Protein AF-A0ABD5SY67-F1 (afdb_monomer)

InterPro domains:
  IPR006311 Twin-arginine translocation pathway, signal sequence [PS51318] (1-49)

Solvent-accessible surface area (backbone atoms only — not comparable to full-atom values): 28316 Å² total; per-residue (Å²): 135,84,84,80,83,77,83,90,78,75,88,73,81,74,77,79,71,70,75,71,68,71,77,70,81,76,88,77,89,82,82,89,78,79,88,79,86,81,82,82,80,90,69,101,62,85,86,70,83,58,67,61,40,76,42,70,45,55,88,68,48,54,69,67,55,52,46,54,62,72,70,49,64,94,53,58,73,83,77,41,58,64,43,77,47,80,82,26,50,75,48,61,41,59,44,37,64,56,36,29,55,24,3,63,70,58,15,29,23,30,48,58,64,61,30,36,32,27,33,42,47,42,44,75,62,68,25,45,28,31,35,42,36,30,46,64,95,36,39,22,38,38,36,37,62,47,82,24,75,78,37,23,41,34,55,39,44,32,100,60,29,32,35,43,38,40,30,7,34,32,41,32,35,77,67,38,66,53,67,16,51,32,35,43,86,27,34,24,48,43,38,35,42,36,32,45,34,37,44,42,47,46,31,46,35,78,41,99,66,67,73,59,39,25,28,34,29,48,28,26,24,74,84,8,40,36,41,38,29,45,32,38,34,68,58,20,34,45,90,59,89,62,97,75,85,74,81,84,40,38,31,27,51,42,32,37,40,59,80,15,36,20,41,40,32,38,31,52,25,40,33,24,39,18,70,17,31,24,34,40,39,34,60,26,103,72,27,35,32,38,35,37,32,43,30,36,21,33,47,12,12,63,16,12,39,27,34,6,26,51,19,34,37,33,37,33,37,22,37,31,52,56,84,64,80,80,68,100,46,43,14,10,32,34,27,38,56,39,27,35,28,50,38,37,33,38,35,38,38,38,37,38,19,76,45,26,50,86,10,42,34,30,45,40,34,66,15,49,33,33,37,40,28,53,26,38,39,38,30,61,35,26,65,44,38,43,32,31,41,38,17,74,24,65,24,41,35,40,35,28,42,31,43,35,40,55,57,28,82,41,68,35,50,36,38,23,4,72,85,39,89,27,39,12,38,39,38,37,41,59,72,42,37,33,29,48,89,48,64,38,27,37,40,37,16,97,38,12,38,38,30,29,62,86,69,50,78,41,63,50,68,45,42,37,67,82,55,70,27,50,32,92,68,55,82,76,47,49,59,45,72,47,64,66,82,80,87,69,84,82,71,73,74,76,78,84,79,82,88,80,82,85,77,82,82,79,82,83,80,79,82,78,83,78,80,82,80,81,82,80,85,82,82,87,77,69,70,64,66,62,57,61,64,61,59,70,73,76,74,74,84,130

Mean predicted aligned error: 12.4 Å

Radius of gyration: 27.83 Å; Cα contacts (8 Å, |Δi|>4): 1429; chains: 1; bounding box: 79×98×73 Å

Organism: NCBI:txid1930624

Foldseek 3Di:
DDDDDDDDDDPDPPDPDPPVVLVPPPPDDDDDDDDDDDDDDDDPDDDDFFFQAADAQQVVDPPVLVVVVVSDDPFVVVVFPEDEPVCFFPQNDACLVVQLVQQVVRHEYEYEFLTEGEHAEANDRGAQETEYEYDLVRAYEYEYAYDYPLQERYAAADDGHAEYEYYRYEYEDQNDQAHAHHFYPHAREAEYEAESYEYHDAHADFDPDDRRLENHEHAHDAAHEYEHEHYEYAHEYDDDDDPPPPDGSWREYAEYDLNHQHEEEYAHYEFEHYQEEHYCYDAHPRHHEYEDHQYEFEFHFAEPHEDYAQYEYGAHEFEWAAVNPPDDTAAQSYEHPAEEYEEYARYEQYYHHQAHHQENHDYEENYQEYEYENYEQHAQEHAHAHEEFAYPEEHEYEYYQYHAHHNYLYQENADFNAPYPAEYEYEYAYNAAHEPPSQYKHAAHQRYWYQARVRDIDRGIDTCVRSPRYDNDDPSSRHHYDHDDPPDPPPPPPPDDDDDDDDDDDDDDDDDDDDDDDDDDDDDDDPPVVVVVVVVVPPDDD

Structure (mmCIF, N/CA/C/O backbone):
data_AF-A0ABD5SY67-F1
#
_entry.id   AF-A0ABD5SY67-F1
#
loop_
_atom_site.group_PDB
_atom_site.id
_atom_site.type_symbol
_atom_site.label_atom_id
_atom_site.label_alt_id
_atom_site.label_comp_id
_atom_site.label_asym_id
_atom_site.label_entity_id
_atom_site.label_seq_id
_atom_site.pdbx_PDB_ins_code
_atom_site.Cartn_x
_atom_site.Cartn_y
_atom_site.Cartn_z
_atom_site.occupancy
_atom_site.B_iso_or_equiv
_atom_site.auth_seq_id
_atom_site.auth_comp_id
_atom_site.auth_asym_id
_atom_site.auth_atom_id
_atom_site.pdbx_PDB_model_num
ATOM 1 N N . MET A 1 1 ? 10.294 52.843 38.198 1.00 43.19 1 MET A N 1
ATOM 2 C CA . MET A 1 1 ? 9.352 51.753 38.526 1.00 43.19 1 MET A CA 1
ATOM 3 C C . MET A 1 1 ? 10.154 50.462 38.496 1.00 43.19 1 MET A C 1
ATOM 5 O O . MET A 1 1 ? 10.801 50.238 37.480 1.00 43.19 1 MET A O 1
ATOM 9 N N . PRO A 1 2 ? 10.252 49.709 39.601 1.00 37.69 2 PRO A N 1
ATOM 10 C CA . PRO A 1 2 ? 11.132 48.549 39.665 1.00 37.69 2 PRO A CA 1
ATOM 11 C C . PRO A 1 2 ? 10.481 47.329 39.000 1.00 37.69 2 PRO A C 1
ATOM 13 O O . PRO A 1 2 ? 9.283 47.094 39.155 1.00 37.69 2 PRO A O 1
ATOM 16 N N . GLN A 1 3 ? 11.292 46.587 38.244 1.00 35.69 3 GLN A N 1
ATOM 17 C CA . GLN A 1 3 ? 10.942 45.323 37.602 1.00 35.69 3 GLN A CA 1
ATOM 18 C C . GLN A 1 3 ? 10.597 44.270 38.659 1.00 35.69 3 GLN A C 1
ATOM 20 O O . GLN A 1 3 ? 11.353 44.044 39.604 1.00 35.69 3 GLN A O 1
ATOM 25 N N . LYS A 1 4 ? 9.439 43.636 38.485 1.00 39.28 4 LYS A N 1
ATOM 26 C CA . LYS A 1 4 ? 8.961 42.529 39.309 1.00 39.28 4 LYS A CA 1
ATOM 27 C C . LYS A 1 4 ? 9.529 41.236 38.712 1.00 39.28 4 LYS A C 1
ATOM 29 O O . LYS A 1 4 ? 9.117 40.840 37.628 1.00 39.28 4 LYS A O 1
ATOM 34 N N . GLN A 1 5 ? 10.507 40.635 39.388 1.00 33.34 5 GLN A N 1
ATOM 35 C CA . GLN A 1 5 ? 10.962 39.271 39.106 1.00 33.34 5 GLN A CA 1
ATOM 36 C C . GLN A 1 5 ? 9.829 38.295 39.443 1.00 33.34 5 GLN A C 1
ATOM 38 O O . GLN A 1 5 ? 9.277 38.345 40.544 1.00 33.34 5 GLN A O 1
ATOM 43 N N . ILE A 1 6 ? 9.473 37.447 38.481 1.00 39.88 6 ILE A N 1
ATOM 44 C CA . ILE A 1 6 ? 8.598 36.288 38.675 1.00 39.88 6 ILE A CA 1
ATOM 45 C C . ILE A 1 6 ? 9.517 35.115 39.063 1.00 39.88 6 ILE A C 1
ATOM 47 O O . ILE A 1 6 ? 10.535 34.939 38.389 1.00 39.88 6 ILE A O 1
ATOM 51 N N . PRO A 1 7 ? 9.236 34.362 40.142 1.00 33.16 7 PRO A N 1
ATOM 52 C CA . PRO A 1 7 ? 10.024 33.192 40.496 1.00 33.16 7 PRO A CA 1
ATOM 53 C C . PRO A 1 7 ? 9.706 32.017 39.565 1.00 33.16 7 PRO A C 1
ATOM 55 O O . PRO A 1 7 ? 8.549 31.754 39.250 1.00 33.16 7 PRO A O 1
ATOM 58 N N . ASP A 1 8 ? 10.774 31.342 39.153 1.00 37.78 8 ASP A N 1
ATOM 59 C CA . ASP A 1 8 ? 10.805 30.083 38.414 1.00 37.78 8 ASP A CA 1
ATOM 60 C C . ASP A 1 8 ? 10.406 28.946 39.371 1.00 37.78 8 ASP A C 1
ATOM 62 O O . ASP A 1 8 ? 11.182 28.548 40.246 1.00 37.78 8 ASP A O 1
ATOM 66 N N . GLU A 1 9 ? 9.151 28.500 39.279 1.00 34.44 9 GLU A N 1
ATOM 67 C CA . GLU A 1 9 ? 8.623 27.370 40.041 1.00 34.44 9 GLU A CA 1
ATOM 68 C C . GLU A 1 9 ? 8.688 26.082 39.207 1.00 34.44 9 GLU A C 1
ATOM 70 O O . GLU A 1 9 ? 7.975 25.890 38.226 1.00 34.44 9 GLU A O 1
ATOM 75 N N . SER A 1 10 ? 9.534 25.172 39.696 1.00 32.62 10 SER A N 1
ATOM 76 C CA . SER A 1 10 ? 9.389 23.714 39.647 1.00 32.62 10 SER A CA 1
ATOM 77 C C . SER A 1 10 ? 9.245 23.056 38.270 1.00 32.62 10 SER A C 1
ATOM 79 O O . SER A 1 10 ? 8.150 22.742 37.806 1.00 32.62 10 SER A O 1
ATOM 81 N N . ARG A 1 11 ? 10.393 22.651 37.710 1.00 34.94 11 ARG A N 1
ATOM 82 C CA . ARG A 1 11 ? 10.477 21.433 36.894 1.00 34.94 11 ARG A CA 1
ATOM 83 C C . ARG A 1 11 ? 10.076 20.245 37.767 1.00 34.94 11 ARG A C 1
ATOM 85 O O . ARG A 1 11 ? 10.885 19.745 38.544 1.00 34.94 11 ARG A O 1
ATOM 92 N N . GLY A 1 12 ? 8.823 19.826 37.644 1.00 32.69 12 GLY A N 1
ATOM 93 C CA . GLY A 1 12 ? 8.400 18.501 38.069 1.00 32.69 12 GLY A CA 1
ATOM 94 C C . GLY A 1 12 ? 9.126 17.465 37.217 1.00 32.69 12 GLY A C 1
ATOM 95 O O . GLY A 1 12 ? 9.056 17.505 35.988 1.00 32.69 12 GLY A O 1
ATOM 96 N N . GLU A 1 13 ? 9.861 16.570 37.870 1.00 34.28 13 GLU A N 1
ATOM 97 C CA . GLU A 1 13 ? 10.357 15.341 37.262 1.00 34.28 13 GLU A CA 1
ATOM 98 C C . GLU A 1 13 ? 9.151 14.560 36.731 1.00 34.28 13 GLU A C 1
ATOM 100 O O . GLU A 1 13 ? 8.407 13.946 37.495 1.00 34.28 13 GLU A O 1
ATOM 105 N N . LYS A 1 14 ? 8.934 14.591 35.411 1.00 35.88 14 LYS A N 1
ATOM 106 C CA . LYS A 1 14 ? 8.129 13.563 34.755 1.00 35.88 14 LYS A CA 1
ATOM 107 C C . LYS A 1 14 ? 8.858 12.245 34.996 1.00 35.88 14 LYS A C 1
ATOM 109 O O . LYS A 1 14 ? 9.954 12.040 34.470 1.00 35.88 14 LYS A O 1
ATOM 114 N N . GLN A 1 15 ? 8.268 11.384 35.824 1.00 32.91 15 GLN A N 1
ATOM 115 C CA . GLN A 1 15 ? 8.606 9.968 35.846 1.00 32.91 15 GLN A CA 1
ATOM 116 C C . GLN A 1 15 ? 8.561 9.486 34.398 1.00 32.91 15 GLN A C 1
ATOM 118 O O . GLN A 1 15 ? 7.509 9.513 33.764 1.00 32.91 15 GLN A O 1
ATOM 123 N N . LYS A 1 16 ? 9.727 9.114 33.864 1.00 34.06 16 LYS A N 1
ATOM 124 C CA . LYS A 1 16 ? 9.820 8.346 32.629 1.00 34.06 16 LYS A CA 1
ATOM 125 C C . LYS A 1 16 ? 9.081 7.038 32.889 1.00 34.06 16 LYS A C 1
ATOM 127 O O . LYS A 1 16 ? 9.607 6.165 33.578 1.00 34.06 16 LYS A O 1
ATOM 132 N N . SER A 1 17 ? 7.838 6.987 32.422 1.00 36.50 17 SER A N 1
ATOM 133 C CA . SER A 1 17 ? 7.067 5.760 32.301 1.00 36.50 17 SER A CA 1
ATOM 134 C C . SER A 1 17 ? 7.863 4.767 31.451 1.00 36.50 17 SER A C 1
ATOM 136 O O . SER A 1 17 ? 8.704 5.132 30.629 1.00 36.50 17 SER A O 1
ATOM 138 N N . THR A 1 18 ? 7.676 3.501 31.751 1.00 39.00 18 THR A N 1
ATOM 139 C CA . THR A 1 18 ? 8.533 2.363 31.441 1.00 39.00 18 THR A CA 1
ATOM 140 C C . THR A 1 18 ? 8.415 1.879 29.989 1.00 39.00 18 THR A C 1
ATOM 142 O O . THR A 1 18 ? 8.066 0.724 29.777 1.00 39.00 18 THR A O 1
ATOM 145 N N . SER A 1 19 ? 8.797 2.676 28.984 1.00 41.19 19 SER A N 1
ATOM 146 C CA . SER A 1 19 ? 8.964 2.139 27.610 1.00 41.19 19 SER A CA 1
ATOM 147 C C . SER A 1 19 ? 10.161 1.174 27.494 1.00 41.19 19 SER A C 1
ATOM 149 O O . SER A 1 19 ? 10.267 0.361 26.581 1.00 41.19 19 SER A O 1
ATOM 151 N N . LEU A 1 20 ? 11.048 1.174 28.498 1.00 36.69 20 LEU A N 1
ATOM 152 C CA . LEU A 1 20 ? 12.152 0.218 28.631 1.00 36.69 20 LEU A CA 1
ATOM 153 C C . LEU A 1 20 ? 11.722 -1.192 29.077 1.00 36.69 20 LEU A C 1
ATOM 155 O O . LEU A 1 20 ? 12.529 -2.108 28.951 1.00 36.69 20 LEU A O 1
ATOM 159 N N . ALA A 1 21 ? 10.495 -1.395 29.574 1.00 39.62 21 ALA A N 1
ATOM 160 C CA . ALA A 1 21 ? 10.067 -2.706 30.076 1.00 39.62 21 ALA A CA 1
ATOM 161 C C . ALA A 1 21 ? 9.642 -3.692 28.966 1.00 39.62 21 ALA A C 1
ATOM 163 O O . ALA A 1 21 ? 9.656 -4.897 29.203 1.00 39.62 21 ALA A O 1
ATOM 164 N N . ARG A 1 22 ? 9.335 -3.217 27.748 1.00 45.31 22 ARG A N 1
ATOM 165 C CA . ARG A 1 22 ? 9.016 -4.085 26.595 1.00 45.31 22 ARG A CA 1
ATOM 166 C C . ARG A 1 22 ? 10.252 -4.626 25.860 1.00 45.31 22 ARG A C 1
ATOM 168 O O . ARG A 1 22 ? 10.186 -5.693 25.269 1.00 45.31 22 ARG A O 1
ATOM 175 N N . ARG A 1 23 ? 11.421 -3.978 25.976 1.00 44.06 23 ARG A N 1
ATOM 176 C CA . ARG A 1 23 ? 12.665 -4.393 25.283 1.00 44.06 23 ARG A CA 1
ATOM 177 C C . ARG A 1 23 ? 13.459 -5.530 25.952 1.00 44.06 23 ARG A C 1
ATOM 179 O O . ARG A 1 23 ? 14.532 -5.879 25.459 1.00 44.06 23 ARG A O 1
ATOM 186 N N . GLU A 1 24 ? 12.986 -6.111 27.058 1.00 40.09 24 GLU A N 1
ATOM 187 C CA . GLU A 1 24 ? 13.684 -7.222 27.739 1.00 40.09 24 GLU A CA 1
ATOM 188 C C . GLU A 1 24 ? 13.160 -8.630 27.399 1.00 40.09 24 GLU A C 1
ATOM 190 O O . GLU A 1 24 ? 13.759 -9.606 27.849 1.00 40.09 24 GLU A O 1
ATOM 195 N N . TRP A 1 25 ? 12.129 -8.777 26.559 1.00 39.56 25 TRP A N 1
ATOM 196 C CA . TRP A 1 25 ? 11.503 -10.089 26.327 1.00 39.56 25 TRP A CA 1
ATOM 197 C C . TRP A 1 25 ? 12.156 -10.997 25.264 1.00 39.56 25 TRP A C 1
ATOM 199 O O . TRP A 1 25 ? 11.875 -12.189 25.275 1.00 39.56 25 TRP A O 1
ATOM 209 N N . LEU A 1 26 ? 13.101 -10.532 24.429 1.00 39.28 26 LEU A N 1
ATOM 210 C CA . LEU A 1 26 ? 13.651 -11.353 23.322 1.00 39.28 26 LEU A CA 1
ATOM 211 C C . LEU A 1 26 ? 15.183 -11.308 23.141 1.00 39.28 26 LEU A C 1
ATOM 213 O O . LEU A 1 26 ? 15.712 -11.386 22.038 1.00 39.28 26 LEU A O 1
ATOM 217 N N . LYS A 1 27 ? 15.958 -11.256 24.234 1.00 33.12 27 LYS A N 1
ATOM 218 C CA . LYS A 1 27 ? 17.433 -11.411 24.164 1.00 33.12 27 LYS A CA 1
ATOM 219 C C . LYS A 1 27 ? 17.954 -12.853 24.220 1.00 33.12 27 LYS A C 1
ATOM 221 O O . LYS A 1 27 ? 19.128 -13.054 24.534 1.00 33.12 27 LYS A O 1
ATOM 226 N N . MET A 1 28 ? 17.151 -13.863 23.895 1.00 34.00 28 MET A N 1
ATOM 227 C CA . MET A 1 28 ? 17.651 -15.241 23.826 1.00 34.00 28 MET A CA 1
ATOM 228 C C . MET A 1 28 ? 17.347 -15.903 22.482 1.00 34.00 28 MET A C 1
ATOM 230 O O . MET A 1 28 ? 16.276 -16.453 22.293 1.00 34.00 28 MET A O 1
ATOM 234 N N . GLY A 1 29 ? 18.367 -15.927 21.615 1.00 38.41 29 GLY A N 1
ATOM 235 C CA . GLY A 1 29 ? 18.554 -16.998 20.632 1.00 38.41 29 GLY A CA 1
ATOM 236 C C . GLY A 1 29 ? 18.272 -16.649 19.171 1.00 38.41 29 GLY A C 1
ATOM 237 O O . GLY A 1 29 ? 17.312 -17.145 18.611 1.00 38.41 29 GLY A O 1
ATOM 238 N N . GLY A 1 30 ? 19.171 -15.903 18.524 1.00 28.38 30 GLY A N 1
ATOM 239 C CA . GLY A 1 30 ? 19.237 -15.812 17.062 1.00 28.38 30 GLY A CA 1
ATOM 240 C C . GLY A 1 30 ? 20.692 -15.892 16.613 1.00 28.38 30 GLY A C 1
ATOM 241 O O . GLY A 1 30 ? 21.471 -14.969 16.846 1.00 28.38 30 GLY A O 1
ATOM 242 N N . THR A 1 31 ? 21.091 -17.034 16.058 1.00 30.12 31 THR A N 1
ATOM 243 C CA . THR A 1 31 ? 22.444 -17.258 15.533 1.00 30.12 31 THR A CA 1
ATOM 244 C C . THR A 1 31 ? 22.488 -16.691 14.120 1.00 30.12 31 THR A C 1
ATOM 246 O O . THR A 1 31 ? 21.712 -17.126 13.282 1.00 30.12 31 THR A O 1
ATOM 249 N N . ALA A 1 32 ? 23.380 -15.734 13.855 1.00 30.50 32 ALA A N 1
ATOM 250 C CA . ALA A 1 32 ? 23.616 -15.217 12.511 1.00 30.50 32 ALA A CA 1
ATOM 251 C C . ALA A 1 32 ? 24.041 -16.360 11.570 1.00 30.50 32 ALA A C 1
ATOM 253 O O . ALA A 1 32 ? 25.083 -16.986 11.795 1.00 30.50 32 ALA A O 1
ATOM 254 N N . ILE A 1 33 ? 23.244 -16.634 10.536 1.00 31.59 33 ILE A N 1
ATOM 255 C CA . ILE A 1 33 ? 23.612 -17.527 9.435 1.00 31.59 33 ILE A CA 1
ATOM 256 C C . ILE A 1 33 ? 24.178 -16.656 8.313 1.00 31.59 33 ILE A C 1
ATOM 258 O O . ILE A 1 33 ? 23.639 -15.609 7.976 1.00 31.59 33 ILE A O 1
ATOM 262 N N . GLY A 1 34 ? 25.361 -17.042 7.837 1.00 26.97 34 GLY A N 1
ATOM 263 C CA . GLY A 1 34 ? 26.190 -16.243 6.947 1.00 26.97 34 GLY A CA 1
ATOM 264 C C . GLY A 1 34 ? 25.692 -16.198 5.506 1.00 26.97 34 GLY A C 1
ATOM 265 O O . GLY A 1 34 ? 25.275 -17.208 4.943 1.00 26.97 34 GLY A O 1
ATOM 266 N N . ALA A 1 35 ? 25.858 -15.020 4.906 1.00 27.39 35 ALA A N 1
ATOM 267 C CA . ALA A 1 35 ? 25.688 -14.757 3.487 1.00 27.39 35 ALA A CA 1
ATOM 268 C C . ALA A 1 35 ? 26.505 -15.730 2.619 1.00 27.39 35 ALA A C 1
ATOM 270 O O . ALA A 1 35 ? 27.731 -15.830 2.748 1.00 27.39 35 ALA A O 1
ATOM 271 N N . SER A 1 36 ? 25.822 -16.412 1.700 1.00 26.98 36 SER A N 1
ATOM 272 C CA . SER A 1 36 ? 26.431 -17.213 0.637 1.00 26.98 36 SER A CA 1
ATOM 273 C C . SER A 1 36 ? 26.190 -16.516 -0.697 1.00 26.98 36 SER A C 1
ATOM 275 O O . SER A 1 36 ? 25.195 -16.752 -1.367 1.00 26.98 36 SER A O 1
ATOM 277 N N . MET A 1 37 ? 27.112 -15.635 -1.076 1.00 28.36 37 MET A N 1
ATOM 278 C CA . MET A 1 37 ? 27.105 -14.948 -2.367 1.00 28.36 37 MET A CA 1
ATOM 279 C C . MET A 1 37 ? 27.521 -15.950 -3.462 1.00 28.36 37 MET A C 1
ATOM 281 O O . MET A 1 37 ? 28.700 -16.301 -3.571 1.00 28.36 37 MET A O 1
ATOM 285 N N . PHE A 1 38 ? 26.573 -16.451 -4.256 1.00 32.81 38 PHE A N 1
ATOM 286 C CA . PHE A 1 38 ? 26.885 -17.201 -5.475 1.00 32.81 38 PHE A CA 1
ATOM 287 C C . PHE A 1 38 ? 27.099 -16.219 -6.628 1.00 32.81 38 PHE A C 1
ATOM 289 O O . PHE A 1 38 ? 26.157 -15.697 -7.207 1.00 32.81 38 PHE A O 1
ATOM 296 N N . GLY A 1 39 ? 28.366 -15.975 -6.968 1.00 30.89 39 GLY A N 1
ATOM 297 C CA . GLY A 1 39 ? 28.727 -15.281 -8.200 1.00 30.89 39 GLY A CA 1
ATOM 298 C C . GLY A 1 39 ? 28.525 -16.195 -9.408 1.00 30.89 39 GLY A C 1
ATOM 299 O O . GLY A 1 39 ? 29.248 -17.186 -9.557 1.00 30.89 39 GLY A O 1
ATOM 300 N N . LEU A 1 40 ? 27.578 -15.853 -10.284 1.00 33.91 40 LEU A N 1
ATOM 301 C CA . LEU A 1 40 ? 27.479 -16.441 -11.617 1.00 33.91 40 LEU A CA 1
ATOM 302 C C . LEU A 1 40 ? 28.471 -15.742 -12.558 1.00 33.91 40 LEU A C 1
ATOM 304 O O . LEU A 1 40 ? 28.415 -14.540 -12.799 1.00 33.91 40 LEU A O 1
ATOM 308 N N . LEU A 1 41 ? 29.422 -16.518 -13.076 1.00 35.53 41 LEU A N 1
ATOM 309 C CA . LEU A 1 41 ? 30.382 -16.087 -14.087 1.00 35.53 41 LEU A CA 1
ATOM 310 C C . LEU A 1 41 ? 29.702 -16.006 -15.458 1.00 35.53 41 LEU A C 1
ATOM 312 O O . LEU A 1 41 ? 29.199 -17.009 -15.964 1.00 35.53 41 LEU A O 1
ATOM 316 N N . GLY A 1 42 ? 29.769 -14.820 -16.065 1.00 35.78 42 GLY A N 1
ATOM 317 C CA . GLY A 1 42 ? 29.268 -14.530 -17.402 1.00 35.78 42 GLY A CA 1
ATOM 318 C C . GLY A 1 42 ? 29.871 -15.423 -18.488 1.00 35.78 42 GLY A C 1
ATOM 319 O O . GLY A 1 42 ? 31.085 -15.464 -18.709 1.00 35.78 42 GLY A O 1
ATOM 320 N N . GLY A 1 43 ? 28.985 -16.102 -19.205 1.00 32.22 43 GLY A N 1
ATOM 321 C CA . GLY A 1 43 ? 29.236 -16.679 -20.513 1.00 32.22 43 GLY A CA 1
ATOM 322 C C . GLY A 1 43 ? 28.057 -16.329 -21.407 1.00 32.22 43 GLY A C 1
ATOM 323 O O . GLY A 1 43 ? 26.921 -16.610 -21.046 1.00 32.22 43 GLY A O 1
ATOM 324 N N . VAL A 1 44 ? 28.334 -15.717 -22.561 1.00 44.09 44 VAL A N 1
ATOM 325 C CA . VAL A 1 44 ? 27.356 -15.478 -23.632 1.00 44.09 44 VAL A CA 1
ATOM 326 C C . VAL A 1 44 ? 26.892 -16.843 -24.147 1.00 44.09 44 VAL A C 1
ATOM 328 O O . VAL A 1 44 ? 27.519 -17.448 -25.019 1.00 44.09 44 VAL A O 1
ATOM 331 N N . GLY A 1 45 ? 25.856 -17.380 -23.510 1.00 37.41 45 GLY A N 1
ATOM 332 C CA . GLY A 1 45 ? 25.177 -18.613 -23.867 1.00 37.41 45 GLY A CA 1
ATOM 333 C C . GLY A 1 45 ? 23.852 -18.271 -24.524 1.00 37.41 45 GLY A C 1
ATOM 334 O O . GLY A 1 45 ? 23.096 -17.453 -24.019 1.00 37.41 45 GLY A O 1
ATOM 335 N N . THR A 1 46 ? 23.583 -18.893 -25.666 1.00 40.44 46 THR A N 1
ATOM 336 C CA . THR A 1 46 ? 22.263 -18.918 -26.304 1.00 40.44 46 THR A CA 1
ATOM 337 C C . THR A 1 46 ? 21.187 -19.248 -25.266 1.00 40.44 46 THR A C 1
ATOM 339 O O . THR A 1 46 ? 21.293 -20.301 -24.632 1.00 40.44 46 THR A O 1
ATOM 342 N N . SER A 1 47 ? 20.199 -18.363 -25.102 1.00 41.94 47 SER A N 1
ATOM 343 C CA . SER A 1 47 ? 19.120 -18.459 -24.115 1.00 41.94 47 SER A CA 1
ATOM 344 C C . SER A 1 47 ? 18.346 -19.771 -24.265 1.00 41.94 47 SER A C 1
ATOM 346 O O . SER A 1 47 ? 17.551 -19.986 -25.179 1.00 41.94 47 SER A O 1
ATOM 348 N N . THR A 1 48 ? 18.631 -20.714 -23.376 1.00 43.69 48 THR A N 1
ATOM 349 C CA . THR A 1 48 ? 17.746 -21.847 -23.112 1.00 43.69 48 THR A CA 1
ATOM 350 C C . THR A 1 48 ? 16.643 -21.360 -22.185 1.00 43.69 48 THR A C 1
ATOM 352 O O . THR A 1 48 ? 16.967 -20.783 -21.152 1.00 43.69 48 THR A O 1
ATOM 355 N N . ALA A 1 49 ? 15.386 -21.585 -22.587 1.00 42.19 49 ALA A N 1
ATOM 356 C CA . ALA A 1 49 ? 14.165 -21.210 -21.870 1.00 42.19 49 ALA A CA 1
ATOM 357 C C . ALA A 1 49 ? 14.307 -21.391 -20.351 1.00 42.19 49 ALA A C 1
ATOM 359 O O . ALA A 1 49 ? 14.738 -22.456 -19.890 1.00 42.19 49 ALA A O 1
ATOM 360 N N . ALA A 1 50 ? 13.996 -20.327 -19.613 1.00 49.34 50 ALA A N 1
ATOM 361 C CA . ALA A 1 50 ? 14.078 -20.297 -18.167 1.00 49.34 50 ALA A CA 1
ATOM 362 C C . ALA A 1 50 ? 13.051 -21.285 -17.604 1.00 49.34 50 ALA A C 1
ATOM 364 O O . ALA A 1 50 ? 11.865 -21.225 -17.899 1.00 49.34 50 ALA A O 1
ATOM 365 N N . THR A 1 51 ? 13.508 -22.246 -16.809 1.00 57.03 51 THR A N 1
ATOM 366 C CA . THR A 1 51 ? 12.613 -22.963 -15.901 1.00 57.03 51 THR A CA 1
ATOM 367 C C . THR A 1 51 ? 12.033 -21.951 -14.918 1.00 57.03 51 THR A C 1
ATOM 369 O O . THR A 1 51 ? 12.827 -21.156 -14.408 1.00 57.03 51 THR A O 1
ATOM 372 N N . ASN A 1 52 ? 10.718 -22.008 -14.637 1.00 68.81 52 ASN A N 1
ATOM 373 C CA . ASN A 1 52 ? 10.075 -21.287 -13.526 1.00 68.81 52 ASN A CA 1
ATOM 374 C C . ASN A 1 52 ? 11.031 -21.262 -12.337 1.00 68.81 52 ASN A C 1
ATOM 376 O O . ASN A 1 52 ? 11.335 -22.303 -11.749 1.00 68.81 52 ASN A O 1
ATOM 380 N N . THR A 1 53 ? 11.607 -20.091 -12.093 1.00 85.81 53 THR A N 1
ATOM 381 C CA . THR A 1 53 ? 12.606 -19.922 -11.051 1.00 85.81 53 THR A CA 1
ATOM 382 C C . THR A 1 53 ? 11.848 -19.477 -9.825 1.00 85.81 53 THR A C 1
ATOM 384 O O . THR A 1 53 ? 11.228 -18.418 -9.834 1.00 85.81 53 THR A O 1
ATOM 387 N N . ASP A 1 54 ? 11.862 -20.300 -8.788 1.00 92.31 54 ASP A N 1
ATOM 388 C CA . ASP A 1 54 ? 11.330 -19.891 -7.499 1.00 92.31 54 ASP A CA 1
ATOM 389 C C . ASP A 1 54 ? 12.344 -18.928 -6.866 1.00 92.31 54 ASP A C 1
ATOM 391 O O . ASP A 1 54 ? 13.512 -19.280 -6.668 1.00 92.31 54 ASP A O 1
ATOM 395 N N . ILE A 1 55 ? 11.916 -17.697 -6.595 1.00 94.44 55 ILE A N 1
ATOM 396 C CA . ILE A 1 55 ? 12.750 -16.640 -6.016 1.00 94.44 55 ILE A CA 1
ATOM 397 C C . ILE A 1 55 ? 12.239 -16.345 -4.611 1.00 94.44 55 ILE A C 1
ATOM 399 O O . ILE A 1 55 ? 11.126 -15.847 -4.447 1.00 94.44 55 ILE A O 1
ATOM 403 N N . ASP A 1 56 ? 13.071 -16.647 -3.616 1.00 95.19 56 ASP A N 1
ATOM 404 C CA . ASP A 1 56 ? 12.827 -16.257 -2.230 1.00 95.19 56 ASP A CA 1
ATOM 405 C C . ASP A 1 56 ? 13.171 -14.772 -2.053 1.00 95.19 56 ASP A C 1
ATOM 407 O O . ASP A 1 56 ? 14.280 -14.328 -2.370 1.00 95.19 56 ASP A O 1
ATOM 411 N N . LEU A 1 57 ? 12.204 -14.004 -1.569 1.00 97.00 57 LEU A N 1
ATOM 412 C CA . LEU A 1 57 ? 12.300 -12.571 -1.328 1.00 97.00 57 LEU A CA 1
ATOM 413 C C . LEU A 1 57 ? 12.581 -12.239 0.140 1.00 97.00 57 LEU A C 1
ATOM 415 O O . LEU A 1 57 ? 12.607 -11.061 0.489 1.00 97.00 57 LEU A O 1
ATOM 419 N N . ILE A 1 58 ? 12.796 -13.220 1.021 1.00 96.06 58 ILE A N 1
ATOM 420 C CA . ILE A 1 58 ? 13.003 -12.933 2.448 1.00 96.06 58 ILE A CA 1
ATOM 421 C C . ILE A 1 58 ? 14.206 -12.012 2.701 1.00 96.06 58 ILE A C 1
ATOM 423 O O . ILE A 1 58 ? 14.115 -11.096 3.514 1.00 96.06 58 ILE A O 1
ATOM 427 N N . ASP A 1 59 ? 15.289 -12.189 1.942 1.00 96.19 59 ASP A N 1
ATOM 428 C CA . ASP A 1 59 ? 16.495 -11.351 2.018 1.00 96.19 59 ASP A CA 1
ATOM 429 C C . ASP A 1 59 ? 16.284 -9.943 1.423 1.00 96.19 59 ASP A C 1
ATOM 431 O O . ASP A 1 59 ? 17.118 -9.055 1.603 1.00 96.19 59 ASP A O 1
ATOM 435 N N . GLU A 1 60 ? 15.178 -9.731 0.706 1.00 97.50 60 GLU A N 1
ATOM 436 C CA . GLU A 1 60 ? 14.779 -8.434 0.154 1.00 97.50 60 GLU A CA 1
ATOM 437 C C . GLU A 1 60 ? 13.944 -7.620 1.145 1.00 97.50 60 GLU A C 1
ATOM 439 O O . GLU A 1 60 ? 13.795 -6.411 0.963 1.00 97.50 60 GLU A O 1
ATOM 444 N N . VAL A 1 61 ? 13.399 -8.247 2.192 1.00 97.94 61 VAL A N 1
ATOM 445 C CA . VAL A 1 61 ? 12.638 -7.553 3.234 1.00 97.94 61 VAL A CA 1
ATOM 446 C C . VAL A 1 61 ? 13.615 -6.790 4.133 1.00 97.94 61 VAL A C 1
ATOM 448 O O . VAL A 1 61 ? 14.500 -7.405 4.729 1.00 97.94 61 VAL A O 1
ATOM 451 N N . PRO A 1 62 ? 13.462 -5.463 4.313 1.00 98.12 62 PRO A N 1
ATOM 452 C CA . PRO A 1 62 ? 14.317 -4.726 5.233 1.00 98.12 62 PRO A CA 1
ATOM 453 C C . PRO A 1 62 ? 14.290 -5.333 6.642 1.00 98.12 62 PRO A C 1
ATOM 455 O O . PRO A 1 62 ? 13.213 -5.510 7.215 1.00 98.12 62 PRO A O 1
ATOM 458 N N . ASP A 1 63 ? 15.461 -5.544 7.258 1.00 97.94 63 ASP A N 1
ATOM 459 C CA . ASP A 1 63 ? 15.601 -6.102 8.620 1.00 97.94 63 ASP A CA 1
ATOM 460 C C . ASP A 1 63 ? 14.654 -5.447 9.639 1.00 97.94 63 ASP A C 1
ATOM 462 O O . ASP A 1 63 ? 14.138 -6.086 10.559 1.00 97.94 63 ASP A O 1
ATOM 466 N N . ARG A 1 64 ? 14.443 -4.132 9.497 1.00 98.00 64 ARG A N 1
ATOM 467 C CA . ARG A 1 64 ? 13.554 -3.363 10.368 1.00 98.00 64 ARG A CA 1
ATOM 468 C C . ARG A 1 64 ? 12.085 -3.736 10.164 1.00 98.00 64 ARG A C 1
ATOM 470 O O . ARG A 1 64 ? 11.392 -3.877 11.166 1.00 98.00 64 ARG A O 1
ATOM 477 N N . ALA A 1 65 ? 11.634 -3.900 8.921 1.00 98.31 65 ALA A N 1
ATOM 478 C CA . ALA A 1 65 ? 10.275 -4.334 8.610 1.00 98.31 65 ALA A CA 1
ATOM 479 C C . ALA A 1 65 ? 10.034 -5.771 9.085 1.00 98.31 65 ALA A C 1
ATOM 481 O O . ALA A 1 65 ? 9.054 -6.023 9.783 1.00 98.31 65 ALA A O 1
ATOM 482 N N . TYR A 1 66 ? 10.985 -6.672 8.815 1.00 97.62 66 TYR A N 1
ATOM 483 C CA . TYR A 1 66 ? 10.941 -8.050 9.302 1.00 97.62 66 TYR A CA 1
ATOM 484 C C . TYR A 1 66 ? 10.845 -8.105 10.833 1.00 97.62 66 TYR A C 1
ATOM 486 O O . TYR A 1 66 ? 9.974 -8.772 11.381 1.00 97.62 66 TYR A O 1
ATOM 494 N N . ARG A 1 67 ? 11.679 -7.336 11.551 1.00 97.94 67 ARG A N 1
ATOM 495 C CA . ARG A 1 67 ? 11.613 -7.247 13.018 1.00 97.94 67 ARG A CA 1
ATOM 496 C C . ARG A 1 67 ? 10.253 -6.748 13.511 1.00 97.94 67 ARG A C 1
ATOM 498 O O . ARG A 1 67 ? 9.735 -7.319 14.461 1.00 97.94 67 ARG A O 1
ATOM 505 N N . ILE A 1 68 ? 9.705 -5.690 12.908 1.00 98.06 68 ILE A N 1
ATOM 506 C CA . ILE A 1 68 ? 8.402 -5.130 13.304 1.00 98.06 68 ILE A CA 1
ATOM 507 C C . ILE A 1 68 ? 7.300 -6.191 13.194 1.00 98.06 68 ILE A C 1
ATOM 509 O O . ILE A 1 68 ? 6.505 -6.319 14.121 1.00 98.06 68 ILE A O 1
ATOM 513 N N . ASP A 1 69 ? 7.275 -6.966 12.108 1.00 97.44 69 ASP A N 1
ATOM 514 C CA . ASP A 1 69 ? 6.300 -8.049 11.928 1.00 97.44 69 ASP A CA 1
ATOM 515 C C . ASP A 1 69 ? 6.500 -9.195 12.933 1.00 97.44 69 ASP A C 1
ATOM 517 O O . ASP A 1 69 ? 5.532 -9.662 13.524 1.00 97.44 69 ASP A O 1
ATOM 521 N N . GLN A 1 70 ? 7.748 -9.604 13.189 1.00 96.88 70 GLN A N 1
ATOM 522 C CA . GLN A 1 70 ? 8.066 -10.683 14.137 1.00 96.88 70 GLN A CA 1
ATOM 523 C C . GLN A 1 70 ? 7.842 -10.304 15.611 1.00 96.88 70 GLN A C 1
ATOM 525 O O . GLN A 1 70 ? 7.616 -11.175 16.449 1.00 96.88 70 GLN A O 1
ATOM 530 N N . GLU A 1 71 ? 7.968 -9.022 15.960 1.00 96.44 71 GLU A N 1
ATOM 531 C CA . GLU A 1 71 ? 7.741 -8.520 17.322 1.00 96.44 71 GLU A CA 1
ATOM 532 C C . GLU A 1 71 ? 6.265 -8.175 17.587 1.00 96.44 71 GLU A C 1
ATOM 534 O O . GLU A 1 71 ? 5.888 -7.997 18.751 1.00 96.44 71 GLU A O 1
ATOM 539 N N . ALA A 1 72 ? 5.434 -8.071 16.544 1.00 96.75 72 ALA A N 1
ATOM 540 C CA . ALA A 1 72 ? 4.010 -7.804 16.688 1.00 96.75 72 ALA A CA 1
ATOM 541 C C . ALA A 1 72 ? 3.281 -9.023 17.284 1.00 96.75 72 ALA A C 1
ATOM 543 O O . ALA A 1 72 ? 3.513 -10.150 16.846 1.00 96.75 72 ALA A O 1
ATOM 544 N N . PRO A 1 73 ? 2.394 -8.829 18.277 1.00 95.69 73 PRO A N 1
ATOM 545 C CA . PRO A 1 73 ? 1.634 -9.930 18.849 1.00 95.69 73 PRO A CA 1
ATOM 546 C C . PRO A 1 73 ? 0.628 -10.491 17.836 1.00 95.69 73 PRO A C 1
ATOM 548 O O . PRO A 1 73 ? -0.034 -9.735 17.122 1.00 95.69 73 PRO A O 1
ATOM 551 N N . ASP A 1 74 ? 0.473 -11.815 17.816 1.00 93.88 74 ASP A N 1
ATOM 552 C CA . ASP A 1 74 ? -0.588 -12.470 17.039 1.00 93.88 74 ASP A CA 1
ATOM 553 C C . ASP A 1 74 ? -1.969 -12.089 17.581 1.00 93.88 74 ASP A C 1
ATOM 555 O O . ASP A 1 74 ? -2.850 -11.733 16.808 1.00 93.88 74 ASP A O 1
ATOM 559 N N . ASP A 1 75 ? -2.111 -12.047 18.911 1.00 95.81 75 ASP A N 1
ATOM 560 C CA . ASP A 1 75 ? -3.271 -11.476 19.588 1.00 95.81 75 ASP A CA 1
ATOM 561 C C . ASP A 1 75 ? -2.859 -10.315 20.505 1.00 95.81 75 ASP A C 1
ATOM 563 O O . ASP A 1 75 ? -2.178 -10.478 21.524 1.00 95.81 75 ASP A O 1
ATOM 567 N N . ALA A 1 76 ? -3.293 -9.106 20.161 1.00 95.50 76 ALA A N 1
ATOM 568 C CA . ALA A 1 76 ? -3.059 -7.920 20.967 1.00 95.50 76 ALA A CA 1
ATOM 569 C C . ALA A 1 76 ? -3.706 -7.995 22.361 1.00 95.50 76 ALA A C 1
ATOM 571 O O . ALA A 1 76 ? -3.217 -7.324 23.277 1.00 95.50 76 ALA A O 1
ATOM 572 N N . SER A 1 77 ? -4.754 -8.806 22.551 1.00 95.00 77 SER A N 1
ATOM 573 C CA . SER A 1 77 ? -5.416 -8.994 23.849 1.00 95.00 77 SER A CA 1
ATOM 574 C C . SER A 1 77 ? -4.500 -9.655 24.895 1.00 95.00 77 SER A C 1
ATOM 576 O O . SER A 1 77 ? -4.584 -9.342 26.087 1.00 95.00 77 SER A O 1
ATOM 578 N N . ASP A 1 78 ? -3.537 -10.468 24.447 1.00 94.50 78 ASP A N 1
ATOM 579 C CA . ASP A 1 78 ? -2.516 -11.088 25.298 1.00 94.50 78 ASP A CA 1
ATOM 580 C C . ASP A 1 78 ? -1.388 -10.109 25.670 1.00 94.50 78 ASP A C 1
ATOM 582 O O . ASP A 1 78 ? -0.753 -10.223 26.726 1.00 94.50 78 ASP A O 1
ATOM 586 N N . ALA A 1 79 ? -1.124 -9.128 24.803 1.00 95.06 79 ALA A N 1
ATOM 587 C CA . ALA A 1 79 ? -0.009 -8.191 24.938 1.00 95.06 79 ALA A CA 1
ATOM 588 C C . ALA A 1 79 ? -0.380 -6.873 25.640 1.00 95.06 79 ALA A C 1
ATOM 590 O O . ALA A 1 79 ? 0.506 -6.156 26.135 1.00 95.06 79 ALA A O 1
ATOM 591 N N . LEU A 1 80 ? -1.669 -6.526 25.662 1.00 95.88 80 LEU A N 1
ATOM 592 C CA . LEU A 1 80 ? -2.196 -5.262 26.170 1.00 95.88 80 LEU A CA 1
ATOM 593 C C . LEU A 1 80 ? -3.424 -5.484 27.061 1.00 95.88 80 LEU A C 1
ATOM 595 O O . LEU A 1 80 ? -4.245 -6.352 26.798 1.00 95.88 80 LEU A O 1
ATOM 599 N N . PRO A 1 81 ? -3.595 -4.690 28.131 1.00 97.25 81 PRO A N 1
ATOM 600 C CA . PRO A 1 81 ? -4.744 -4.846 29.011 1.00 97.25 81 PRO A CA 1
ATOM 601 C C . PRO A 1 81 ? -6.047 -4.473 28.289 1.00 97.25 81 PRO A C 1
ATOM 603 O O . PRO A 1 81 ? -6.151 -3.399 27.696 1.00 97.25 81 PRO A O 1
ATOM 606 N N . THR A 1 82 ? -7.073 -5.313 28.422 1.00 98.06 82 THR A N 1
ATOM 607 C CA . THR A 1 82 ? -8.375 -5.112 27.772 1.00 98.06 82 THR A CA 1
ATOM 608 C C . THR A 1 82 ? -9.513 -4.829 28.762 1.00 98.06 82 THR A C 1
ATOM 610 O O . THR A 1 82 ? -9.376 -4.930 29.994 1.00 98.06 82 THR A O 1
ATOM 613 N N . THR A 1 83 ? -10.664 -4.418 28.231 1.00 98.00 83 THR A N 1
ATOM 614 C CA . THR A 1 83 ? -11.967 -4.431 28.906 1.00 98.00 83 THR A CA 1
ATOM 615 C C . THR A 1 83 ? -13.060 -4.805 27.910 1.00 98.00 83 THR A C 1
ATOM 617 O O . THR A 1 83 ? -13.046 -4.338 26.781 1.00 98.00 83 THR A O 1
ATOM 620 N N . THR A 1 84 ? -14.039 -5.601 28.328 1.00 97.25 84 THR A N 1
ATOM 621 C CA . THR A 1 84 ? -15.074 -6.138 27.429 1.00 97.25 84 THR A CA 1
ATOM 622 C C . THR A 1 84 ? -16.183 -5.131 27.106 1.00 97.25 84 THR A C 1
ATOM 624 O O . THR A 1 84 ? -16.630 -4.407 28.004 1.00 97.25 84 THR A O 1
ATOM 627 N N . ALA A 1 85 ? -16.726 -5.180 25.887 1.00 94.25 85 ALA A N 1
ATOM 628 C CA . ALA A 1 85 ? -17.823 -4.336 25.395 1.00 94.25 85 ALA A CA 1
ATOM 629 C C . ALA A 1 85 ? -19.233 -4.971 25.469 1.00 94.25 85 ALA A C 1
ATOM 631 O O . ALA A 1 85 ? -20.121 -4.592 24.708 1.00 94.25 85 ALA A O 1
ATOM 632 N N . SER A 1 86 ? -19.479 -5.925 26.373 1.00 89.50 86 SER A N 1
ATOM 633 C CA . SER A 1 86 ? -20.706 -6.756 26.378 1.00 89.50 86 SER A CA 1
ATOM 634 C C . SER A 1 86 ? -22.039 -5.988 26.415 1.00 89.50 86 SER A C 1
ATOM 636 O O . SER A 1 86 ? -23.061 -6.481 25.949 1.00 89.50 86 SER A O 1
ATOM 638 N N . GLY A 1 87 ? -22.052 -4.753 26.928 1.00 94.25 87 GLY A N 1
ATOM 639 C CA . GLY A 1 87 ? -23.238 -3.886 26.937 1.00 94.25 87 GLY A CA 1
ATOM 640 C C . GLY A 1 87 ? -23.587 -3.212 25.602 1.00 94.25 87 GLY A C 1
ATOM 641 O O . GLY A 1 87 ? -24.599 -2.513 25.553 1.00 94.25 87 GLY A O 1
ATOM 642 N N . TYR A 1 88 ? -22.760 -3.381 24.566 1.00 97.00 88 TYR A N 1
ATOM 643 C CA . TYR A 1 88 ? -22.885 -2.715 23.259 1.00 97.00 88 TYR A CA 1
ATOM 644 C C . TYR A 1 88 ? -23.163 -3.686 22.099 1.00 97.00 88 TYR A C 1
ATOM 646 O O . TYR A 1 88 ? -23.487 -3.238 21.001 1.00 97.00 88 TYR A O 1
ATOM 654 N N . ASN A 1 89 ? -23.050 -5.000 22.332 1.00 97.31 89 ASN A N 1
ATOM 655 C CA . ASN A 1 89 ? -23.289 -6.015 21.306 1.00 97.31 89 ASN A CA 1
ATOM 656 C C . ASN A 1 89 ? -24.760 -6.009 20.846 1.00 97.31 89 ASN A C 1
ATOM 658 O O . ASN A 1 89 ? -25.672 -5.685 21.610 1.00 97.31 89 ASN A O 1
ATOM 662 N N . ASN A 1 90 ? -25.005 -6.434 19.609 1.00 97.25 90 ASN A N 1
ATOM 663 C CA . ASN A 1 90 ? -26.271 -6.296 18.893 1.00 97.25 90 ASN A CA 1
ATOM 664 C C . ASN A 1 90 ? -26.665 -4.827 18.712 1.00 97.25 90 ASN A C 1
ATOM 666 O O . ASN A 1 90 ? -27.848 -4.486 18.801 1.00 97.25 90 ASN A O 1
ATOM 670 N N . ARG A 1 91 ? -25.664 -3.963 18.489 1.00 96.44 91 ARG A N 1
ATOM 671 C CA . ARG A 1 91 ? -25.843 -2.526 18.231 1.00 96.44 91 ARG A CA 1
ATOM 672 C C . ARG A 1 91 ? -26.642 -1.822 19.338 1.00 96.44 91 ARG A C 1
ATOM 674 O O . ARG A 1 91 ? -27.471 -0.955 19.075 1.00 96.44 91 ARG A O 1
ATOM 681 N N . SER A 1 92 ? -26.438 -2.202 20.603 1.00 95.19 92 SER A N 1
ATOM 682 C CA . SER A 1 92 ? -27.241 -1.708 21.737 1.00 95.19 92 SER A CA 1
ATOM 683 C C . SER A 1 92 ? -26.833 -0.321 22.261 1.00 95.19 92 SER A C 1
ATOM 685 O O . SER A 1 92 ? -27.253 0.080 23.350 1.00 95.19 92 SER A O 1
ATOM 687 N N . GLY A 1 93 ? -26.039 0.425 21.494 1.00 93.12 93 GLY A N 1
ATOM 688 C CA . GLY A 1 93 ? -25.582 1.779 21.790 1.00 93.12 93 GLY A CA 1
ATOM 689 C C . GLY A 1 93 ? -24.370 2.160 20.940 1.00 93.12 93 GLY A C 1
ATOM 690 O O . GLY A 1 93 ? -23.822 1.317 20.237 1.00 93.12 93 GLY A O 1
ATOM 691 N N . ASP A 1 94 ? -23.947 3.419 21.046 1.00 95.31 94 ASP A N 1
ATOM 692 C CA . ASP A 1 94 ? -22.765 3.931 20.346 1.00 95.31 94 ASP A CA 1
ATOM 693 C C . ASP A 1 94 ? -21.469 3.459 21.026 1.00 95.31 94 ASP A C 1
ATOM 695 O O . ASP A 1 94 ? -21.191 3.815 22.180 1.00 95.31 94 ASP A O 1
ATOM 699 N N . LEU A 1 95 ? -20.678 2.659 20.310 1.00 97.19 95 LEU A N 1
ATOM 700 C CA . LEU A 1 95 ? -19.450 2.035 20.799 1.00 97.19 95 LEU A CA 1
ATOM 701 C C . LEU A 1 95 ? -18.383 3.061 21.210 1.00 97.19 95 LEU A C 1
ATOM 703 O O . LEU A 1 95 ? -17.576 2.777 22.099 1.00 97.19 95 LEU A O 1
ATOM 707 N N . THR A 1 96 ? -18.413 4.271 20.649 1.00 96.12 96 THR A N 1
ATOM 708 C CA . THR A 1 96 ? -17.425 5.337 20.889 1.00 96.12 96 THR A CA 1
ATOM 709 C C . THR A 1 96 ? -17.197 5.609 22.371 1.00 96.12 96 THR A C 1
ATOM 711 O O . THR A 1 96 ? -16.059 5.677 22.833 1.00 96.12 96 THR A O 1
ATOM 714 N N . THR A 1 97 ? -18.269 5.677 23.167 1.00 93.94 97 THR A N 1
ATOM 715 C CA . THR A 1 97 ? -18.143 5.925 24.614 1.00 93.94 97 THR A CA 1
ATOM 716 C C . THR A 1 97 ? -17.420 4.779 25.329 1.00 93.94 97 THR A C 1
ATOM 718 O O . THR A 1 97 ? -16.688 5.009 26.293 1.00 93.94 97 THR A O 1
ATOM 721 N N . ALA A 1 98 ? -17.608 3.533 24.894 1.00 97.31 98 ALA A N 1
ATOM 722 C CA . ALA A 1 98 ? -16.900 2.390 25.465 1.00 97.31 98 ALA A CA 1
ATOM 723 C C . ALA A 1 98 ? -15.404 2.439 25.133 1.00 97.31 98 ALA A C 1
ATOM 725 O O . ALA A 1 98 ? -14.581 2.207 26.021 1.00 97.31 98 ALA A O 1
ATOM 726 N N . ILE A 1 99 ? -15.072 2.799 23.890 1.00 98.00 99 ILE A N 1
ATOM 727 C CA . ILE A 1 99 ? -13.695 2.936 23.400 1.00 98.00 99 ILE A CA 1
ATOM 728 C C . ILE A 1 99 ? -12.956 4.014 24.196 1.00 98.00 99 ILE A C 1
ATOM 730 O O . ILE A 1 99 ? -11.901 3.747 24.771 1.00 98.00 99 ILE A O 1
ATOM 734 N N . GLU A 1 100 ? -13.533 5.213 24.301 1.00 96.88 100 GLU A N 1
ATOM 735 C CA . GLU A 1 100 ? -12.928 6.328 25.040 1.00 96.88 100 GLU A CA 1
ATOM 736 C C . GLU A 1 100 ? -12.717 5.977 26.518 1.00 96.88 100 GLU A C 1
ATOM 738 O O . GLU A 1 100 ? -11.647 6.219 27.079 1.00 96.88 100 GLU A O 1
ATOM 743 N N . ASN A 1 101 ? -13.703 5.336 27.156 1.00 96.94 101 ASN A N 1
ATOM 744 C CA . ASN A 1 101 ? -13.572 4.897 28.544 1.00 96.94 101 ASN A CA 1
ATOM 745 C C . ASN A 1 101 ? -12.469 3.844 28.720 1.00 96.94 101 ASN A C 1
ATOM 747 O O . ASN A 1 101 ? -11.722 3.915 29.697 1.00 96.94 101 ASN A O 1
ATOM 751 N N . ALA A 1 102 ? -12.352 2.865 27.819 1.00 97.81 102 ALA A N 1
ATOM 752 C CA . ALA A 1 102 ? -11.268 1.885 27.863 1.00 97.81 102 ALA A CA 1
ATOM 753 C C . ALA A 1 102 ? -9.907 2.588 27.746 1.00 97.81 102 ALA A C 1
ATOM 755 O O . ALA A 1 102 ? -9.042 2.426 28.614 1.00 97.81 102 ALA A O 1
ATOM 756 N N . SER A 1 103 ? -9.780 3.463 26.750 1.00 97.50 103 SER A N 1
ATOM 757 C CA . SER A 1 103 ? -8.552 4.187 26.444 1.00 97.50 103 SER A CA 1
ATOM 758 C C . SER A 1 103 ? -8.087 5.093 27.590 1.00 97.50 103 SER A C 1
ATOM 760 O O . SER A 1 103 ? -6.924 5.051 27.996 1.00 97.50 103 SER A O 1
ATOM 762 N N . GLN A 1 104 ? -8.999 5.837 28.221 1.00 96.38 104 GLN A N 1
ATOM 763 C CA . GLN A 1 104 ? -8.697 6.677 29.392 1.00 96.38 104 GLN A CA 1
ATOM 764 C C . GLN A 1 104 ? -8.221 5.877 30.612 1.00 96.38 104 GLN A C 1
ATOM 766 O O . GLN A 1 104 ? -7.557 6.421 31.497 1.00 96.38 104 GLN A O 1
ATOM 771 N N . ASN A 1 105 ? -8.543 4.584 30.667 1.00 96.69 105 ASN A N 1
ATOM 772 C CA . ASN A 1 105 ? -8.061 3.661 31.691 1.00 96.69 105 ASN A CA 1
ATOM 773 C C . ASN A 1 105 ? -6.808 2.882 31.250 1.00 96.69 105 ASN A C 1
ATOM 775 O O . ASN A 1 105 ? -6.399 1.956 31.955 1.00 96.69 105 ASN A O 1
ATOM 779 N N . GLY A 1 106 ? -6.199 3.260 30.119 1.00 96.38 106 GLY A N 1
ATOM 780 C CA . GLY A 1 106 ? -5.015 2.622 29.550 1.00 96.38 106 GLY A CA 1
ATOM 781 C C . GLY A 1 106 ? -5.289 1.197 29.085 1.00 96.38 106 GLY A C 1
ATOM 782 O O . GLY A 1 106 ? -4.486 0.312 29.371 1.00 96.38 106 GLY A O 1
ATOM 783 N N . ARG A 1 107 ? -6.452 0.960 28.467 1.00 98.00 107 ARG A N 1
ATOM 784 C CA . ARG A 1 107 ? -6.911 -0.356 28.009 1.00 98.00 107 ARG A CA 1
ATOM 785 C C . ARG A 1 107 ? -7.453 -0.302 26.588 1.00 98.00 107 ARG A C 1
ATOM 787 O O . ARG A 1 107 ? -7.992 0.720 26.170 1.00 98.00 107 ARG A O 1
ATOM 794 N N . LEU A 1 108 ? -7.387 -1.436 25.901 1.00 98.25 108 LEU A N 1
ATOM 795 C CA . LEU A 1 108 ? -8.127 -1.676 24.663 1.00 98.25 108 LEU A CA 1
ATOM 796 C C . LEU A 1 108 ? -9.569 -2.090 24.977 1.00 98.25 108 LEU A C 1
ATOM 798 O O . LEU A 1 108 ? -9.840 -2.670 26.037 1.00 98.25 108 LEU A O 1
ATOM 802 N N . LEU A 1 109 ? -10.493 -1.802 24.063 1.00 98.50 109 LEU A N 1
ATOM 803 C CA . LEU A 1 109 ? -11.849 -2.336 24.128 1.00 98.50 109 LEU A CA 1
ATOM 804 C C . LEU A 1 109 ? -11.905 -3.685 23.400 1.00 98.50 109 LEU A C 1
ATOM 806 O O . LEU A 1 109 ? -11.628 -3.760 22.210 1.00 98.50 109 LEU A O 1
ATOM 810 N N . GLU A 1 110 ? -12.284 -4.740 24.109 1.00 98.56 110 GLU A N 1
ATOM 811 C CA . GLU A 1 110 ? -12.424 -6.090 23.566 1.00 98.56 110 GLU A CA 1
ATOM 812 C C . GLU A 1 110 ? -13.883 -6.366 23.197 1.00 98.56 110 GLU A C 1
ATOM 814 O O . GLU A 1 110 ? -14.795 -6.217 24.026 1.00 98.56 110 GLU A O 1
ATOM 819 N N . LEU A 1 111 ? -14.100 -6.731 21.938 1.00 98.62 111 LEU A N 1
ATOM 820 C CA . LEU A 1 111 ? -15.400 -7.059 21.371 1.00 98.62 111 LEU A CA 1
ATOM 821 C C . LEU A 1 111 ? -15.649 -8.567 21.447 1.00 98.62 111 LEU A C 1
ATOM 823 O O . LEU A 1 111 ? -14.724 -9.373 21.401 1.00 98.62 111 LEU A O 1
ATOM 827 N N . GLU A 1 112 ? -16.916 -8.949 21.566 1.00 97.94 112 GLU A N 1
ATOM 828 C CA . GLU A 1 112 ? -17.317 -10.353 21.546 1.00 97.94 112 GLU A CA 1
ATOM 829 C C . GLU A 1 112 ? -17.146 -10.906 20.119 1.00 97.94 112 GLU A C 1
ATOM 831 O O . GLU A 1 112 ? -17.615 -10.255 19.180 1.00 97.94 112 GLU A O 1
ATOM 836 N N . PRO A 1 113 ? -16.527 -12.091 19.943 1.00 97.88 113 PRO A N 1
ATOM 837 C CA . PRO A 1 113 ? -16.355 -12.712 18.630 1.00 97.88 113 PRO A CA 1
ATOM 838 C C . PRO A 1 113 ? -17.679 -12.859 17.869 1.00 97.88 113 PRO A C 1
ATOM 840 O O . PRO A 1 113 ? -18.664 -13.366 18.418 1.00 97.88 113 PRO A O 1
ATOM 843 N N . GLY A 1 114 ? -17.714 -12.413 16.611 1.00 98.00 114 GLY A N 1
ATOM 844 C CA . GLY A 1 114 ? -18.918 -12.384 15.767 1.00 98.00 114 GLY A CA 1
ATOM 845 C C . GLY A 1 114 ? -20.006 -11.413 16.246 1.00 98.00 114 GLY A C 1
ATOM 846 O O . GLY A 1 114 ? -21.158 -11.489 15.808 1.00 98.00 114 GLY A O 1
ATOM 847 N N . GLY A 1 115 ? -19.682 -10.532 17.194 1.00 98.31 115 GLY A N 1
ATOM 848 C CA . GLY A 1 115 ? -20.583 -9.500 17.684 1.00 98.31 115 GLY A CA 1
ATOM 849 C C . GLY A 1 115 ? -20.854 -8.422 16.636 1.00 98.31 115 GLY A C 1
ATOM 850 O O . GLY A 1 115 ? -20.065 -8.194 15.721 1.00 98.31 115 GLY A O 1
ATOM 851 N N . THR A 1 116 ? -21.978 -7.723 16.794 1.00 98.50 116 THR A N 1
ATOM 852 C CA . THR A 1 116 ? -22.340 -6.579 15.946 1.00 98.50 116 THR A CA 1
ATOM 853 C C . THR A 1 116 ? -22.467 -5.322 16.787 1.00 98.50 116 THR A C 1
ATOM 855 O O . THR A 1 116 ? -23.136 -5.302 17.825 1.00 98.50 116 THR A O 1
ATOM 858 N N . TYR A 1 117 ? -21.832 -4.253 16.333 1.00 98.50 117 TYR A N 1
ATOM 859 C CA . TYR A 1 117 ? -21.698 -3.003 17.065 1.00 98.50 117 TYR A CA 1
ATOM 860 C C . TYR A 1 117 ? -22.054 -1.831 16.168 1.00 98.50 117 TYR A C 1
ATOM 862 O O . TYR A 1 117 ? -22.043 -1.942 14.947 1.00 98.50 117 TYR A O 1
ATOM 870 N N . GLU A 1 118 ? -22.403 -0.710 16.779 1.00 97.12 118 GLU A N 1
ATOM 871 C CA . GLU A 1 118 ? -22.717 0.516 16.062 1.00 97.12 118 GLU A CA 1
ATOM 872 C C . GLU A 1 118 ? -21.798 1.630 16.541 1.00 97.12 118 GLU A C 1
ATOM 874 O O . GLU A 1 118 ? -21.555 1.762 17.743 1.00 97.12 118 GLU A O 1
ATOM 879 N N . MET A 1 119 ? -21.311 2.433 15.601 1.00 96.81 119 MET A N 1
ATOM 880 C CA . MET A 1 119 ? -20.562 3.642 15.886 1.00 96.81 119 MET A CA 1
ATOM 881 C C . MET A 1 119 ? -21.181 4.817 15.132 1.00 96.81 119 MET A C 1
ATOM 883 O O . MET A 1 119 ? -21.253 4.824 13.902 1.00 96.81 119 MET A O 1
ATOM 887 N N . SER A 1 120 ? -21.648 5.808 15.888 1.00 93.81 120 SER A N 1
ATOM 888 C CA . SER A 1 120 ? -22.381 6.965 15.347 1.00 93.81 120 SER A CA 1
ATOM 889 C C . SER A 1 120 ? -21.657 8.297 15.553 1.00 93.81 120 SER A C 1
ATOM 891 O O . SER A 1 120 ? -22.139 9.350 15.131 1.00 93.81 120 SER A O 1
ATOM 893 N N . SER A 1 121 ? -20.510 8.259 16.235 1.00 93.62 121 SER A N 1
ATOM 894 C CA . SER A 1 121 ? -19.675 9.414 16.553 1.00 93.62 121 SER A CA 1
ATOM 895 C C . SER A 1 121 ? -18.190 9.047 16.524 1.00 93.62 121 SER A C 1
ATOM 897 O O . SER A 1 121 ? -17.834 7.882 16.668 1.00 93.62 121 SER A O 1
ATOM 899 N N . GLY A 1 122 ? -17.314 10.034 16.319 1.00 93.94 122 GLY A N 1
ATOM 900 C CA . GLY A 1 122 ? -15.865 9.807 16.278 1.00 93.94 122 GLY A CA 1
ATOM 901 C C . GLY A 1 122 ? -15.248 9.643 17.670 1.00 93.94 122 GLY A C 1
ATOM 902 O O . GLY A 1 122 ? -15.767 10.185 18.646 1.00 93.94 122 GLY A O 1
ATOM 903 N N . VAL A 1 123 ? -14.129 8.924 17.763 1.00 94.75 123 VAL A N 1
ATOM 904 C CA . VAL A 1 123 ? -13.352 8.734 19.002 1.00 94.75 123 VAL A CA 1
ATOM 905 C C . VAL A 1 123 ? -12.413 9.930 19.211 1.00 94.75 123 VAL A C 1
ATOM 907 O O . VAL A 1 123 ? -11.415 10.050 18.508 1.00 94.75 123 VAL A O 1
ATOM 910 N N . TYR A 1 124 ? -12.705 10.809 20.177 1.00 91.50 124 TYR A N 1
ATOM 911 C CA . TYR A 1 124 ? -11.940 12.054 20.397 1.00 91.50 124 TYR A CA 1
ATOM 912 C C . TYR A 1 124 ? -11.209 12.108 21.744 1.00 91.50 124 TYR A C 1
ATOM 914 O O . TYR A 1 124 ? -10.225 12.834 21.883 1.00 91.50 124 TYR A O 1
ATOM 922 N N . ASN A 1 125 ? -11.703 11.406 22.767 1.00 90.88 125 ASN A N 1
ATOM 923 C CA . ASN A 1 125 ? -11.165 11.490 24.128 1.00 90.88 125 ASN A CA 1
ATOM 924 C C . ASN A 1 125 ? -10.341 10.251 24.491 1.00 90.88 125 ASN A C 1
ATOM 926 O O . ASN A 1 125 ? -10.773 9.417 25.295 1.00 90.88 125 ASN A O 1
ATOM 930 N N . THR A 1 126 ? -9.145 10.160 23.922 1.00 91.56 126 THR A N 1
ATOM 931 C CA . THR A 1 126 ? -8.209 9.043 24.091 1.00 91.56 126 THR A CA 1
ATOM 932 C C . THR A 1 126 ? -7.222 9.264 25.243 1.00 91.56 126 THR A C 1
ATOM 934 O O . THR A 1 126 ? -6.945 10.383 25.682 1.00 91.56 126 THR A O 1
ATOM 937 N N . GLY A 1 127 ? -6.736 8.155 25.800 1.00 92.88 127 GLY A N 1
ATOM 938 C CA . GLY A 1 127 ? -5.540 8.081 26.637 1.00 92.88 127 GLY A CA 1
ATOM 939 C C . GLY A 1 127 ? -4.337 7.577 25.832 1.00 92.88 127 GLY A C 1
ATOM 940 O O . GLY A 1 127 ? -4.392 7.484 24.614 1.00 92.88 127 GLY A O 1
ATOM 941 N N . SER A 1 128 ? -3.257 7.190 26.520 1.00 93.50 128 SER A N 1
ATOM 942 C CA . SER A 1 128 ? -2.007 6.769 25.861 1.00 93.50 128 SER A CA 1
ATOM 943 C C . SER A 1 128 ? -2.130 5.495 25.028 1.00 93.50 128 SER A C 1
ATOM 945 O O . SER A 1 128 ? -1.369 5.315 24.090 1.00 93.50 128 SER A O 1
ATOM 947 N N . ILE A 1 129 ? -3.061 4.609 25.383 1.00 94.94 129 ILE A N 1
ATOM 948 C CA . ILE A 1 129 ? -3.364 3.376 24.653 1.00 94.94 129 ILE A CA 1
ATOM 949 C C . ILE A 1 129 ? -4.816 3.480 24.203 1.00 94.94 129 ILE A C 1
ATOM 951 O O . ILE A 1 129 ? -5.690 3.761 25.028 1.00 94.94 129 ILE A O 1
ATOM 955 N N . MET A 1 130 ? -5.089 3.254 22.924 1.00 96.19 130 MET A N 1
ATOM 956 C CA . MET A 1 130 ? -6.443 3.266 22.371 1.00 96.19 130 MET A CA 1
ATOM 957 C C . MET A 1 130 ? -6.617 2.163 21.339 1.00 96.19 130 MET A C 1
ATOM 959 O O . MET A 1 130 ? -5.654 1.746 20.699 1.00 96.19 130 MET A O 1
ATOM 963 N N . GLY A 1 131 ? -7.849 1.696 21.171 1.00 97.50 131 GLY A N 1
ATOM 964 C CA . GLY A 1 131 ? -8.108 0.671 20.182 1.00 97.50 131 GLY A CA 1
ATOM 965 C C . GLY A 1 131 ? -9.270 -0.249 20.485 1.00 97.50 131 GLY A C 1
ATOM 966 O O . GLY A 1 131 ? -9.870 -0.202 21.565 1.00 97.50 131 GLY A O 1
ATOM 967 N N . VAL A 1 132 ? -9.534 -1.104 19.509 1.00 98.44 132 VAL A N 1
ATOM 968 C CA . VAL A 1 132 ? -10.518 -2.182 19.561 1.00 98.44 132 VAL A CA 1
ATOM 969 C C . VAL A 1 132 ? -9.851 -3.484 19.145 1.00 98.44 132 VAL A C 1
ATOM 971 O O . VAL A 1 132 ? -9.044 -3.503 18.218 1.00 98.44 132 VAL A O 1
ATOM 974 N N . VAL A 1 133 ? -10.175 -4.567 19.837 1.00 98.62 133 VAL A N 1
ATOM 975 C CA . VAL A 1 133 ? -9.674 -5.904 19.515 1.00 98.62 133 VAL A CA 1
ATOM 976 C C . VAL A 1 133 ? -10.816 -6.904 19.542 1.00 98.62 133 VAL A C 1
ATOM 978 O O . VAL A 1 133 ? -11.737 -6.793 20.354 1.00 98.62 133 VAL A O 1
ATOM 981 N N . CYS A 1 134 ? -10.746 -7.877 18.655 1.00 98.44 134 CYS A N 1
ATOM 982 C CA . CYS A 1 134 ? -11.591 -9.051 18.627 1.00 98.44 134 CYS A CA 1
ATOM 983 C C . CYS A 1 134 ? -10.753 -10.246 18.158 1.00 98.44 134 CYS A C 1
ATOM 985 O O . CYS A 1 134 ? -9.626 -10.086 17.679 1.00 98.44 134 CYS A O 1
ATOM 987 N N . ASP A 1 135 ? -11.321 -11.433 18.312 1.00 96.81 135 ASP A N 1
ATOM 988 C CA . ASP A 1 135 ? -10.762 -12.667 17.779 1.00 96.81 135 ASP A CA 1
ATOM 989 C C . ASP A 1 135 ? -10.735 -12.595 16.237 1.00 96.81 135 ASP A C 1
ATOM 991 O O . ASP A 1 135 ? -11.802 -12.455 15.629 1.00 96.81 135 ASP A O 1
ATOM 995 N N . PRO A 1 136 ? -9.555 -12.652 15.589 1.00 94.56 136 PRO A N 1
ATOM 996 C CA . PRO A 1 136 ? -9.451 -12.562 14.134 1.00 94.56 136 PRO A CA 1
ATOM 997 C C . PRO A 1 136 ? -10.105 -13.750 13.412 1.00 94.56 136 PRO A C 1
ATOM 999 O O . PRO A 1 136 ? -10.530 -13.587 12.269 1.00 94.56 136 PRO A O 1
ATOM 1002 N N . ASP A 1 137 ? -10.265 -14.906 14.068 1.00 95.75 137 ASP A N 1
ATOM 1003 C CA . ASP A 1 137 ? -10.932 -16.078 13.480 1.00 95.75 137 ASP A CA 1
ATOM 1004 C C . ASP A 1 137 ? -12.464 -15.918 13.430 1.00 95.75 137 ASP A C 1
ATOM 1006 O O . ASP A 1 137 ? -13.167 -16.666 12.742 1.00 95.75 137 ASP A O 1
ATOM 1010 N N . ASN A 1 138 ? -13.010 -14.951 14.171 1.00 97.44 138 ASN A N 1
ATOM 1011 C CA . ASN A 1 138 ? -14.434 -14.638 14.196 1.00 97.44 138 ASN A CA 1
ATOM 1012 C C . ASN A 1 138 ? -14.634 -13.130 14.439 1.00 97.44 138 ASN A C 1
ATOM 1014 O O . ASN A 1 138 ? -15.040 -12.729 15.541 1.00 97.44 138 ASN A O 1
ATOM 1018 N N . PRO A 1 139 ? -14.335 -12.298 13.423 1.00 97.94 139 PRO A N 1
ATOM 1019 C CA . PRO A 1 139 ? -14.262 -10.855 13.577 1.00 97.94 139 PRO A CA 1
ATOM 1020 C C . PRO A 1 139 ? -15.610 -10.256 13.980 1.00 97.94 139 PRO A C 1
ATOM 1022 O O . PRO A 1 139 ? -16.682 -10.758 13.633 1.00 97.94 139 PRO A O 1
ATOM 1025 N N . ALA A 1 140 ? -15.559 -9.149 14.715 1.00 98.56 140 ALA A N 1
ATOM 1026 C CA . ALA A 1 140 ? -16.745 -8.360 15.028 1.00 98.56 140 ALA A CA 1
ATOM 1027 C C . ALA A 1 140 ? -17.030 -7.346 13.912 1.00 98.56 140 ALA A C 1
ATOM 1029 O O . ALA A 1 140 ? -16.108 -6.717 13.393 1.00 98.56 140 ALA A O 1
ATOM 1030 N N . THR A 1 141 ? -18.309 -7.111 13.610 1.00 98.69 141 THR A N 1
ATOM 1031 C CA . THR A 1 141 ? -18.720 -6.069 12.656 1.00 98.69 141 THR A CA 1
ATOM 1032 C C . THR A 1 141 ? -19.088 -4.784 13.397 1.00 98.69 141 THR A C 1
ATOM 1034 O O . THR A 1 141 ? -19.955 -4.786 14.279 1.00 98.69 141 THR A O 1
ATOM 1037 N N . ILE A 1 142 ? -18.473 -3.664 13.020 1.00 98.50 142 ILE A N 1
ATOM 1038 C CA . ILE A 1 142 ? -18.818 -2.315 13.478 1.00 98.50 142 ILE A CA 1
ATOM 1039 C C . ILE A 1 142 ? -19.513 -1.575 12.332 1.00 98.50 142 ILE A C 1
ATOM 1041 O O . ILE A 1 142 ? -18.874 -1.174 11.362 1.00 98.50 142 ILE A O 1
ATOM 1045 N N . TYR A 1 143 ? -20.818 -1.349 12.471 1.00 97.88 143 TYR A N 1
ATOM 1046 C CA . TYR A 1 143 ? -21.608 -0.534 11.552 1.00 97.88 143 TYR A CA 1
ATOM 1047 C C . TYR A 1 143 ? -21.368 0.950 11.823 1.00 97.88 143 TYR A C 1
ATOM 1049 O O . TYR A 1 143 ? -21.602 1.424 12.941 1.00 97.88 143 TYR A O 1
ATOM 1057 N N . LEU A 1 144 ? -20.941 1.693 10.805 1.00 96.06 144 LEU A N 1
ATOM 1058 C CA . LEU A 1 144 ? -20.869 3.151 10.856 1.00 96.06 144 LEU A CA 1
ATOM 1059 C C . LEU A 1 144 ? -22.211 3.733 10.410 1.00 96.06 144 LEU A C 1
ATOM 1061 O O . LEU A 1 144 ? -22.668 3.439 9.309 1.00 96.06 144 LEU A O 1
ATOM 1065 N N . THR A 1 145 ? -22.857 4.534 11.265 1.00 93.25 145 THR A N 1
ATOM 1066 C CA . THR A 1 145 ? -24.277 4.905 11.069 1.00 93.25 145 THR A CA 1
ATOM 1067 C C . THR A 1 145 ? -24.587 6.397 11.123 1.00 93.25 145 THR A C 1
ATOM 1069 O O . THR A 1 145 ? -25.735 6.786 10.891 1.00 93.25 145 THR A O 1
ATOM 1072 N N . GLY A 1 146 ? -23.634 7.274 11.452 1.00 75.81 146 GLY A N 1
ATOM 1073 C CA . GLY A 1 146 ? -23.991 8.676 11.676 1.00 75.81 146 GLY A CA 1
ATOM 1074 C C . GLY A 1 146 ? -22.849 9.666 11.872 1.00 75.81 146 GLY A C 1
ATOM 1075 O O . GLY A 1 146 ? -21.691 9.293 11.969 1.00 75.81 146 GLY A O 1
ATOM 1076 N N . GLY A 1 147 ? -23.237 10.951 11.883 1.00 66.00 147 GLY A N 1
ATOM 1077 C CA . GLY A 1 147 ? -22.437 12.154 11.616 1.00 66.00 147 GLY A CA 1
ATOM 1078 C C . GLY A 1 147 ? -21.166 12.354 12.434 1.00 66.00 147 GLY A C 1
ATOM 1079 O O . GLY A 1 147 ? -21.115 13.201 13.332 1.00 66.00 147 GLY A O 1
ATOM 1080 N N . PHE A 1 148 ? -20.115 11.642 12.044 1.00 76.19 148 PHE A N 1
ATOM 1081 C CA . PHE A 1 148 ? -18.748 11.949 12.427 1.00 76.19 148 PHE A CA 1
ATOM 1082 C C . PHE A 1 148 ? -18.424 13.406 12.077 1.00 76.19 148 PHE A C 1
ATOM 1084 O O . PHE A 1 148 ? -18.785 13.909 11.011 1.00 76.19 148 PHE A O 1
ATOM 1091 N N . THR A 1 149 ? -17.724 14.105 12.971 1.00 70.25 149 THR A N 1
ATOM 1092 C CA . THR A 1 149 ? -17.184 15.416 12.593 1.00 70.25 149 THR A CA 1
ATOM 1093 C C . THR A 1 149 ? -16.079 15.155 11.575 1.00 70.25 149 THR A C 1
ATOM 1095 O O . THR A 1 149 ? -15.169 14.386 11.869 1.00 70.25 149 THR A O 1
ATOM 1098 N N . GLU A 1 150 ? -16.193 15.761 10.390 1.00 73.81 150 GLU A N 1
ATOM 1099 C CA . GLU A 1 150 ? -15.292 15.552 9.240 1.00 73.81 150 GLU A CA 1
ATOM 1100 C C . GLU A 1 150 ? -15.360 14.151 8.602 1.00 73.81 150 GLU A C 1
ATOM 1102 O O . GLU A 1 150 ? -14.472 13.786 7.836 1.00 73.81 150 GLU A O 1
ATOM 1107 N N . ASP A 1 151 ? -16.426 13.387 8.863 1.00 83.31 151 ASP A N 1
ATOM 1108 C CA . ASP A 1 151 ? -16.623 12.036 8.317 1.00 83.31 151 ASP A CA 1
ATOM 1109 C C . ASP A 1 151 ? -15.551 11.021 8.779 1.00 83.31 151 ASP A C 1
ATOM 1111 O O . ASP A 1 151 ? -15.301 10.044 8.082 1.00 83.31 151 ASP A O 1
ATOM 1115 N N . VAL A 1 152 ? -14.896 11.237 9.934 1.00 90.69 152 VAL A N 1
ATOM 1116 C CA . VAL A 1 152 ? -13.826 10.361 10.462 1.00 90.69 152 VAL A CA 1
ATOM 1117 C C . VAL A 1 152 ? -14.240 9.638 11.750 1.00 90.69 152 VAL A C 1
ATOM 1119 O O . VAL A 1 152 ? -14.537 10.270 12.766 1.00 90.69 152 VAL A O 1
ATOM 1122 N N . ALA A 1 153 ? -14.165 8.307 11.742 1.00 93.69 153 ALA A N 1
ATOM 1123 C CA . ALA A 1 153 ? -14.417 7.448 12.901 1.00 93.69 153 ALA A CA 1
ATOM 1124 C C . ALA A 1 153 ? -13.325 7.538 13.988 1.00 93.69 153 ALA A C 1
ATOM 1126 O O . ALA A 1 153 ? -13.632 7.691 15.172 1.00 93.69 153 ALA A O 1
ATOM 1127 N N . TRP A 1 154 ? -12.053 7.503 13.593 1.00 95.38 154 TRP A N 1
ATOM 1128 C CA . TRP A 1 154 ? -10.887 7.595 14.478 1.00 95.38 154 TRP A CA 1
ATOM 1129 C C . TRP A 1 154 ? -10.024 8.821 14.141 1.00 95.38 154 TRP A C 1
ATOM 1131 O O . TRP A 1 154 ? -8.983 8.691 13.491 1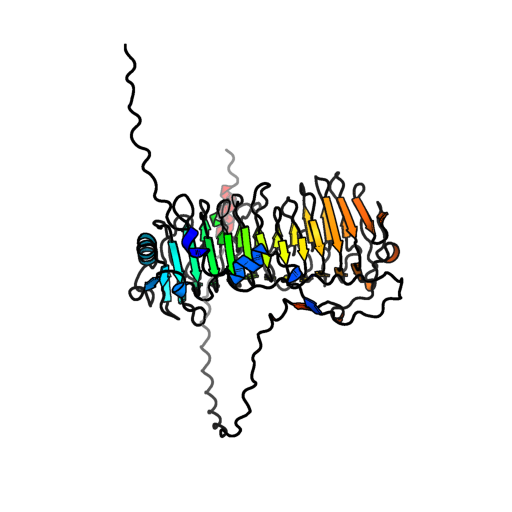.00 95.38 154 TRP A O 1
ATOM 1141 N N . PRO A 1 155 ? -10.449 10.026 14.557 1.00 93.19 155 PRO A N 1
ATOM 1142 C CA . PRO A 1 155 ? -9.685 11.263 14.421 1.00 93.19 155 PRO A CA 1
ATOM 1143 C C . PRO A 1 155 ? -8.645 11.382 15.549 1.00 93.19 155 PRO A C 1
ATOM 1145 O O . PRO A 1 155 ? -8.811 12.161 16.486 1.00 93.19 155 PRO A O 1
ATOM 1148 N N . VAL A 1 156 ? -7.579 10.584 15.477 1.00 92.69 156 VAL A N 1
ATOM 1149 C CA . VAL A 1 156 ? -6.579 10.440 16.555 1.00 92.69 156 VAL A CA 1
ATOM 1150 C C . VAL A 1 156 ? -5.250 11.125 16.219 1.00 92.69 156 VAL A C 1
ATOM 1152 O O . VAL A 1 156 ? -5.064 11.653 15.124 1.00 92.69 156 VAL A O 1
ATOM 1155 N N . GLY A 1 157 ? -4.298 11.117 17.148 1.00 86.88 157 GLY A N 1
ATOM 1156 C CA . GLY A 1 157 ? -2.942 11.609 16.938 1.00 86.88 157 GLY A CA 1
ATOM 1157 C C . GLY A 1 157 ? -2.672 12.941 17.630 1.00 86.88 157 GLY A C 1
ATOM 1158 O O . GLY A 1 157 ? -3.516 13.832 17.711 1.00 86.88 157 GLY A O 1
ATOM 1159 N N . GLY A 1 158 ? -1.433 13.108 18.097 1.00 86.56 158 GLY A N 1
ATOM 1160 C CA . GLY A 1 158 ? -1.004 14.296 18.826 1.00 86.56 158 GLY A CA 1
ATOM 1161 C C . GLY A 1 158 ? -0.272 13.975 20.126 1.00 86.56 158 GLY A C 1
ATOM 1162 O O . GLY A 1 158 ? 0.143 12.850 20.397 1.00 86.56 158 GLY A O 1
ATOM 1163 N N . ALA A 1 159 ? -0.054 15.012 20.937 1.00 77.31 159 ALA A N 1
ATOM 1164 C CA . ALA A 1 159 ? 0.689 14.889 22.185 1.00 77.31 159 ALA A CA 1
ATOM 1165 C C . ALA A 1 159 ? -0.155 14.175 23.256 1.00 77.31 159 ALA A C 1
ATOM 1167 O O . ALA A 1 159 ? -0.917 14.825 23.970 1.00 77.31 159 ALA A O 1
ATOM 1168 N N . GLY A 1 160 ? 0.026 12.863 23.394 1.00 79.31 160 GLY A N 1
ATOM 1169 C CA . GLY A 1 160 ? -0.665 12.036 24.389 1.00 79.31 160 GLY A CA 1
ATOM 1170 C C . GLY A 1 160 ? -1.144 10.688 23.860 1.00 79.31 160 GLY A C 1
ATOM 1171 O O . GLY A 1 160 ? -1.449 9.828 24.679 1.00 79.31 160 GLY A O 1
ATOM 1172 N N . ASP A 1 161 ? -1.162 10.514 22.537 1.00 86.50 161 ASP A N 1
ATOM 1173 C CA . ASP A 1 161 ? -1.544 9.270 21.877 1.00 86.50 161 ASP A CA 1
ATOM 1174 C C . ASP A 1 161 ? -0.281 8.467 21.548 1.00 86.50 161 ASP A C 1
ATOM 1176 O O . ASP A 1 161 ? 0.426 8.761 20.577 1.00 86.50 161 ASP A O 1
ATOM 1180 N N . ASP A 1 162 ? 0.036 7.487 22.393 1.00 91.38 162 ASP A N 1
ATOM 1181 C CA . ASP A 1 162 ? 1.282 6.726 22.289 1.00 91.38 162 ASP A CA 1
ATOM 1182 C C . ASP A 1 162 ? 1.092 5.456 21.442 1.00 91.38 162 ASP A C 1
ATOM 1184 O O . ASP A 1 162 ? 1.912 5.189 20.561 1.00 91.38 162 ASP A O 1
ATOM 1188 N N . GLU A 1 163 ? -0.001 4.715 21.665 1.00 96.00 163 GLU A N 1
ATOM 1189 C CA . GLU A 1 163 ? -0.297 3.429 21.023 1.00 96.00 163 GLU A CA 1
ATOM 1190 C C . GLU A 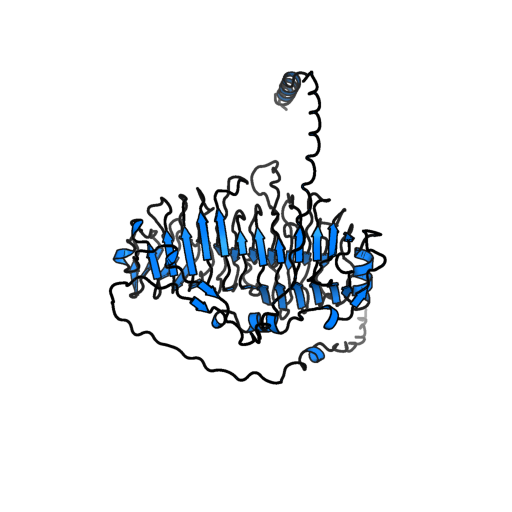1 163 ? -1.740 3.362 20.475 1.00 96.00 163 GLU A C 1
ATOM 1192 O O . GLU A 1 163 ? -2.699 3.630 21.207 1.00 96.00 163 GLU A O 1
ATOM 1197 N N . LEU A 1 164 ? -1.899 2.942 19.212 1.00 97.62 164 LEU A N 1
ATOM 1198 C CA . LEU A 1 164 ? -3.189 2.629 18.575 1.00 97.62 164 LEU A CA 1
ATOM 1199 C C . LEU A 1 164 ? -3.221 1.163 18.130 1.00 97.62 164 LEU A C 1
ATOM 1201 O O . LEU A 1 164 ? -2.318 0.726 17.418 1.00 97.62 164 LEU A O 1
ATOM 1205 N N . VAL A 1 165 ? -4.276 0.430 18.495 1.00 98.38 165 VAL A N 1
ATOM 1206 C CA . VAL A 1 165 ? -4.460 -0.974 18.097 1.00 98.38 165 VAL A CA 1
ATOM 1207 C C . VAL A 1 165 ? -5.845 -1.226 17.498 1.00 98.38 165 VAL A C 1
ATOM 1209 O O . VAL A 1 165 ? -6.859 -0.871 18.092 1.00 98.38 165 VAL A O 1
ATOM 1212 N N . MET A 1 166 ? -5.909 -1.871 16.338 1.00 98.56 166 MET A N 1
ATOM 1213 C CA . MET A 1 166 ? -7.149 -2.385 15.749 1.00 98.56 166 MET A CA 1
ATOM 1214 C C . MET A 1 166 ? -6.925 -3.831 15.309 1.00 98.56 166 MET A C 1
ATOM 1216 O O . MET A 1 166 ? -6.010 -4.079 14.529 1.00 98.56 166 MET A O 1
ATOM 1220 N N . GLN A 1 167 ? -7.729 -4.773 15.807 1.00 98.69 167 GLN A N 1
ATOM 1221 C CA . GLN A 1 167 ? -7.580 -6.191 15.466 1.00 98.69 167 GLN A CA 1
ATOM 1222 C C . GLN A 1 167 ? -8.914 -6.916 15.314 1.00 98.69 167 GLN A C 1
ATOM 1224 O O . GLN A 1 167 ? -9.756 -6.805 16.205 1.00 98.69 167 GLN A O 1
ATOM 1229 N N . GLY A 1 168 ? -9.061 -7.711 14.249 1.00 98.50 168 GLY A N 1
ATOM 1230 C CA . GLY A 1 168 ? -10.183 -8.643 14.079 1.00 98.50 168 GLY A CA 1
ATOM 1231 C C . GLY A 1 168 ? -11.521 -7.935 13.858 1.00 98.50 168 GLY A C 1
ATOM 1232 O O . GLY A 1 168 ? -12.527 -8.296 14.468 1.00 98.50 168 GLY A O 1
ATOM 1233 N N . ILE A 1 169 ? -11.534 -6.875 13.046 1.00 98.50 169 ILE A N 1
ATOM 1234 C CA . ILE A 1 169 ? -12.697 -5.990 12.885 1.00 98.50 169 ILE A CA 1
ATOM 1235 C C . ILE A 1 169 ? -13.123 -5.899 11.422 1.00 98.50 169 ILE A C 1
ATOM 1237 O O . ILE A 1 169 ? -12.319 -5.578 10.551 1.00 98.50 169 ILE A O 1
ATOM 1241 N N . GLU A 1 170 ? -14.416 -6.054 11.164 1.00 98.62 170 GLU A N 1
ATOM 1242 C CA . GLU A 1 170 ? -15.045 -5.607 9.923 1.00 98.62 170 GLU A CA 1
ATOM 1243 C C . GLU A 1 170 ? -15.716 -4.246 10.163 1.00 98.62 170 GLU A C 1
ATOM 1245 O O . GLU A 1 170 ? -16.643 -4.131 10.963 1.00 98.62 170 GLU A O 1
ATOM 1250 N N . TYR A 1 171 ? -15.262 -3.197 9.482 1.00 98.06 171 TYR A N 1
ATOM 1251 C CA . TYR A 1 171 ? -15.989 -1.930 9.423 1.00 98.06 171 TYR A CA 1
ATOM 1252 C C . TYR A 1 171 ? -17.001 -1.988 8.282 1.00 98.06 171 TYR A C 1
ATOM 1254 O O . TYR A 1 171 ? -16.611 -2.161 7.132 1.00 98.06 171 TYR A O 1
ATOM 1262 N N . ASP A 1 172 ? -18.284 -1.804 8.581 1.00 97.56 172 ASP A N 1
ATOM 1263 C CA . ASP A 1 172 ? -19.351 -1.760 7.579 1.00 97.56 172 ASP A CA 1
ATOM 1264 C C . ASP A 1 172 ? -19.857 -0.321 7.426 1.00 97.56 172 ASP A C 1
ATOM 1266 O O . ASP A 1 172 ? -20.412 0.268 8.360 1.00 97.56 172 ASP A O 1
ATOM 1270 N N . ILE A 1 173 ? -19.645 0.252 6.241 1.00 94.94 173 ILE A N 1
ATOM 1271 C CA . ILE A 1 173 ? -20.064 1.613 5.887 1.00 94.94 173 ILE A CA 1
ATOM 1272 C C . ILE A 1 173 ? -21.308 1.637 4.995 1.00 94.94 173 ILE A C 1
ATOM 1274 O O . ILE A 1 173 ? -21.642 2.679 4.451 1.00 94.94 173 ILE A O 1
ATOM 1278 N N . SER A 1 174 ? -22.026 0.523 4.834 1.00 93.19 174 SER A N 1
ATOM 1279 C CA . SER A 1 174 ? -23.208 0.443 3.958 1.00 93.19 174 SER A CA 1
ATOM 1280 C C . SER A 1 174 ? -24.398 1.304 4.403 1.00 93.19 174 SER A C 1
ATOM 1282 O O . SER A 1 174 ? -25.321 1.528 3.618 1.00 93.19 174 SER A O 1
ATOM 1284 N N . GLU A 1 175 ? -24.388 1.796 5.644 1.00 93.06 175 GLU A N 1
ATOM 1285 C CA . GLU A 1 175 ? -25.424 2.672 6.204 1.00 93.06 175 GLU A CA 1
ATOM 1286 C C . GLU A 1 175 ? -25.060 4.168 6.146 1.00 93.06 175 GLU A C 1
ATOM 1288 O O . GLU A 1 175 ? -25.852 5.007 6.584 1.00 93.06 175 GLU A O 1
ATOM 1293 N N . VAL A 1 176 ? -23.897 4.520 5.586 1.00 89.44 176 VAL A N 1
ATOM 1294 C CA . VAL A 1 176 ? -23.443 5.903 5.373 1.00 89.44 176 VAL A CA 1
ATOM 1295 C C . VAL A 1 176 ? -22.951 6.094 3.937 1.00 89.44 176 VAL A C 1
ATOM 1297 O O . VAL A 1 176 ? -22.430 5.176 3.319 1.00 89.44 176 VAL A O 1
ATOM 1300 N N . ASP A 1 177 ? -23.101 7.302 3.389 1.00 81.06 177 ASP A N 1
A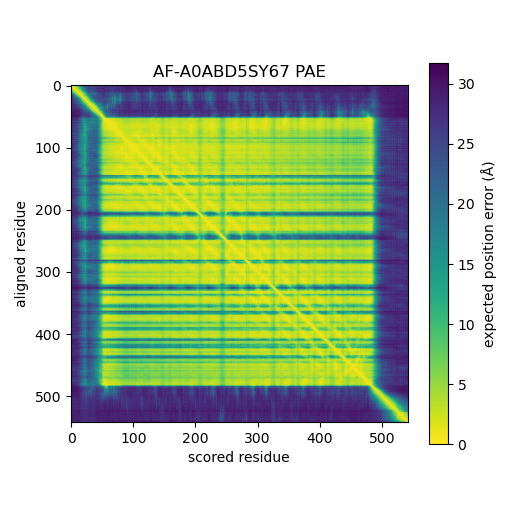TOM 1301 C CA . ASP A 1 177 ? -22.637 7.585 2.021 1.00 81.06 177 ASP A CA 1
ATOM 1302 C C . ASP A 1 177 ? -21.095 7.647 1.941 1.00 81.06 177 ASP A C 1
ATOM 1304 O O . ASP A 1 177 ? -20.482 7.256 0.945 1.00 81.06 177 ASP A O 1
ATOM 1308 N N . ASP A 1 178 ? -20.446 8.139 2.999 1.00 86.81 178 ASP A N 1
ATOM 1309 C CA . ASP A 1 178 ? -18.993 8.225 3.123 1.00 86.81 178 ASP A CA 1
ATOM 1310 C C . ASP A 1 178 ? -18.564 8.134 4.590 1.00 86.81 178 ASP A C 1
ATOM 1312 O O . ASP A 1 178 ? -19.182 8.737 5.468 1.00 86.81 178 ASP A O 1
ATOM 1316 N N . ALA A 1 179 ? -17.470 7.415 4.842 1.00 89.19 179 ALA A N 1
ATOM 1317 C CA . ALA A 1 179 ? -16.771 7.436 6.118 1.00 89.19 179 ALA A CA 1
ATOM 1318 C C . ALA A 1 179 ? -15.286 7.106 5.935 1.00 89.19 179 ALA A C 1
ATOM 1320 O O . ALA A 1 179 ? -14.909 6.107 5.321 1.00 89.19 179 ALA A O 1
ATOM 1321 N N . SER A 1 180 ? -14.434 7.950 6.504 1.00 91.88 180 SER A N 1
ATOM 1322 C CA . SER A 1 180 ? -13.044 7.635 6.799 1.00 91.88 180 SER A CA 1
ATOM 1323 C C . SER A 1 180 ? -12.981 6.856 8.110 1.00 91.88 180 SER A C 1
ATOM 1325 O O . SER A 1 180 ? -13.652 7.199 9.086 1.00 91.88 180 SER A O 1
ATOM 1327 N N . ILE A 1 181 ? -12.162 5.808 8.149 1.00 95.00 181 ILE A N 1
ATOM 1328 C CA . ILE A 1 181 ? -12.008 4.999 9.354 1.00 95.00 181 ILE A CA 1
ATOM 1329 C C . ILE A 1 181 ? -10.976 5.646 10.268 1.00 95.00 181 ILE A C 1
ATOM 1331 O O . ILE A 1 181 ? -11.294 5.972 11.404 1.00 95.00 181 ILE A O 1
ATOM 1335 N N . LEU A 1 182 ? -9.765 5.887 9.773 1.00 95.19 182 LEU A N 1
ATOM 1336 C CA . LEU A 1 182 ? -8.648 6.401 10.557 1.00 95.19 182 LEU A CA 1
ATOM 1337 C C . LEU A 1 182 ? -8.042 7.622 9.878 1.00 95.19 182 LEU A C 1
ATOM 1339 O O . LEU A 1 182 ? -7.540 7.528 8.760 1.00 95.19 182 LEU A O 1
ATOM 1343 N N . THR A 1 183 ? -8.017 8.747 10.591 1.00 93.25 183 THR A N 1
ATOM 1344 C CA . THR A 1 183 ? -7.253 9.930 10.186 1.00 93.25 183 THR A CA 1
ATOM 1345 C C . THR A 1 183 ? -6.429 10.438 11.355 1.00 93.25 183 THR A C 1
ATOM 1347 O O . THR A 1 183 ? -6.946 10.697 12.439 1.00 93.25 183 THR A O 1
ATOM 1350 N N . THR A 1 184 ? -5.132 10.603 11.116 1.00 90.06 184 THR A N 1
ATOM 1351 C CA . THR A 1 184 ? -4.188 11.091 12.118 1.00 90.06 184 THR A CA 1
ATOM 1352 C C . THR A 1 184 ? -3.964 12.606 11.990 1.00 90.06 184 THR A C 1
ATOM 1354 O O . THR A 1 184 ? -3.176 13.055 11.156 1.00 90.06 184 THR A O 1
ATOM 1357 N N . TYR A 1 185 ? -4.621 13.412 12.837 1.00 87.19 185 TYR A N 1
ATOM 1358 C CA . TYR A 1 185 ? -4.485 14.891 12.882 1.00 87.19 185 TYR A CA 1
ATOM 1359 C C . TYR A 1 185 ? -3.215 15.374 13.613 1.00 87.19 185 TYR A C 1
ATOM 1361 O O . TYR A 1 185 ? -3.018 16.557 13.901 1.00 87.19 185 TYR A O 1
ATOM 1369 N N . GLY A 1 186 ? -2.331 14.429 13.900 1.00 87.62 186 GLY A N 1
ATOM 1370 C CA . GLY A 1 186 ? -1.018 14.560 14.497 1.00 87.62 186 GLY A CA 1
ATOM 1371 C C . GLY A 1 186 ? -0.362 13.183 14.494 1.00 87.62 186 GLY A C 1
ATOM 1372 O O . GLY A 1 186 ? -0.986 12.187 14.144 1.00 87.62 186 GLY A O 1
ATOM 1373 N N . ALA A 1 187 ? 0.904 13.103 14.878 1.00 91.19 187 ALA A N 1
ATOM 1374 C CA . ALA A 1 187 ? 1.584 11.818 14.929 1.00 91.19 187 ALA A CA 1
ATOM 1375 C C . ALA A 1 187 ? 1.169 11.001 16.167 1.00 91.19 187 ALA A C 1
ATOM 1377 O O . ALA A 1 187 ? 1.110 11.552 17.271 1.00 91.19 187 ALA A O 1
ATOM 1378 N N . ILE A 1 188 ? 0.961 9.693 16.002 1.00 95.19 188 ILE A N 1
ATOM 1379 C CA . ILE A 1 188 ? 1.014 8.727 17.111 1.00 95.19 188 ILE A CA 1
ATOM 1380 C C . ILE A 1 188 ? 2.477 8.595 17.553 1.00 95.19 188 ILE A C 1
ATOM 1382 O O . ILE A 1 188 ? 3.383 8.554 16.715 1.00 95.19 188 ILE A O 1
ATOM 1386 N N . GLN A 1 189 ? 2.737 8.625 18.859 1.00 95.38 189 GLN A N 1
ATOM 1387 C CA . GLN A 1 189 ? 4.095 8.851 19.362 1.00 95.38 189 GLN A CA 1
ATOM 1388 C C . GLN A 1 189 ? 4.986 7.607 19.322 1.00 95.38 189 GLN A C 1
ATOM 1390 O O . GLN A 1 189 ? 6.183 7.752 19.062 1.00 95.38 189 GLN A O 1
ATOM 1395 N N . GLU A 1 190 ? 4.440 6.414 19.575 1.00 95.38 190 GLU A N 1
ATOM 1396 C CA . GLU A 1 190 ? 5.243 5.196 19.718 1.00 95.38 190 GLU A CA 1
ATOM 1397 C C . GLU A 1 190 ? 4.881 4.128 18.683 1.00 95.38 190 GLU A C 1
ATOM 1399 O O . GLU A 1 190 ? 5.749 3.745 17.894 1.00 95.38 190 GLU A O 1
ATOM 1404 N N . TYR A 1 191 ? 3.634 3.649 18.668 1.00 96.62 191 TYR A N 1
ATOM 1405 C CA . TYR A 1 191 ? 3.297 2.428 17.933 1.00 96.62 191 TYR A CA 1
ATOM 1406 C C . TYR A 1 191 ? 1.866 2.403 17.384 1.00 96.62 191 TYR A C 1
ATOM 1408 O O . TYR A 1 191 ? 0.922 2.828 18.047 1.00 96.62 191 TYR A O 1
ATOM 1416 N N . VAL A 1 192 ? 1.690 1.860 16.179 1.00 98.06 192 VAL A N 1
ATOM 1417 C CA . VAL A 1 192 ? 0.369 1.555 15.608 1.00 98.06 192 VAL A CA 1
ATOM 1418 C C . VAL A 1 192 ? 0.359 0.110 15.113 1.00 98.06 192 VAL A C 1
ATOM 1420 O O . VAL A 1 192 ? 1.220 -0.268 14.322 1.00 98.06 192 VAL A O 1
ATOM 1423 N N . LEU A 1 193 ? -0.625 -0.677 15.548 1.00 98.44 193 LEU A N 1
ATOM 1424 C CA . LEU A 1 193 ? -0.896 -2.027 15.051 1.00 98.44 193 LEU A CA 1
ATOM 1425 C C . LEU A 1 193 ? -2.314 -2.091 14.499 1.00 98.44 193 LEU A C 1
ATOM 1427 O O . LEU A 1 193 ? -3.280 -1.870 15.224 1.00 98.44 193 LEU A O 1
ATOM 1431 N N . ILE A 1 194 ? -2.444 -2.413 13.224 1.00 98.56 194 ILE A N 1
ATOM 1432 C CA . ILE A 1 194 ? -3.731 -2.639 12.575 1.00 98.56 194 ILE A CA 1
ATOM 1433 C C . ILE A 1 194 ? -3.613 -3.985 11.886 1.00 98.56 194 ILE A C 1
ATOM 1435 O O . ILE A 1 194 ? -2.791 -4.129 10.985 1.00 98.56 194 ILE A O 1
ATOM 1439 N N . GLN A 1 195 ? -4.380 -4.974 12.323 1.00 98.50 195 GLN A N 1
ATOM 1440 C CA . GLN A 1 195 ? -4.300 -6.306 11.744 1.00 98.50 195 GLN A CA 1
ATOM 1441 C C . GLN A 1 195 ? -5.657 -6.973 11.614 1.00 98.50 195 GLN A C 1
ATOM 1443 O O . GLN A 1 195 ? -6.516 -6.769 12.464 1.00 98.50 195 GLN A O 1
ATOM 1448 N N . ASP A 1 196 ? -5.860 -7.757 10.558 1.00 98.62 196 ASP A N 1
ATOM 1449 C CA . ASP A 1 196 ? -7.109 -8.506 10.365 1.00 98.62 196 ASP A CA 1
ATOM 1450 C C . ASP A 1 196 ? -8.326 -7.563 10.348 1.00 98.62 196 ASP A C 1
ATOM 1452 O O . ASP A 1 196 ? -9.288 -7.717 11.108 1.00 98.62 196 ASP A O 1
ATOM 1456 N N . VAL A 1 197 ? -8.233 -6.507 9.530 1.00 98.62 197 VAL A N 1
ATOM 1457 C CA . VAL A 1 197 ? -9.273 -5.477 9.405 1.00 98.62 197 VAL A CA 1
ATOM 1458 C C . VAL A 1 197 ? -9.819 -5.448 7.988 1.00 98.62 197 VAL A C 1
ATOM 1460 O O . VAL A 1 197 ? -9.075 -5.253 7.033 1.00 98.62 197 VAL A O 1
ATOM 1463 N N . THR A 1 198 ? -11.135 -5.558 7.850 1.00 98.38 198 THR A N 1
ATOM 1464 C CA . THR A 1 198 ? -11.820 -5.452 6.554 1.00 98.38 198 THR A CA 1
ATOM 1465 C C . THR A 1 198 ? -12.700 -4.209 6.523 1.00 98.38 198 THR A C 1
ATOM 1467 O O . THR A 1 198 ? -13.322 -3.860 7.528 1.00 98.38 198 THR A O 1
ATOM 1470 N N . LEU A 1 199 ? -12.769 -3.531 5.377 1.00 97.06 199 LEU A N 1
ATOM 1471 C CA . LEU A 1 199 ? -13.789 -2.515 5.111 1.00 97.06 199 LEU A CA 1
ATOM 1472 C C . LEU A 1 199 ? -14.809 -3.065 4.126 1.00 97.06 199 LEU A C 1
ATOM 1474 O O . LEU A 1 199 ? -14.468 -3.398 2.993 1.00 97.06 199 LEU A O 1
ATOM 1478 N N . ARG A 1 200 ? -16.069 -3.060 4.538 1.00 96.00 200 ARG A N 1
ATOM 1479 C CA . ARG A 1 200 ? -17.212 -3.401 3.708 1.00 96.00 200 ARG A CA 1
ATOM 1480 C C . ARG A 1 200 ? -18.016 -2.154 3.366 1.00 96.00 200 ARG A C 1
ATOM 1482 O O . ARG A 1 200 ? -18.345 -1.354 4.240 1.00 96.00 200 ARG A O 1
ATOM 1489 N N . GLY A 1 201 ? -18.401 -2.032 2.104 1.00 93.00 201 GLY A N 1
ATOM 1490 C CA . GLY A 1 201 ? -19.111 -0.890 1.542 1.00 93.00 201 GLY A CA 1
ATOM 1491 C C . GLY A 1 201 ? -18.196 0.034 0.737 1.00 93.00 201 GLY A C 1
ATOM 1492 O O . GLY A 1 201 ? -16.972 -0.012 0.830 1.00 93.00 201 GLY A O 1
ATOM 1493 N N . GLN A 1 202 ? -18.809 0.881 -0.089 1.00 91.50 202 GLN A N 1
ATOM 1494 C CA . GLN A 1 202 ? -18.087 1.777 -0.992 1.00 91.50 202 GLN A CA 1
ATOM 1495 C C . GLN A 1 202 ? -18.088 3.204 -0.453 1.00 91.50 202 GLN A C 1
ATOM 1497 O O . GLN A 1 202 ? -19.100 3.673 0.059 1.00 91.50 202 GLN A O 1
ATOM 1502 N N . ARG A 1 203 ? -16.986 3.934 -0.638 1.00 89.62 203 ARG A N 1
ATOM 1503 C CA . ARG A 1 203 ? -16.893 5.339 -0.209 1.00 89.62 203 ARG A CA 1
ATOM 1504 C C . ARG A 1 203 ? -17.308 6.319 -1.301 1.00 89.62 203 ARG A C 1
ATOM 1506 O O . ARG A 1 203 ? -16.663 6.362 -2.351 1.00 89.62 203 ARG A O 1
ATOM 1513 N N . ALA A 1 204 ? -18.296 7.175 -1.045 1.00 83.19 204 ALA A N 1
ATOM 1514 C CA . ALA A 1 204 ? -18.672 8.279 -1.932 1.00 83.19 204 ALA A CA 1
ATOM 1515 C C . ALA A 1 204 ? -18.048 9.618 -1.482 1.00 83.19 204 ALA A C 1
ATOM 1517 O O . ALA A 1 204 ? -18.750 10.531 -1.049 1.00 83.19 204 ALA A O 1
ATOM 1518 N N . LYS A 1 205 ? -16.716 9.775 -1.587 1.00 77.88 205 LYS A N 1
ATOM 1519 C CA . LYS A 1 205 ? -16.061 11.058 -1.250 1.00 77.88 205 LYS A CA 1
ATOM 1520 C C . LYS A 1 205 ? -16.082 12.046 -2.415 1.00 77.88 205 LYS A C 1
ATOM 1522 O O . LYS A 1 205 ? -15.499 11.786 -3.467 1.00 77.88 205 LYS A O 1
ATOM 1527 N N . LEU A 1 206 ? -16.651 13.223 -2.155 1.00 61.16 206 LEU A N 1
ATOM 1528 C CA . LEU A 1 206 ? -16.508 14.440 -2.954 1.00 61.16 206 LEU A CA 1
ATOM 1529 C C . LEU A 1 206 ? -16.073 15.579 -2.024 1.00 61.16 206 LEU A C 1
ATOM 1531 O O . LEU A 1 206 ? -16.910 16.200 -1.377 1.00 61.16 206 LEU A O 1
ATOM 1535 N N . ALA A 1 207 ? -14.771 15.834 -1.898 1.00 57.38 207 ALA A N 1
ATOM 1536 C CA . ALA A 1 207 ? -14.275 16.912 -1.039 1.00 57.38 207 ALA A CA 1
ATOM 1537 C C . ALA A 1 207 ? -13.367 17.894 -1.781 1.00 57.38 207 ALA A C 1
ATOM 1539 O O . ALA A 1 207 ? -12.566 17.506 -2.632 1.00 57.38 207 ALA A O 1
ATOM 1540 N N . GLU A 1 208 ? -13.406 19.163 -1.368 1.00 52.81 208 GLU A N 1
ATOM 1541 C CA . GLU A 1 208 ? -12.461 20.224 -1.761 1.00 52.81 208 GLU A CA 1
ATOM 1542 C C . GLU A 1 208 ? -11.059 20.038 -1.119 1.00 52.81 208 GLU A C 1
ATOM 1544 O O . GLU A 1 208 ? -10.376 20.998 -0.765 1.00 52.81 208 GLU A O 1
ATOM 1549 N N . GLY A 1 209 ? -10.608 18.788 -0.962 1.00 58.06 209 GLY A N 1
ATOM 1550 C CA . GLY A 1 209 ? -9.343 18.414 -0.324 1.00 58.06 209 GLY A CA 1
ATOM 1551 C C . GLY A 1 209 ? -9.459 18.195 1.188 1.00 58.06 209 GLY A C 1
ATOM 1552 O O . GLY A 1 209 ? -10.547 18.237 1.756 1.00 58.06 209 GLY A O 1
ATOM 1553 N N . GLY A 1 210 ? -8.321 17.931 1.836 1.00 68.12 210 GLY A N 1
ATOM 1554 C CA . GLY A 1 210 ? -8.226 17.659 3.277 1.00 68.12 210 GLY A CA 1
ATOM 1555 C C . GLY A 1 210 ? -7.985 16.186 3.617 1.00 68.12 210 GLY A C 1
ATOM 1556 O O . GLY A 1 210 ? -8.082 15.312 2.759 1.00 68.12 210 GLY A O 1
ATOM 1557 N N . ASP A 1 211 ? -7.650 15.916 4.878 1.00 75.56 211 ASP A N 1
ATOM 1558 C CA . ASP A 1 211 ? -7.164 14.602 5.319 1.00 75.56 211 ASP A CA 1
ATOM 1559 C C . ASP A 1 211 ? -8.251 13.509 5.295 1.00 75.56 211 ASP A C 1
ATOM 1561 O O . ASP A 1 211 ? -7.935 12.349 5.042 1.00 75.56 211 ASP A O 1
ATOM 1565 N N . ALA A 1 212 ? -9.532 13.883 5.408 1.00 79.50 212 ALA A N 1
ATOM 1566 C CA . ALA A 1 212 ? -10.685 12.971 5.356 1.00 79.50 212 ALA A CA 1
ATOM 1567 C C . ALA A 1 212 ? -10.920 12.300 3.983 1.00 79.50 212 ALA A C 1
ATOM 1569 O O . ALA A 1 212 ? -11.795 11.437 3.841 1.00 79.50 212 ALA A O 1
ATOM 1570 N N . VAL A 1 213 ? -10.157 12.683 2.949 1.00 87.56 213 VAL A N 1
ATOM 1571 C CA . VAL A 1 213 ? -10.130 11.952 1.670 1.00 87.56 213 VAL A CA 1
ATOM 1572 C C . VAL A 1 213 ? -9.585 10.533 1.848 1.00 87.56 213 VAL A C 1
ATOM 1574 O O . VAL A 1 213 ? -9.937 9.636 1.089 1.00 87.56 213 VAL A O 1
ATOM 1577 N N . HIS A 1 214 ? -8.760 10.306 2.865 1.00 90.94 214 HIS A N 1
ATOM 1578 C CA . HIS A 1 214 ? -8.149 9.014 3.132 1.00 90.94 214 HIS A CA 1
ATOM 1579 C C . HIS A 1 214 ? -9.064 8.146 3.996 1.00 90.94 214 HIS A C 1
ATOM 1581 O O . HIS A 1 214 ? -9.821 8.649 4.822 1.00 90.94 214 HIS A O 1
ATOM 1587 N N . THR A 1 215 ? -9.046 6.836 3.791 1.00 92.88 215 THR A N 1
ATOM 1588 C CA . THR A 1 215 ? -9.823 5.869 4.577 1.00 92.88 215 THR A CA 1
ATOM 1589 C C . THR A 1 215 ? -9.015 5.446 5.784 1.00 92.88 215 THR A C 1
ATOM 1591 O O . THR A 1 215 ? -9.525 5.474 6.900 1.00 92.88 215 THR A O 1
ATOM 1594 N N . PHE A 1 216 ? -7.740 5.142 5.548 1.00 94.31 216 PHE A N 1
ATOM 1595 C CA . PHE A 1 216 ? -6.698 4.986 6.548 1.00 94.31 216 PHE A CA 1
ATOM 1596 C C . PHE A 1 216 ? -5.556 5.947 6.214 1.00 94.31 216 PHE A C 1
ATOM 1598 O O . PHE A 1 216 ? -4.837 5.748 5.236 1.00 94.31 216 PHE A O 1
ATOM 1605 N N . LEU A 1 217 ? -5.390 6.985 7.035 1.00 94.75 217 LEU A N 1
ATOM 1606 C CA . LEU A 1 217 ? -4.243 7.889 7.019 1.00 94.75 217 LEU A CA 1
ATOM 1607 C C . LEU A 1 217 ? -3.427 7.707 8.294 1.00 94.75 217 LEU A C 1
ATOM 1609 O O . LEU A 1 217 ? -3.795 8.218 9.359 1.00 94.75 217 LEU A O 1
ATOM 1613 N N . VAL A 1 218 ? -2.298 7.015 8.181 1.00 94.75 218 VAL A N 1
ATOM 1614 C CA . VAL A 1 218 ? -1.426 6.716 9.321 1.00 94.75 218 VAL A CA 1
ATOM 1615 C C . VAL A 1 218 ? -0.280 7.727 9.398 1.00 94.75 218 VAL A C 1
ATOM 1617 O O . VAL A 1 218 ? 0.374 8.054 8.407 1.00 94.75 218 VAL A O 1
ATOM 1620 N N . ASN A 1 219 ? -0.021 8.232 10.601 1.00 93.75 219 ASN A N 1
ATOM 1621 C CA . ASN A 1 219 ? 1.077 9.141 10.908 1.00 93.75 219 ASN A CA 1
ATOM 1622 C C . ASN A 1 219 ? 1.708 8.719 12.232 1.00 93.75 219 ASN A C 1
ATOM 1624 O O . ASN A 1 219 ? 1.019 8.643 13.251 1.00 93.75 219 ASN A O 1
ATOM 1628 N N . VAL A 1 220 ? 3.020 8.494 12.229 1.00 94.75 220 VAL A N 1
ATOM 1629 C CA . VAL A 1 220 ? 3.779 8.227 13.452 1.00 94.75 220 VAL A CA 1
ATOM 1630 C C . VAL A 1 220 ? 4.950 9.190 13.573 1.00 94.75 220 VAL A C 1
ATOM 1632 O O . VAL A 1 220 ? 5.489 9.696 12.581 1.00 94.75 220 VAL A O 1
ATOM 1635 N N . ALA A 1 221 ? 5.327 9.464 14.817 1.00 95.00 221 ALA A N 1
ATOM 1636 C CA . ALA A 1 221 ? 6.352 10.436 15.142 1.00 95.00 221 ALA A CA 1
ATOM 1637 C C . ALA A 1 221 ? 7.741 9.900 14.783 1.00 95.00 221 ALA A C 1
ATOM 1639 O O . ALA A 1 221 ? 7.939 8.713 14.528 1.00 95.00 221 ALA A O 1
ATOM 1640 N N . SER A 1 222 ? 8.741 10.781 14.818 1.00 94.00 222 SER A N 1
ATOM 1641 C CA . SER A 1 222 ? 10.137 10.380 14.643 1.00 94.00 222 SER A CA 1
ATOM 1642 C C . SER A 1 222 ? 10.517 9.308 15.669 1.00 94.00 222 SER A C 1
ATOM 1644 O O . SER A 1 222 ? 10.563 9.581 16.869 1.00 94.00 222 SER A O 1
ATOM 1646 N N . GLY A 1 223 ? 10.873 8.120 15.183 1.00 94.38 223 GLY A N 1
ATOM 1647 C CA . GLY A 1 223 ? 11.231 6.965 16.010 1.00 94.38 223 GLY A CA 1
ATOM 1648 C C . GLY A 1 223 ? 10.061 6.054 16.389 1.00 94.38 223 GLY A C 1
ATOM 1649 O O . GLY A 1 223 ? 10.327 4.988 16.940 1.00 94.38 223 GLY A O 1
ATOM 1650 N N . GLY A 1 224 ? 8.824 6.443 16.073 1.00 96.12 224 GLY A N 1
ATOM 1651 C CA . GLY A 1 224 ? 7.666 5.558 16.117 1.00 96.12 224 GLY A CA 1
ATOM 1652 C C . GLY A 1 224 ? 7.641 4.599 14.926 1.00 96.12 224 GLY A C 1
ATOM 1653 O O . GLY A 1 224 ? 8.331 4.810 13.919 1.00 96.12 224 GLY A O 1
ATOM 1654 N N . GLU A 1 225 ? 6.856 3.537 15.052 1.00 97.50 225 GLU A N 1
ATOM 1655 C CA . GLU A 1 225 ? 6.720 2.478 14.047 1.00 97.50 225 GLU A CA 1
ATOM 1656 C C . GLU A 1 225 ? 5.240 2.117 13.877 1.00 97.50 225 GLU A C 1
ATOM 1658 O O . GLU A 1 225 ? 4.472 2.188 14.837 1.00 97.50 225 GLU A O 1
ATOM 1663 N N . PHE A 1 226 ? 4.825 1.729 12.673 1.00 97.69 226 PHE A N 1
ATOM 1664 C CA . PHE A 1 226 ? 3.519 1.103 12.486 1.00 97.69 226 PHE A CA 1
ATOM 1665 C C . PHE A 1 226 ? 3.608 -0.195 11.697 1.00 97.69 226 PHE A C 1
ATOM 1667 O O . PHE A 1 226 ? 4.447 -0.330 10.806 1.00 97.69 226 PHE A O 1
ATOM 1674 N N . LEU A 1 227 ? 2.691 -1.107 12.010 1.00 98.62 227 LEU A N 1
ATOM 1675 C CA . LEU A 1 227 ? 2.393 -2.303 11.241 1.00 98.62 227 LEU A CA 1
ATOM 1676 C C . LEU A 1 227 ? 0.906 -2.308 10.892 1.00 98.62 227 L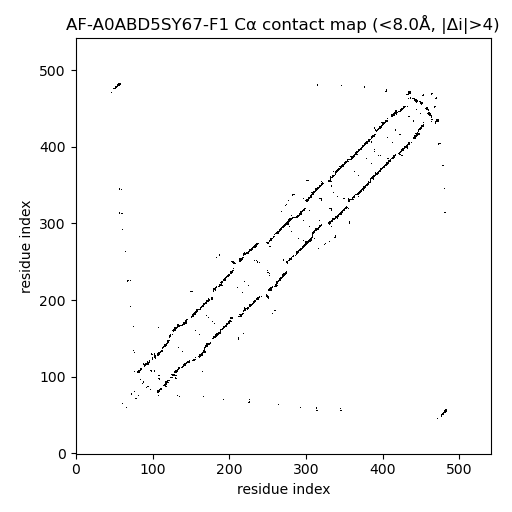EU A C 1
ATOM 1678 O O . LEU A 1 227 ? 0.052 -2.330 11.778 1.00 98.62 227 LEU A O 1
ATOM 1682 N N . VAL A 1 228 ? 0.613 -2.301 9.599 1.00 98.62 228 VAL A N 1
ATOM 1683 C CA . VAL A 1 228 ? -0.710 -2.576 9.047 1.00 98.62 228 VAL A CA 1
ATOM 1684 C C . VAL A 1 228 ? -0.597 -3.899 8.306 1.00 98.62 228 VAL A C 1
ATOM 1686 O O . VAL A 1 228 ? 0.147 -3.953 7.330 1.00 98.62 228 VAL A O 1
ATOM 1689 N N . ARG A 1 229 ? -1.262 -4.966 8.758 1.00 98.50 229 ARG A N 1
ATOM 1690 C CA . ARG A 1 229 ? -1.167 -6.276 8.099 1.00 98.50 229 ARG A CA 1
ATOM 1691 C C . ARG A 1 229 ? -2.499 -6.970 7.879 1.00 98.50 229 ARG A C 1
ATOM 1693 O O . ARG A 1 229 ? -3.362 -6.877 8.741 1.00 98.50 229 ARG A O 1
ATOM 1700 N N . ARG A 1 230 ? -2.669 -7.684 6.762 1.00 98.50 230 ARG A N 1
ATOM 1701 C CA . ARG A 1 230 ? -3.928 -8.390 6.438 1.00 98.50 230 ARG A CA 1
ATOM 1702 C C . ARG A 1 230 ? -5.143 -7.461 6.546 1.00 98.50 230 ARG A C 1
ATOM 1704 O O . ARG A 1 230 ? -6.106 -7.728 7.263 1.00 98.50 230 ARG A O 1
ATOM 1711 N N . VAL A 1 231 ? -5.029 -6.298 5.903 1.00 98.62 231 VAL A N 1
ATOM 1712 C CA . VAL A 1 231 ? -6.107 -5.308 5.814 1.00 98.62 231 VAL A CA 1
ATOM 1713 C C . VAL A 1 231 ? -6.667 -5.297 4.402 1.00 98.62 231 VAL A C 1
ATOM 1715 O O . VAL A 1 231 ? -5.901 -5.170 3.448 1.00 98.62 231 VAL A O 1
ATOM 1718 N N . GLU A 1 232 ? -7.988 -5.392 4.272 1.00 98.38 232 GLU A N 1
ATOM 1719 C CA . GLU A 1 232 ? -8.658 -5.590 2.984 1.00 98.38 232 GLU A CA 1
ATOM 1720 C C . GLU A 1 232 ? -9.755 -4.557 2.729 1.00 98.38 232 GLU A C 1
ATOM 1722 O O . GLU A 1 232 ? -10.743 -4.503 3.465 1.00 98.38 232 GLU A O 1
ATOM 1727 N N . PHE A 1 233 ? -9.623 -3.776 1.649 1.00 96.88 233 PHE A N 1
ATOM 1728 C CA . PHE A 1 233 ? -10.649 -2.837 1.167 1.00 96.88 233 PHE A CA 1
ATOM 1729 C C . PHE A 1 233 ? -11.091 -3.202 -0.266 1.00 96.88 233 PHE A C 1
ATOM 1731 O O . PHE A 1 233 ? -10.628 -2.578 -1.229 1.00 96.88 233 PHE A O 1
ATOM 1738 N N . PRO A 1 234 ? -11.963 -4.214 -0.430 1.00 94.56 234 PRO A N 1
ATOM 1739 C CA . PRO A 1 234 ? -12.328 -4.757 -1.741 1.00 94.56 234 PRO A CA 1
ATOM 1740 C C . PRO A 1 234 ? -13.360 -3.921 -2.510 1.00 94.56 234 PRO A C 1
ATOM 1742 O O . PRO A 1 234 ? -13.394 -3.953 -3.736 1.00 94.56 234 PRO A O 1
ATOM 1745 N N . ASP A 1 235 ? -14.216 -3.173 -1.814 1.00 90.25 235 ASP A N 1
ATOM 1746 C CA . ASP A 1 235 ? -15.433 -2.616 -2.421 1.00 90.25 235 ASP A CA 1
ATOM 1747 C C . ASP A 1 235 ? -15.214 -1.275 -3.151 1.00 90.25 235 ASP A C 1
ATOM 1749 O O . ASP A 1 235 ? -16.018 -0.874 -4.006 1.00 90.25 235 ASP A O 1
ATOM 1753 N N . GLY A 1 236 ? -14.107 -0.588 -2.860 1.00 87.94 236 GLY A N 1
ATOM 1754 C CA . GLY A 1 236 ? -13.669 0.585 -3.606 1.00 87.94 236 GLY A CA 1
ATOM 1755 C C . GLY A 1 236 ? -14.391 1.900 -3.303 1.00 87.94 236 GLY A C 1
ATOM 1756 O O . GLY A 1 236 ? -14.971 2.129 -2.239 1.00 87.94 236 GLY A O 1
ATOM 1757 N N . GLY A 1 237 ? -14.339 2.809 -4.279 1.00 86.06 237 GLY A N 1
ATOM 1758 C CA . GLY A 1 237 ? -14.967 4.131 -4.221 1.00 86.06 237 GLY A CA 1
ATOM 1759 C C . GLY A 1 237 ? -16.125 4.280 -5.206 1.00 86.06 237 GLY A C 1
ATOM 1760 O O . GLY A 1 237 ? -16.127 3.688 -6.288 1.00 86.06 237 GLY A O 1
ATOM 1761 N N . ILE A 1 238 ? -17.112 5.100 -4.860 1.00 83.06 238 ILE A N 1
ATOM 1762 C CA . ILE A 1 238 ? -18.173 5.526 -5.780 1.00 83.06 238 ILE A CA 1
ATOM 1763 C C . ILE A 1 238 ? -17.711 6.803 -6.479 1.00 83.06 238 ILE A C 1
ATOM 1765 O O . ILE A 1 238 ? -17.115 7.693 -5.872 1.00 83.06 238 ILE A O 1
ATOM 1769 N N . GLU A 1 239 ? -17.964 6.890 -7.782 1.00 73.75 239 GLU A N 1
ATOM 1770 C CA . GLU A 1 239 ? -17.768 8.140 -8.504 1.00 73.75 239 GLU A CA 1
ATOM 1771 C C . GLU A 1 239 ? -18.861 9.120 -8.101 1.00 73.75 239 GLU A C 1
ATOM 1773 O O . GLU A 1 239 ? -20.050 8.833 -8.242 1.00 73.75 239 GLU A O 1
ATOM 1778 N N . VAL A 1 240 ? -18.451 10.284 -7.613 1.00 66.88 240 VAL A N 1
ATOM 1779 C CA . VAL A 1 240 ? -19.375 11.370 -7.319 1.00 66.88 240 VAL A CA 1
ATOM 1780 C C . VAL A 1 240 ? -19.218 12.424 -8.415 1.00 66.88 240 VAL A C 1
ATOM 1782 O O . VAL A 1 240 ? -18.125 12.980 -8.552 1.00 66.88 240 VAL A O 1
ATOM 1785 N N . PRO A 1 241 ? -20.267 12.705 -9.212 1.00 62.56 241 PRO A N 1
ATOM 1786 C CA . PRO A 1 241 ? -20.209 13.731 -10.244 1.00 62.56 241 PRO A CA 1
ATOM 1787 C C . PRO A 1 241 ? -19.865 15.087 -9.620 1.00 62.56 241 PRO A C 1
ATOM 1789 O O . PRO A 1 241 ? -20.606 15.593 -8.779 1.00 62.56 241 PRO A O 1
ATOM 1792 N N . GLY A 1 242 ? -18.740 15.678 -10.018 1.00 59.12 242 GLY A N 1
ATOM 1793 C CA . GLY A 1 242 ? -18.408 17.051 -9.644 1.00 59.12 242 GLY A CA 1
ATOM 1794 C C . GLY A 1 242 ? -19.240 18.065 -10.422 1.00 59.12 242 GLY A C 1
ATOM 1795 O O . GLY A 1 242 ? -19.499 17.855 -11.606 1.00 59.12 242 GLY A O 1
ATOM 1796 N N . GLU A 1 243 ? -19.600 19.190 -9.797 1.00 55.53 243 GLU A N 1
ATOM 1797 C CA . GLU A 1 243 ? -20.318 20.278 -10.481 1.00 55.53 243 GLU A CA 1
ATOM 1798 C C . GLU A 1 243 ? -19.461 20.971 -11.567 1.00 55.53 243 GLU A C 1
ATOM 1800 O O . GLU A 1 243 ? -20.026 21.471 -12.536 1.00 55.53 243 GLU A O 1
ATOM 1805 N N . ASP A 1 244 ? -18.119 20.911 -11.482 1.00 55.38 244 ASP A N 1
ATOM 1806 C CA . ASP A 1 244 ? -17.207 21.684 -12.352 1.00 55.38 244 ASP A CA 1
ATOM 1807 C C . ASP A 1 244 ? -16.100 20.876 -13.077 1.00 55.38 244 ASP A C 1
ATOM 1809 O O . ASP A 1 244 ? -15.172 21.449 -13.651 1.00 55.38 244 ASP A O 1
ATOM 1813 N N . GLY A 1 245 ? -16.195 19.542 -13.129 1.00 50.44 245 GLY A N 1
ATOM 1814 C CA . GLY A 1 245 ? -15.432 18.693 -14.068 1.00 50.44 245 GLY A CA 1
ATOM 1815 C C . GLY A 1 245 ? -13.899 18.623 -13.923 1.00 50.44 245 GLY A C 1
ATOM 1816 O O . GLY A 1 245 ? -13.277 17.808 -14.602 1.00 50.44 245 GLY A O 1
ATOM 1817 N N . PHE A 1 246 ? -13.266 19.412 -13.055 1.00 48.16 246 PHE A N 1
ATOM 1818 C CA . PHE A 1 246 ? -11.815 19.404 -12.852 1.00 48.16 246 PHE A CA 1
ATOM 1819 C C . PHE A 1 246 ? -11.503 19.551 -11.354 1.00 48.16 246 PHE A C 1
ATOM 1821 O O . PHE A 1 246 ? -11.991 20.474 -10.717 1.00 48.16 246 PHE A O 1
ATOM 1828 N N . ASP A 1 247 ? -10.700 18.625 -10.816 1.00 51.81 247 ASP A N 1
ATOM 1829 C CA . ASP A 1 247 ? -10.273 18.484 -9.406 1.00 51.81 247 ASP A CA 1
ATOM 1830 C C . ASP A 1 247 ? -11.206 17.721 -8.446 1.00 51.81 247 ASP A C 1
ATOM 1832 O O . ASP A 1 247 ? -11.421 18.108 -7.299 1.00 51.81 247 ASP A O 1
ATOM 1836 N N . LEU A 1 248 ? -11.684 16.545 -8.867 1.00 57.38 248 LEU A N 1
ATOM 1837 C CA . LEU A 1 248 ? -12.308 15.595 -7.942 1.00 57.38 248 LEU A CA 1
ATOM 1838 C C . LEU A 1 248 ? -11.234 14.912 -7.074 1.00 57.38 248 LEU A C 1
ATOM 1840 O O . LEU A 1 248 ? -10.379 14.174 -7.579 1.00 57.38 248 LEU A O 1
ATOM 1844 N N . ASN A 1 249 ? -11.260 15.178 -5.762 1.00 71.38 249 ASN A N 1
ATOM 1845 C CA . ASN A 1 249 ? -10.540 14.393 -4.758 1.00 71.38 249 ASN A CA 1
ATOM 1846 C C . ASN A 1 249 ? -11.413 13.203 -4.354 1.00 71.38 249 ASN A C 1
ATOM 1848 O O . ASN A 1 249 ? -12.232 13.296 -3.440 1.00 71.38 249 ASN A O 1
ATOM 1852 N N . TYR A 1 250 ? -11.243 12.095 -5.069 1.00 86.00 250 TYR A N 1
ATOM 1853 C CA . TYR A 1 250 ? -11.861 10.816 -4.730 1.00 86.00 250 TYR A CA 1
ATOM 1854 C C . TYR A 1 250 ? -11.209 10.189 -3.501 1.00 86.00 250 TYR A C 1
ATOM 1856 O O . TYR A 1 250 ? -10.036 10.456 -3.229 1.00 86.00 250 TYR A O 1
ATOM 1864 N N . ALA A 1 251 ? -11.945 9.312 -2.817 1.00 90.00 251 ALA A N 1
ATOM 1865 C CA . ALA A 1 251 ? -11.449 8.586 -1.656 1.00 90.00 251 ALA A CA 1
ATOM 1866 C C . ALA A 1 251 ? -10.139 7.842 -1.964 1.00 90.00 251 ALA A C 1
ATOM 1868 O O . ALA A 1 251 ? -9.997 7.223 -3.020 1.00 90.00 251 ALA A O 1
ATOM 1869 N N . ILE A 1 252 ? -9.199 7.908 -1.024 1.00 92.25 252 ILE A N 1
ATOM 1870 C CA . ILE A 1 252 ? -7.944 7.159 -1.033 1.00 92.25 252 ILE A CA 1
ATOM 1871 C C . ILE A 1 252 ? -8.047 6.104 0.076 1.00 92.25 252 ILE A C 1
ATOM 1873 O O . ILE A 1 252 ? -8.361 6.450 1.211 1.00 92.25 252 ILE A O 1
ATOM 1877 N N . PRO A 1 253 ? -7.821 4.822 -0.199 1.00 94.62 253 PRO A N 1
ATOM 1878 C CA . PRO A 1 253 ? -7.923 3.765 0.794 1.00 94.62 253 PRO A CA 1
ATOM 1879 C C . PRO A 1 253 ? -6.780 3.798 1.810 1.00 94.62 253 PRO A C 1
ATOM 1881 O O . PRO A 1 253 ? -7.032 4.039 2.990 1.00 94.62 253 PRO A O 1
ATOM 1884 N N . MET A 1 254 ? -5.538 3.595 1.365 1.00 96.00 254 MET A N 1
ATOM 1885 C CA . MET A 1 254 ? -4.381 3.417 2.245 1.00 96.00 254 MET A CA 1
ATOM 1886 C C . MET A 1 254 ? -3.358 4.519 2.004 1.00 96.00 254 MET A C 1
ATOM 1888 O O . MET A 1 254 ? -2.891 4.716 0.881 1.00 96.00 254 MET A O 1
ATOM 1892 N N . ALA A 1 255 ? -3.009 5.256 3.054 1.00 95.00 255 ALA A N 1
ATOM 1893 C CA . ALA A 1 255 ? -2.076 6.362 2.951 1.00 95.00 255 ALA A CA 1
ATOM 1894 C C . ALA A 1 255 ? -1.240 6.565 4.213 1.00 95.00 255 ALA A C 1
ATOM 1896 O O . ALA A 1 255 ? -1.686 6.342 5.342 1.00 95.00 255 ALA A O 1
ATOM 1897 N N . SER A 1 256 ? -0.045 7.106 3.997 1.00 92.81 256 SER A N 1
ATOM 1898 C CA . SER A 1 256 ? 0.782 7.688 5.053 1.00 92.81 256 SER A CA 1
ATOM 1899 C C . SER A 1 256 ? 0.715 9.205 4.959 1.00 92.81 256 SER A C 1
ATOM 1901 O O . SER A 1 256 ? 0.802 9.772 3.868 1.00 92.81 256 SER A O 1
ATOM 1903 N N . ASN A 1 257 ? 0.554 9.880 6.096 1.00 88.75 257 ASN A N 1
ATOM 1904 C CA . ASN A 1 257 ? 0.490 11.340 6.135 1.00 88.75 257 ASN A CA 1
ATOM 1905 C C . ASN A 1 257 ? 1.812 11.957 5.642 1.00 88.75 257 ASN A C 1
ATOM 1907 O O . ASN A 1 257 ? 2.889 11.423 5.898 1.00 88.75 257 ASN A O 1
ATOM 1911 N N . ARG A 1 258 ? 1.756 13.123 4.990 1.00 88.19 258 ARG A N 1
ATOM 1912 C CA . ARG A 1 258 ? 2.951 13.892 4.591 1.00 88.19 258 ARG A CA 1
ATOM 1913 C C . ARG A 1 258 ? 3.854 14.299 5.751 1.00 88.19 258 ARG A C 1
ATOM 1915 O O . ARG A 1 258 ? 5.015 14.622 5.530 1.00 88.19 258 ARG A O 1
A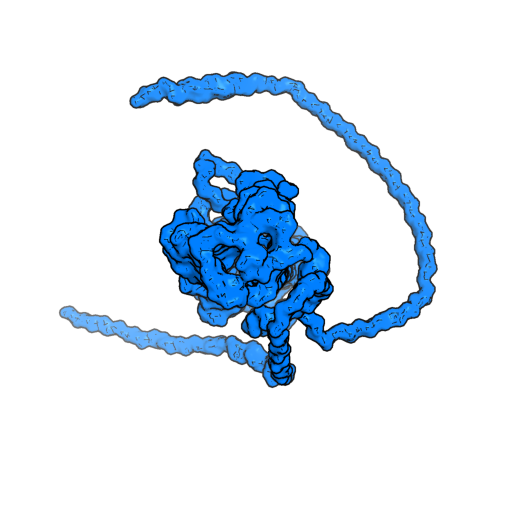TOM 1922 N N . ASP A 1 259 ? 3.305 14.322 6.961 1.00 89.00 259 ASP A N 1
ATOM 1923 C CA . ASP A 1 259 ? 4.029 14.656 8.181 1.00 89.00 259 ASP A CA 1
ATOM 1924 C C . ASP A 1 259 ? 4.560 13.398 8.899 1.00 89.00 259 ASP A C 1
ATOM 1926 O O . ASP A 1 259 ? 5.139 13.521 9.976 1.00 89.00 259 ASP A O 1
ATOM 1930 N N . HIS A 1 260 ? 4.400 12.201 8.318 1.00 91.50 260 HIS A N 1
ATOM 1931 C CA . HIS A 1 260 ? 4.957 10.951 8.840 1.00 91.50 260 HIS A CA 1
ATOM 1932 C C . HIS A 1 260 ? 6.481 11.038 8.948 1.00 91.50 260 HIS A C 1
ATOM 1934 O O . HIS A 1 260 ? 7.148 11.361 7.975 1.00 91.50 260 HIS A O 1
ATOM 1940 N N . GLN A 1 261 ? 7.044 10.741 10.121 1.00 93.50 261 GLN A N 1
ATOM 1941 C CA . GLN A 1 261 ? 8.496 10.795 10.379 1.00 93.50 261 GLN A CA 1
ATOM 1942 C C . GLN A 1 261 ? 9.070 9.459 10.880 1.00 93.50 261 GLN A C 1
ATOM 1944 O O . GLN A 1 261 ? 10.265 9.370 11.171 1.00 93.50 261 GLN A O 1
ATOM 1949 N N . GLY A 1 262 ? 8.216 8.458 11.097 1.00 95.06 262 GLY A N 1
ATOM 1950 C CA . GLY A 1 262 ? 8.602 7.173 11.673 1.00 95.06 262 GLY A CA 1
ATOM 1951 C C . GLY A 1 262 ? 9.003 6.148 10.618 1.00 95.06 262 GLY A C 1
ATOM 1952 O O . GLY A 1 262 ? 9.757 6.453 9.700 1.00 95.06 262 GLY A O 1
ATOM 1953 N N . TYR A 1 263 ? 8.561 4.907 10.810 1.00 97.12 263 TYR A N 1
ATOM 1954 C CA . TYR A 1 263 ? 8.764 3.812 9.863 1.00 97.12 263 TYR A CA 1
ATOM 1955 C C . TYR A 1 263 ? 7.471 3.018 9.720 1.00 97.12 263 TYR A C 1
ATOM 1957 O O . TYR A 1 263 ? 6.909 2.585 10.730 1.00 97.12 263 TYR A O 1
ATOM 1965 N N . GLY A 1 264 ? 6.995 2.863 8.491 1.00 97.38 264 GLY A N 1
ATOM 1966 C CA . GLY A 1 264 ? 5.738 2.189 8.190 1.00 97.38 264 GLY A CA 1
ATOM 1967 C C . GLY A 1 264 ? 5.930 0.828 7.542 1.00 97.38 264 GLY A C 1
ATOM 1968 O O . GLY A 1 264 ? 6.751 0.691 6.640 1.00 97.38 264 GLY A O 1
ATOM 1969 N N . VAL A 1 265 ? 5.148 -0.166 7.956 1.00 98.56 265 VAL A N 1
ATOM 1970 C CA . VAL A 1 265 ? 5.056 -1.465 7.278 1.00 98.56 265 VAL A CA 1
ATOM 1971 C C . VAL A 1 265 ? 3.596 -1.740 6.948 1.00 98.56 265 VAL A C 1
ATOM 1973 O O . VAL A 1 265 ? 2.749 -1.751 7.839 1.00 98.56 265 VAL A O 1
ATOM 1976 N N . TRP A 1 266 ? 3.322 -1.972 5.672 1.00 98.62 266 TRP A N 1
ATOM 1977 C CA . TRP A 1 266 ? 2.066 -2.497 5.154 1.00 98.62 266 TRP A CA 1
ATOM 1978 C C . TRP A 1 266 ? 2.364 -3.913 4.670 1.00 98.62 266 TRP A C 1
ATOM 1980 O O . TRP A 1 266 ? 3.234 -4.068 3.818 1.00 98.62 266 TRP A O 1
ATOM 1990 N N . LYS A 1 267 ? 1.724 -4.935 5.235 1.00 98.69 267 LYS A N 1
ATOM 1991 C CA . LYS A 1 267 ? 2.043 -6.339 4.956 1.00 98.69 267 LYS A CA 1
ATOM 1992 C C . LYS A 1 267 ? 0.796 -7.138 4.583 1.00 98.69 267 LYS A C 1
ATOM 1994 O O . LYS A 1 267 ? -0.177 -7.101 5.323 1.00 98.69 267 LYS A O 1
ATOM 1999 N N . ASP A 1 268 ? 0.810 -7.883 3.486 1.00 98.62 268 ASP A N 1
ATOM 2000 C CA . ASP A 1 268 ? -0.315 -8.750 3.094 1.00 98.62 268 ASP A CA 1
ATOM 2001 C C . ASP A 1 268 ? -1.648 -7.969 2.984 1.00 98.62 268 ASP A C 1
ATOM 2003 O O . ASP A 1 268 ? -2.715 -8.457 3.353 1.00 98.62 268 ASP A O 1
ATOM 2007 N N . CYS A 1 269 ? -1.595 -6.698 2.577 1.00 98.81 269 CYS A N 1
ATOM 2008 C CA . CYS A 1 269 ? -2.778 -5.843 2.462 1.00 98.81 269 CYS A CA 1
ATOM 2009 C C . CYS A 1 269 ? -3.377 -5.926 1.053 1.00 98.81 269 CYS A C 1
ATOM 2011 O O . CYS A 1 269 ? -2.637 -6.016 0.075 1.00 98.81 269 CYS A O 1
ATOM 2013 N N . TYR A 1 270 ? -4.701 -5.808 0.942 1.00 98.56 270 TYR A N 1
ATOM 2014 C CA . TYR A 1 270 ? -5.432 -5.806 -0.327 1.00 98.56 270 TYR A CA 1
ATOM 2015 C C . TYR A 1 270 ? -6.264 -4.535 -0.493 1.00 98.56 270 TYR A C 1
ATOM 2017 O O . TYR A 1 270 ? -6.982 -4.107 0.417 1.00 98.56 270 TYR A O 1
ATOM 2025 N N . VAL A 1 271 ? -6.206 -3.940 -1.683 1.00 97.38 271 VAL A N 1
ATOM 2026 C CA . VAL A 1 271 ? -7.002 -2.761 -2.011 1.00 97.38 271 VAL A CA 1
ATOM 2027 C C . VAL A 1 271 ? -7.452 -2.741 -3.460 1.00 97.38 271 VAL A C 1
ATOM 2029 O O . VAL A 1 271 ? -6.636 -2.886 -4.377 1.00 97.38 271 VAL A O 1
ATOM 2032 N N . ALA A 1 272 ? -8.743 -2.491 -3.676 1.00 94.94 272 ALA A N 1
ATOM 2033 C CA . ALA A 1 272 ? -9.292 -2.495 -5.019 1.00 94.94 272 ALA A CA 1
ATOM 2034 C C . ALA A 1 272 ? -10.343 -1.424 -5.295 1.00 94.94 272 ALA A C 1
ATOM 2036 O O . ALA A 1 272 ? -11.053 -0.962 -4.404 1.00 94.94 272 ALA A O 1
ATOM 2037 N N . HIS A 1 273 ? -10.468 -1.072 -6.576 1.00 91.88 273 HIS A N 1
ATOM 2038 C CA . HIS A 1 273 ? -11.624 -0.357 -7.124 1.00 91.88 273 HIS A CA 1
ATOM 2039 C C . HIS A 1 273 ? -11.853 1.068 -6.583 1.00 91.88 273 HIS A C 1
ATOM 2041 O O . HIS A 1 273 ? -12.982 1.574 -6.564 1.00 91.88 273 HIS A O 1
ATOM 2047 N N . PHE A 1 274 ? -10.799 1.765 -6.156 1.00 90.94 274 PHE A N 1
ATOM 2048 C CA . PHE A 1 274 ? -10.892 3.186 -5.812 1.00 90.94 274 PHE A CA 1
ATOM 2049 C C . PHE A 1 274 ? -10.713 4.080 -7.044 1.00 90.94 274 PHE A C 1
ATOM 2051 O O . PHE A 1 274 ? -9.880 3.835 -7.909 1.00 90.94 274 PHE A O 1
ATOM 2058 N N . ASN A 1 275 ? -11.451 5.193 -7.097 1.00 88.06 275 ASN A N 1
ATOM 2059 C CA . ASN A 1 275 ? -11.314 6.202 -8.162 1.00 88.06 275 ASN A CA 1
ATOM 2060 C C . ASN A 1 275 ? -10.115 7.150 -7.945 1.00 88.06 275 ASN A C 1
ATOM 2062 O O . ASN A 1 275 ? -9.951 8.152 -8.643 1.00 88.06 275 ASN A O 1
ATOM 2066 N N . ASN A 1 276 ? -9.264 6.845 -6.968 1.00 88.38 276 ASN A N 1
ATOM 2067 C CA . ASN A 1 276 ? -7.996 7.515 -6.718 1.00 88.38 276 ASN A CA 1
ATOM 2068 C C . ASN A 1 276 ? -6.875 6.472 -6.668 1.00 88.38 276 ASN A C 1
ATOM 2070 O O . ASN A 1 276 ? -7.032 5.369 -7.175 1.00 88.38 276 ASN A O 1
ATOM 2074 N N . ASN A 1 277 ? -5.739 6.835 -6.075 1.00 90.88 277 ASN A N 1
ATOM 2075 C CA . ASN A 1 277 ? -4.661 5.891 -5.851 1.00 90.88 277 ASN A CA 1
ATOM 2076 C C . ASN A 1 277 ? -5.081 4.807 -4.849 1.00 90.88 277 ASN A C 1
ATOM 2078 O O . ASN A 1 277 ? -5.837 5.128 -3.937 1.00 90.88 277 ASN A O 1
ATOM 2082 N N . GLY A 1 278 ? -4.564 3.584 -4.984 1.00 94.81 278 GLY A N 1
ATOM 2083 C CA . GLY A 1 278 ? -4.721 2.530 -3.974 1.00 94.81 278 GLY A CA 1
ATOM 2084 C C . GLY A 1 278 ? -3.846 2.828 -2.751 1.00 94.81 278 GLY A C 1
ATOM 2085 O O . GLY A 1 278 ? -4.311 3.292 -1.712 1.00 94.81 278 GLY A O 1
ATOM 2086 N N . TYR A 1 279 ? -2.538 2.671 -2.907 1.00 96.19 279 TYR A N 1
ATOM 2087 C CA . TYR A 1 279 ? -1.560 3.123 -1.924 1.00 96.19 279 TYR A CA 1
ATOM 2088 C C . TYR A 1 279 ? -1.094 4.536 -2.262 1.00 96.19 279 TYR A C 1
ATOM 2090 O O . TYR A 1 279 ? -0.604 4.795 -3.363 1.00 96.19 279 TYR A O 1
ATOM 2098 N N . TYR A 1 280 ? -1.231 5.450 -1.304 1.00 93.62 280 TYR A N 1
ATOM 2099 C CA . TYR A 1 280 ? -0.733 6.820 -1.379 1.00 93.62 280 TYR A CA 1
ATOM 2100 C C . TYR A 1 280 ? 0.286 7.062 -0.264 1.00 93.62 280 TYR A C 1
ATOM 2102 O O . TYR A 1 280 ? -0.013 7.645 0.782 1.00 93.62 280 TYR A O 1
ATOM 2110 N N . LEU A 1 281 ? 1.507 6.583 -0.472 1.00 91.38 281 LEU A N 1
ATOM 2111 C CA . LEU A 1 281 ? 2.596 6.767 0.476 1.00 91.38 281 LEU A CA 1
ATOM 2112 C C . LEU A 1 281 ? 3.221 8.139 0.190 1.00 91.38 281 LEU A C 1
ATOM 2114 O O . LEU A 1 281 ? 3.752 8.395 -0.890 1.00 91.38 281 LEU A O 1
ATOM 2118 N N . SER A 1 282 ? 2.951 9.100 1.079 1.00 70.88 282 SER A N 1
ATOM 2119 C CA . SER A 1 282 ? 3.084 10.526 0.770 1.00 70.88 282 SER A CA 1
ATOM 2120 C C . SER A 1 282 ? 4.477 10.940 0.277 1.00 70.88 282 SER A C 1
ATOM 2122 O O . SER A 1 282 ? 5.507 10.608 0.850 1.00 70.88 282 SER A O 1
ATOM 2124 N N . ALA A 1 283 ? 4.471 11.823 -0.723 1.00 60.41 283 ALA A N 1
ATOM 2125 C CA . ALA A 1 283 ? 5.627 12.446 -1.349 1.00 60.41 283 ALA A CA 1
ATOM 2126 C C . ALA A 1 283 ? 6.042 13.752 -0.637 1.00 60.41 283 ALA A C 1
ATOM 2128 O O . ALA A 1 283 ? 5.856 14.844 -1.177 1.00 60.41 283 ALA A O 1
ATOM 2129 N N . GLY A 1 284 ? 6.564 13.659 0.591 1.00 69.50 284 GLY A N 1
ATOM 2130 C CA . GLY A 1 284 ? 7.292 14.771 1.216 1.00 69.50 284 GLY A CA 1
ATOM 2131 C C . GLY A 1 284 ? 8.793 14.478 1.291 1.00 69.50 284 GLY A C 1
ATOM 2132 O O . GLY A 1 284 ? 9.181 13.377 1.646 1.00 69.50 284 GLY A O 1
ATOM 2133 N N . GLN A 1 285 ? 9.662 15.467 1.046 1.00 67.25 285 GLN A N 1
ATOM 2134 C CA . GLN A 1 285 ? 11.131 15.283 1.113 1.00 67.25 285 GLN A CA 1
ATOM 2135 C C . GLN A 1 285 ? 11.667 14.898 2.505 1.00 67.25 285 GLN A C 1
ATOM 2137 O O . GLN A 1 285 ? 12.862 14.684 2.677 1.00 67.25 285 GLN A O 1
ATOM 2142 N N . GLN A 1 286 ? 10.814 14.905 3.527 1.00 72.38 286 GLN A N 1
ATOM 2143 C CA . GLN A 1 286 ? 11.177 14.586 4.905 1.00 72.38 286 GLN A CA 1
ATOM 2144 C C . GLN A 1 286 ? 10.241 13.534 5.495 1.00 72.38 286 GLN A C 1
ATOM 2146 O O . GLN A 1 286 ? 10.125 13.470 6.713 1.00 72.38 286 GLN A O 1
ATOM 2151 N N . THR A 1 287 ? 9.535 12.752 4.676 1.00 84.25 287 THR A N 1
ATOM 2152 C CA . THR A 1 287 ? 8.704 11.670 5.205 1.00 84.25 287 THR A CA 1
ATOM 2153 C C . THR A 1 287 ? 9.559 10.484 5.632 1.00 84.25 287 THR A C 1
ATOM 2155 O O . THR A 1 287 ? 10.575 10.186 5.009 1.00 84.25 287 THR A O 1
ATOM 2158 N N . GLY A 1 288 ? 9.148 9.811 6.705 1.00 91.62 288 GLY A N 1
ATOM 2159 C CA . GLY A 1 288 ? 9.672 8.492 7.053 1.00 91.62 288 GLY A CA 1
ATOM 2160 C C . GLY A 1 288 ? 9.338 7.453 5.970 1.00 91.62 288 GLY A C 1
ATOM 2161 O O . GLY A 1 288 ? 8.316 7.603 5.291 1.00 91.62 288 GLY A O 1
ATOM 2162 N N . PRO A 1 289 ? 10.181 6.423 5.795 1.00 94.62 289 PRO A N 1
ATOM 2163 C CA . PRO A 1 289 ? 9.982 5.407 4.769 1.00 94.62 289 PRO A CA 1
ATOM 2164 C C . PRO A 1 289 ? 8.844 4.447 5.130 1.00 94.62 289 PRO A C 1
ATOM 2166 O O . PRO A 1 289 ? 8.616 4.122 6.304 1.00 94.62 289 PRO A O 1
ATOM 2169 N N . ASN A 1 290 ? 8.180 3.941 4.099 1.00 97.19 290 ASN A N 1
ATOM 2170 C CA . ASN A 1 290 ? 7.170 2.896 4.178 1.00 97.19 290 ASN A CA 1
ATOM 2171 C C . ASN A 1 290 ? 7.622 1.668 3.388 1.00 97.19 290 ASN A C 1
ATOM 2173 O O . ASN A 1 290 ? 8.242 1.784 2.335 1.00 97.19 290 ASN A O 1
ATOM 2177 N N . VAL A 1 291 ? 7.256 0.486 3.870 1.00 98.25 291 VAL A N 1
ATOM 2178 C CA . VAL A 1 291 ? 7.452 -0.780 3.161 1.00 98.25 291 VAL A CA 1
ATOM 2179 C C . VAL A 1 291 ? 6.091 -1.349 2.799 1.00 98.25 291 VAL A C 1
ATOM 2181 O O . VAL A 1 291 ? 5.276 -1.577 3.691 1.00 98.25 291 VAL A O 1
ATOM 2184 N N . LEU A 1 292 ? 5.851 -1.581 1.511 1.00 98.62 292 LEU A N 1
ATOM 2185 C CA . LEU A 1 292 ? 4.782 -2.451 1.030 1.00 98.62 292 LEU A CA 1
ATOM 2186 C C . LEU A 1 292 ? 5.356 -3.862 0.887 1.00 98.62 292 LEU A C 1
ATOM 2188 O O . LEU A 1 292 ? 6.147 -4.124 -0.014 1.00 98.62 292 LEU A O 1
ATOM 2192 N N . TRP A 1 293 ? 4.991 -4.758 1.791 1.00 98.62 293 TRP A N 1
ATOM 2193 C CA . TRP A 1 293 ? 5.435 -6.146 1.821 1.00 98.62 293 TRP A CA 1
ATOM 2194 C C . TRP A 1 293 ? 4.270 -7.051 1.412 1.00 98.62 293 TRP A C 1
ATOM 2196 O O . TRP A 1 293 ? 3.246 -7.086 2.079 1.00 98.62 293 TRP A O 1
ATOM 2206 N N . ASP A 1 294 ? 4.402 -7.728 0.276 1.00 98.50 294 ASP A N 1
ATOM 2207 C CA . ASP A 1 294 ? 3.404 -8.643 -0.292 1.00 98.50 294 ASP A CA 1
ATOM 2208 C C . ASP A 1 294 ? 1.986 -8.052 -0.402 1.00 98.50 294 ASP A C 1
ATOM 2210 O O . ASP A 1 294 ? 0.967 -8.695 -0.170 1.00 98.50 294 ASP A O 1
ATOM 2214 N N . CYS A 1 295 ? 1.919 -6.762 -0.729 1.00 98.81 295 CYS A N 1
ATOM 2215 C CA . CYS A 1 295 ? 0.662 -6.033 -0.846 1.00 98.81 295 CYS A CA 1
ATOM 2216 C C . CYS A 1 295 ? 0.079 -6.144 -2.261 1.00 98.81 295 CYS A C 1
ATOM 2218 O O . CYS A 1 295 ? 0.807 -6.199 -3.257 1.00 98.81 295 CYS A O 1
ATOM 2220 N N . VAL A 1 296 ? -1.247 -6.094 -2.363 1.00 98.56 296 VAL A N 1
ATOM 2221 C CA . VAL A 1 296 ? -1.981 -6.198 -3.624 1.00 98.56 296 VAL A CA 1
ATOM 2222 C C . VAL A 1 296 ? -2.821 -4.948 -3.860 1.00 98.56 296 VAL A C 1
ATOM 2224 O O . VAL A 1 296 ? -3.648 -4.567 -3.035 1.00 98.56 296 VAL A O 1
ATOM 2227 N N . ALA A 1 297 ? -2.629 -4.324 -5.022 1.00 97.62 297 ALA A N 1
ATOM 2228 C CA . ALA A 1 297 ? -3.442 -3.213 -5.500 1.00 97.62 297 ALA A CA 1
ATOM 2229 C C . ALA A 1 297 ? -4.069 -3.565 -6.848 1.00 97.62 297 ALA A C 1
ATOM 2231 O O . ALA A 1 297 ? -3.361 -3.879 -7.805 1.00 97.62 297 ALA A O 1
ATOM 2232 N N . GLU A 1 298 ? -5.388 -3.463 -6.941 1.00 95.31 298 GLU A N 1
ATOM 2233 C CA . GLU A 1 298 ? -6.127 -3.884 -8.124 1.00 95.31 298 GLU A CA 1
ATOM 2234 C C . GLU A 1 298 ? -7.103 -2.804 -8.597 1.00 95.31 298 GLU A C 1
ATOM 2236 O O . GLU A 1 298 ? -7.939 -2.318 -7.841 1.00 95.31 298 GLU A O 1
ATOM 2241 N N . ASN A 1 299 ? -7.048 -2.449 -9.880 1.00 92.31 299 ASN A N 1
ATOM 2242 C CA . ASN A 1 299 ? -8.082 -1.649 -10.536 1.00 92.31 299 ASN A CA 1
ATOM 2243 C C . ASN A 1 299 ? -8.414 -0.333 -9.822 1.00 92.31 299 ASN A C 1
ATOM 2245 O O . ASN A 1 299 ? -9.554 0.136 -9.842 1.00 92.31 299 ASN A O 1
ATOM 2249 N N . ASN A 1 300 ? -7.414 0.277 -9.193 1.00 90.69 300 ASN A N 1
ATOM 2250 C CA . ASN A 1 300 ? -7.529 1.644 -8.727 1.00 90.69 300 ASN A CA 1
ATOM 2251 C C . ASN A 1 300 ? -7.253 2.567 -9.921 1.00 90.69 300 ASN A C 1
ATOM 2253 O O . ASN A 1 300 ? -6.447 2.250 -10.800 1.00 90.69 300 ASN A O 1
ATOM 2257 N N . ALA A 1 301 ? -7.931 3.711 -9.985 1.00 86.19 301 ALA A N 1
ATOM 2258 C CA . ALA A 1 301 ? -7.641 4.744 -10.979 1.00 86.19 301 ALA A CA 1
ATOM 2259 C C . ALA A 1 301 ? -6.265 5.379 -10.688 1.00 86.19 301 ALA A C 1
ATOM 2261 O O . ALA A 1 301 ? -5.476 4.824 -9.941 1.00 86.19 301 ALA A O 1
ATOM 2262 N N . ARG A 1 302 ? -5.940 6.547 -11.264 1.00 85.38 302 ARG A N 1
ATOM 2263 C CA . ARG A 1 302 ? -4.707 7.350 -11.031 1.00 85.38 302 ARG A CA 1
ATOM 2264 C C . ARG A 1 302 ? -3.392 6.556 -10.856 1.00 85.38 302 ARG A C 1
ATOM 2266 O O . ARG A 1 302 ? -2.607 6.534 -11.801 1.00 85.38 302 ARG A O 1
ATOM 2273 N N . GLY A 1 303 ? -3.135 5.939 -9.700 1.00 89.56 303 GLY A N 1
ATOM 2274 C CA . GLY A 1 303 ? -2.131 4.886 -9.571 1.00 89.56 303 GLY A CA 1
ATOM 2275 C C . GLY A 1 303 ? -2.444 3.827 -8.506 1.00 89.56 303 GLY A C 1
ATOM 2276 O O . GLY A 1 303 ? -2.852 4.154 -7.401 1.00 89.56 303 GLY A O 1
ATOM 2277 N N . ASN A 1 304 ? -2.202 2.551 -8.791 1.00 94.38 304 ASN A N 1
ATOM 2278 C CA . ASN A 1 304 ? -2.383 1.481 -7.801 1.00 94.38 304 ASN A CA 1
ATOM 2279 C C . ASN A 1 304 ? -1.434 1.655 -6.612 1.00 94.38 304 ASN A C 1
ATOM 2281 O O . ASN A 1 304 ? -1.885 1.746 -5.473 1.00 94.38 304 ASN A O 1
ATOM 2285 N N . MET A 1 305 ? -0.132 1.744 -6.883 1.00 95.62 305 MET A N 1
ATOM 2286 C CA . MET A 1 305 ? 0.902 1.937 -5.868 1.00 95.62 305 MET A CA 1
ATOM 2287 C C . MET A 1 305 ? 1.669 3.222 -6.160 1.00 95.62 305 MET A C 1
ATOM 2289 O O . MET A 1 305 ? 2.464 3.283 -7.101 1.00 95.62 305 MET A O 1
ATOM 2293 N N . ARG A 1 306 ? 1.412 4.270 -5.370 1.00 93.31 306 ARG A N 1
ATOM 2294 C CA . ARG A 1 306 ? 2.162 5.524 -5.432 1.00 93.31 306 ARG A CA 1
ATOM 2295 C C . ARG A 1 306 ? 3.203 5.576 -4.319 1.00 93.31 306 ARG A C 1
ATOM 2297 O O . ARG A 1 306 ? 2.840 5.623 -3.145 1.00 93.31 306 ARG A O 1
ATOM 2304 N N . LEU A 1 307 ? 4.469 5.627 -4.723 1.00 92.12 307 LEU A N 1
ATOM 2305 C CA . LEU A 1 307 ? 5.634 5.675 -3.841 1.00 92.12 307 LEU A CA 1
ATOM 2306 C C . LEU A 1 307 ? 6.111 7.110 -3.604 1.00 92.12 307 LEU A C 1
ATOM 2308 O O . LEU A 1 307 ? 6.056 7.959 -4.504 1.00 92.12 307 LEU A O 1
ATOM 2312 N N . GLY A 1 308 ? 6.575 7.362 -2.389 1.00 90.12 308 GLY A N 1
ATOM 2313 C CA . GLY A 1 308 ? 7.209 8.582 -1.919 1.00 90.12 308 GLY A CA 1
ATOM 2314 C C . GLY A 1 308 ? 8.700 8.388 -1.638 1.00 90.12 308 GLY A C 1
ATOM 2315 O O . GLY A 1 308 ? 9.378 7.575 -2.262 1.00 90.12 308 GLY A O 1
ATOM 2316 N N . HIS A 1 309 ? 9.228 9.204 -0.724 1.00 89.81 309 HIS A N 1
ATOM 2317 C CA . HIS A 1 309 ? 10.656 9.224 -0.415 1.00 89.81 309 HIS A CA 1
ATOM 2318 C C . HIS A 1 309 ? 11.076 7.986 0.387 1.00 89.81 309 HIS A C 1
ATOM 2320 O O . HIS A 1 309 ? 10.518 7.748 1.455 1.00 89.81 309 HIS A O 1
ATOM 2326 N N . GLN A 1 310 ? 12.088 7.255 -0.094 1.00 92.00 310 GLN A N 1
ATOM 2327 C CA . GLN A 1 310 ? 12.654 6.056 0.547 1.00 92.00 310 GLN A CA 1
ATOM 2328 C C . GLN A 1 310 ? 11.648 4.921 0.785 1.00 92.00 310 GLN A C 1
ATOM 2330 O O . GLN A 1 310 ? 11.889 4.039 1.609 1.00 92.00 310 GLN A O 1
ATOM 2335 N N . ASP A 1 311 ? 10.519 4.935 0.080 1.00 95.06 311 ASP A N 1
ATOM 2336 C CA . ASP A 1 311 ? 9.573 3.832 0.156 1.00 95.06 311 ASP A CA 1
ATOM 2337 C C . ASP A 1 311 ? 10.122 2.600 -0.575 1.00 95.06 311 ASP A C 1
ATOM 2339 O O . ASP A 1 311 ? 10.886 2.715 -1.538 1.00 95.06 311 ASP A O 1
ATOM 2343 N N . VAL A 1 312 ? 9.711 1.423 -0.107 1.00 97.12 312 VAL A N 1
ATOM 2344 C CA . VAL A 1 312 ? 10.131 0.113 -0.614 1.00 97.12 312 VAL A CA 1
ATOM 2345 C C . VAL A 1 312 ? 8.905 -0.721 -0.973 1.00 97.12 312 VAL A C 1
ATOM 2347 O O . VAL A 1 312 ? 7.904 -0.700 -0.252 1.00 97.12 312 VAL A O 1
ATOM 2350 N N . ILE A 1 313 ? 9.000 -1.511 -2.043 1.00 98.31 313 ILE A N 1
ATOM 2351 C CA . ILE A 1 313 ? 8.076 -2.621 -2.316 1.00 98.31 313 ILE A CA 1
ATOM 2352 C C . ILE A 1 313 ? 8.860 -3.934 -2.306 1.00 98.31 313 ILE A C 1
ATOM 2354 O O . ILE A 1 313 ? 9.885 -4.038 -2.980 1.00 98.31 313 ILE A O 1
ATOM 2358 N N . VAL A 1 314 ? 8.361 -4.941 -1.589 1.00 98.62 314 VAL A N 1
ATOM 2359 C CA . VAL A 1 314 ? 8.887 -6.313 -1.612 1.00 98.62 314 VAL A CA 1
ATOM 2360 C C . VAL A 1 314 ? 7.745 -7.299 -1.833 1.00 98.62 314 VAL A C 1
ATOM 2362 O O . VAL A 1 314 ? 6.904 -7.469 -0.954 1.00 98.62 314 VAL A O 1
ATOM 2365 N N . GLY A 1 315 ? 7.724 -7.972 -2.980 1.00 98.31 315 GLY A N 1
ATOM 2366 C CA . GLY A 1 315 ? 6.650 -8.894 -3.356 1.00 98.31 315 GLY A CA 1
ATOM 2367 C C . GLY A 1 315 ? 5.364 -8.189 -3.793 1.00 98.31 315 GLY A C 1
ATOM 2368 O O . GLY A 1 315 ? 5.346 -6.984 -4.065 1.00 98.31 315 GLY A O 1
ATOM 2369 N N . GLY A 1 316 ? 4.268 -8.946 -3.827 1.00 98.25 316 GLY A N 1
ATOM 2370 C CA . GLY A 1 316 ? 2.937 -8.426 -4.107 1.00 98.25 316 GLY A CA 1
ATOM 2371 C C . GLY A 1 316 ? 2.580 -8.296 -5.589 1.00 98.25 316 GLY A C 1
ATOM 2372 O O . GLY A 1 316 ? 3.267 -8.780 -6.498 1.00 98.25 316 GLY A O 1
ATOM 2373 N N . ARG A 1 317 ? 1.447 -7.631 -5.839 1.00 98.12 317 ARG A N 1
ATOM 2374 C CA . ARG A 1 317 ? 0.840 -7.526 -7.173 1.00 98.12 317 ARG A CA 1
ATOM 2375 C C . ARG A 1 317 ? 0.193 -6.165 -7.397 1.00 98.12 317 ARG A C 1
ATOM 2377 O O . ARG A 1 317 ? -0.567 -5.684 -6.563 1.00 98.12 317 ARG A O 1
ATOM 2384 N N . SER A 1 318 ? 0.434 -5.570 -8.561 1.00 97.38 318 SER A N 1
ATOM 2385 C CA . SER A 1 318 ? -0.276 -4.376 -9.023 1.00 97.38 318 SER A CA 1
ATOM 2386 C C . SER A 1 318 ? -0.949 -4.658 -10.361 1.00 97.38 318 SER A C 1
ATOM 2388 O O . SER A 1 318 ? -0.273 -4.875 -11.367 1.00 97.38 318 SER A O 1
ATOM 2390 N N . GLU A 1 319 ? -2.280 -4.671 -10.379 1.00 95.25 319 GLU A N 1
ATOM 2391 C CA . GLU A 1 319 ? -3.067 -5.022 -11.562 1.00 95.25 319 GLU A CA 1
ATOM 2392 C C . GLU A 1 319 ? -4.008 -3.901 -12.000 1.00 95.25 319 GLU A C 1
ATOM 2394 O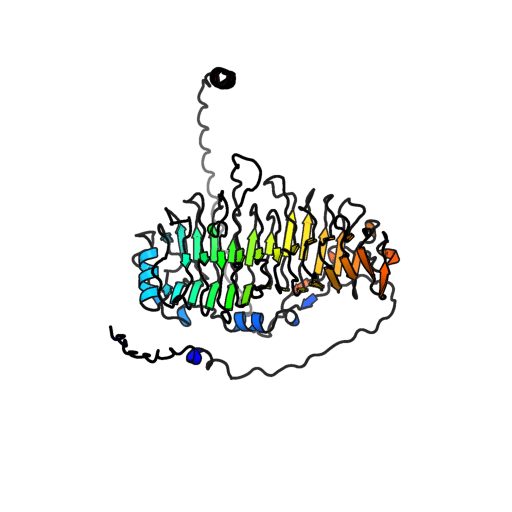 O . GLU A 1 319 ? -4.727 -3.320 -11.188 1.00 95.25 319 GLU A O 1
ATOM 2399 N N . VAL A 1 320 ? -4.044 -3.633 -13.303 1.00 90.31 320 VAL A N 1
ATOM 2400 C CA . VAL A 1 320 ? -5.058 -2.792 -13.947 1.00 90.31 320 VAL A CA 1
ATOM 2401 C C . VAL A 1 320 ? -5.638 -3.562 -15.124 1.00 90.31 320 VAL A C 1
ATOM 2403 O O . VAL A 1 320 ? -4.896 -3.924 -16.033 1.00 90.31 320 VAL A O 1
ATOM 2406 N N . ASN A 1 321 ? -6.949 -3.784 -15.140 1.00 86.94 321 ASN A N 1
ATOM 2407 C CA . ASN A 1 321 ? -7.647 -4.514 -16.191 1.00 86.94 321 ASN A CA 1
ATOM 2408 C C . ASN A 1 321 ? -8.821 -3.716 -16.794 1.00 86.94 321 ASN A C 1
ATOM 2410 O O . ASN A 1 321 ? -9.314 -2.736 -16.234 1.00 86.94 321 ASN A O 1
ATOM 2414 N N . SER A 1 322 ? -9.222 -4.104 -18.004 1.00 68.31 322 SER A N 1
ATOM 2415 C CA . SER A 1 322 ? -10.264 -3.464 -18.822 1.00 68.31 322 SER A CA 1
ATOM 2416 C C . SER A 1 322 ? -11.679 -3.798 -18.366 1.00 68.31 322 SER A C 1
ATOM 2418 O O . SER A 1 322 ? -12.613 -3.065 -18.693 1.00 68.31 322 SER A O 1
ATOM 2420 N N . ASP A 1 323 ? -11.842 -4.876 -17.600 1.00 67.81 323 ASP A N 1
ATOM 2421 C CA . ASP A 1 323 ? -13.133 -5.287 -17.053 1.00 67.81 323 ASP A CA 1
ATOM 2422 C C . ASP A 1 323 ? -13.633 -4.322 -15.968 1.00 67.81 323 ASP A C 1
ATOM 2424 O O . ASP A 1 323 ? -14.824 -4.310 -15.637 1.00 67.81 323 ASP A O 1
ATOM 2428 N N . TYR A 1 324 ? -12.764 -3.452 -15.449 1.00 66.75 324 TYR A N 1
ATOM 2429 C CA . TYR A 1 324 ? -13.153 -2.406 -14.521 1.00 66.75 324 TYR A CA 1
ATOM 2430 C C . TYR A 1 324 ? -13.900 -1.254 -15.223 1.00 66.75 324 TYR A C 1
ATOM 2432 O O . TYR A 1 324 ? -13.322 -0.317 -15.771 1.00 66.75 324 TYR A O 1
ATOM 2440 N N . GLN A 1 325 ? -15.236 -1.316 -15.177 1.00 56.94 325 GLN A N 1
ATOM 2441 C CA . GLN A 1 325 ? -16.165 -0.443 -15.916 1.00 56.94 325 GLN A CA 1
ATOM 2442 C C . GLN A 1 325 ? -16.328 0.995 -15.374 1.00 56.94 325 GLN A C 1
ATOM 2444 O O . GLN A 1 325 ? -17.153 1.747 -15.896 1.00 56.94 325 GLN A O 1
ATOM 2449 N N . LYS A 1 326 ? -15.589 1.410 -14.337 1.00 56.31 326 LYS A N 1
ATOM 2450 C CA . LYS A 1 326 ? -15.713 2.758 -13.747 1.00 56.31 326 LYS A CA 1
ATOM 2451 C C . LYS A 1 326 ? -14.769 3.758 -14.449 1.00 56.31 326 LYS A C 1
ATOM 2453 O O . LYS A 1 326 ? -13.658 3.984 -13.999 1.00 56.31 326 LYS A O 1
ATOM 2458 N N . ASN A 1 327 ? -15.257 4.318 -15.561 1.00 51.22 327 ASN A N 1
ATOM 2459 C CA . ASN A 1 327 ? -14.942 5.602 -16.222 1.00 51.22 327 ASN A CA 1
ATOM 2460 C C . ASN A 1 327 ? -13.475 6.093 -16.427 1.00 51.22 327 ASN A C 1
ATOM 2462 O O . ASN A 1 327 ? -12.662 6.177 -15.519 1.00 51.22 327 ASN A O 1
ATOM 2466 N N . GLU A 1 328 ? -13.221 6.535 -17.672 1.00 54.22 328 GLU A N 1
ATOM 2467 C CA . GLU A 1 328 ? -12.214 7.449 -18.280 1.00 54.22 328 GLU A CA 1
ATOM 2468 C C . GLU A 1 328 ? -10.725 7.482 -17.854 1.00 54.22 328 GLU A C 1
ATOM 2470 O O . GLU A 1 328 ? -9.901 7.903 -18.671 1.00 54.22 328 GLU A O 1
ATOM 2475 N N . GLN A 1 329 ? -10.325 7.070 -16.650 1.00 65.56 329 GLN A N 1
ATOM 2476 C CA . GLN A 1 329 ? -8.929 7.150 -16.194 1.00 65.56 329 GLN A CA 1
ATOM 2477 C C . GLN A 1 329 ? -8.454 5.832 -15.582 1.00 65.56 329 GLN A C 1
ATOM 2479 O O . GLN A 1 329 ? -8.356 5.725 -14.358 1.00 65.56 329 GLN A O 1
ATOM 2484 N N . PRO A 1 330 ? -8.105 4.840 -16.417 1.00 72.31 330 PRO A N 1
ATOM 2485 C CA . PRO A 1 330 ? -7.446 3.643 -15.916 1.00 72.31 330 PRO A CA 1
ATOM 2486 C C . PRO A 1 330 ? -6.176 4.040 -15.144 1.00 72.31 330 PRO A C 1
ATOM 2488 O O . PRO A 1 330 ? -5.503 5.012 -15.503 1.00 72.31 330 PRO A O 1
ATOM 2491 N N . GLY A 1 331 ? -5.888 3.352 -14.040 1.00 81.50 331 GLY A N 1
ATOM 2492 C CA . GLY A 1 331 ? -4.747 3.677 -13.189 1.00 81.50 331 GLY A CA 1
ATOM 2493 C C . GLY A 1 331 ? -3.412 3.296 -13.812 1.00 81.50 331 GLY A C 1
ATOM 2494 O O . GLY A 1 331 ? -3.335 2.465 -14.713 1.00 81.50 331 GLY A O 1
ATOM 2495 N N . THR A 1 332 ? -2.345 3.908 -13.309 1.00 90.12 332 THR A N 1
ATOM 2496 C CA . THR A 1 332 ? -0.976 3.444 -13.531 1.00 90.12 332 THR A CA 1
ATOM 2497 C C . THR A 1 332 ? -0.596 2.449 -12.422 1.00 90.12 332 THR A C 1
ATOM 2499 O O . THR A 1 332 ? -0.626 2.831 -11.252 1.00 90.12 332 THR A O 1
ATOM 2502 N N . PRO A 1 333 ? -0.229 1.193 -12.734 1.00 93.00 333 PRO A N 1
ATOM 2503 C CA . PRO A 1 333 ? 0.157 0.198 -11.735 1.00 93.00 333 PRO A CA 1
ATOM 2504 C C . PRO A 1 333 ? 1.171 0.695 -10.690 1.00 93.00 333 PRO A C 1
ATOM 2506 O O . PRO A 1 333 ? 0.956 0.512 -9.490 1.00 93.00 333 PRO A O 1
ATOM 2509 N N . VAL A 1 334 ? 2.248 1.361 -11.120 1.00 93.81 334 VAL A N 1
ATOM 2510 C CA . VAL A 1 334 ? 3.266 1.910 -10.208 1.00 93.81 334 VAL A CA 1
ATOM 2511 C C . VAL A 1 334 ? 3.622 3.341 -10.587 1.00 93.81 334 VAL A C 1
ATOM 2513 O O . VAL A 1 334 ? 4.025 3.620 -11.719 1.00 93.81 334 VAL A O 1
ATOM 2516 N N . VAL A 1 335 ? 3.500 4.254 -9.624 1.00 91.31 335 VAL A N 1
ATOM 2517 C CA . VAL A 1 335 ? 3.786 5.682 -9.794 1.00 91.31 335 VAL A CA 1
ATOM 2518 C C . VAL A 1 335 ? 4.825 6.130 -8.772 1.00 91.31 335 VAL A C 1
ATOM 2520 O O . VAL A 1 335 ? 4.598 6.026 -7.572 1.00 91.31 335 VAL A O 1
ATOM 2523 N N . ASN A 1 336 ? 5.917 6.741 -9.224 1.00 87.94 336 ASN A N 1
ATOM 2524 C CA . ASN A 1 336 ? 6.742 7.565 -8.344 1.00 87.94 336 ASN A CA 1
ATOM 2525 C C . ASN A 1 336 ? 6.091 8.951 -8.198 1.00 87.94 336 ASN A C 1
ATOM 2527 O O . ASN A 1 336 ? 5.842 9.655 -9.183 1.00 87.94 336 ASN A O 1
ATOM 2531 N N . GLY A 1 337 ? 5.793 9.310 -6.952 1.00 70.75 337 GLY A N 1
ATOM 2532 C CA . GLY A 1 337 ? 5.017 10.463 -6.541 1.00 70.75 337 GLY A CA 1
ATOM 2533 C C . GLY A 1 337 ? 5.747 11.796 -6.424 1.00 70.75 337 GLY A C 1
ATOM 2534 O O . GLY A 1 337 ? 5.065 12.710 -5.952 1.00 70.75 337 GLY A O 1
ATOM 2535 N N . ASN A 1 338 ? 7.017 11.892 -6.848 1.00 74.44 338 ASN A N 1
ATOM 2536 C CA . ASN A 1 338 ? 7.906 13.075 -6.945 1.00 74.44 338 ASN A CA 1
ATOM 2537 C C . ASN A 1 338 ? 9.195 12.989 -6.098 1.00 74.44 338 ASN A C 1
ATOM 2539 O O . ASN A 1 338 ? 9.928 13.973 -5.985 1.00 74.44 338 ASN A O 1
ATOM 2543 N N . HIS A 1 339 ? 9.500 11.841 -5.484 1.00 81.62 339 HIS A N 1
ATOM 2544 C CA . HIS A 1 339 ? 10.715 11.662 -4.677 1.00 81.62 339 HIS A CA 1
ATOM 2545 C C . HIS A 1 339 ? 11.441 10.367 -5.012 1.00 81.62 339 HIS A C 1
ATOM 2547 O O . HIS A 1 339 ? 10.882 9.464 -5.614 1.00 81.62 339 HIS A O 1
ATOM 2553 N N . GLU A 1 340 ? 12.718 10.290 -4.663 1.00 86.00 340 GLU A N 1
ATOM 2554 C CA . GLU A 1 340 ? 13.476 9.050 -4.800 1.00 86.00 340 GLU A CA 1
ATOM 2555 C C . GLU A 1 340 ? 12.874 7.982 -3.876 1.00 86.00 340 GLU A C 1
ATOM 2557 O O . GLU A 1 340 ? 12.846 8.185 -2.657 1.00 86.00 340 GLU A O 1
ATOM 2562 N N . PHE A 1 341 ? 12.355 6.899 -4.458 1.00 91.62 341 PHE A N 1
ATOM 2563 C CA . PHE A 1 341 ? 12.024 5.681 -3.716 1.00 91.62 341 PHE A CA 1
ATOM 2564 C C . PHE A 1 341 ? 13.295 4.832 -3.612 1.00 91.62 341 PHE A C 1
ATOM 2566 O O . PHE A 1 341 ? 14.209 5.018 -4.410 1.00 91.62 341 PHE A O 1
ATOM 2573 N N . ASP A 1 342 ? 13.371 3.930 -2.636 1.00 93.62 342 ASP A N 1
ATOM 2574 C CA . ASP A 1 342 ? 14.583 3.125 -2.432 1.00 93.62 342 ASP A CA 1
ATOM 2575 C C . ASP A 1 342 ? 14.641 1.999 -3.480 1.00 93.62 342 ASP A C 1
ATOM 2577 O O . ASP A 1 342 ? 15.361 2.100 -4.474 1.00 93.62 342 ASP A O 1
ATOM 2581 N N . TYR A 1 343 ? 13.787 0.977 -3.347 1.00 96.25 343 TYR A N 1
ATOM 2582 C CA . TYR A 1 343 ? 13.690 -0.082 -4.352 1.00 96.25 343 TYR A CA 1
ATOM 2583 C C . TYR A 1 343 ? 12.318 -0.766 -4.421 1.00 96.25 343 TYR A C 1
ATOM 2585 O O . TYR A 1 343 ? 11.526 -0.763 -3.477 1.00 96.25 343 TYR A O 1
ATOM 2593 N N . VAL A 1 344 ? 12.059 -1.401 -5.561 1.00 97.69 344 VAL A N 1
ATOM 2594 C CA . VAL A 1 344 ? 10.960 -2.340 -5.807 1.00 97.69 344 VAL A CA 1
ATOM 2595 C C . VAL A 1 344 ? 11.573 -3.696 -6.140 1.00 97.69 344 VAL A C 1
ATOM 2597 O O . VAL A 1 344 ? 12.358 -3.797 -7.076 1.00 97.69 344 VAL A O 1
ATOM 2600 N N . SER A 1 345 ? 11.223 -4.739 -5.394 1.00 98.31 345 SER A N 1
ATOM 2601 C CA . SER A 1 345 ? 11.757 -6.092 -5.573 1.00 98.31 345 SER A CA 1
ATOM 2602 C C . SER A 1 345 ? 10.626 -7.113 -5.562 1.00 98.31 345 SER A C 1
ATOM 2604 O O . SER A 1 345 ? 9.762 -7.049 -4.691 1.00 98.31 345 SER A O 1
ATOM 2606 N N . GLY A 1 346 ? 10.591 -8.055 -6.505 1.00 97.81 346 GLY A N 1
ATOM 2607 C CA . GLY A 1 346 ? 9.589 -9.128 -6.478 1.00 97.81 346 GLY A CA 1
ATOM 2608 C C . GLY A 1 346 ? 8.162 -8.718 -6.848 1.00 97.81 346 GLY A C 1
ATOM 2609 O O . GLY A 1 346 ? 7.229 -9.464 -6.560 1.00 97.81 346 GLY A O 1
ATOM 2610 N N . LEU A 1 347 ? 7.952 -7.537 -7.437 1.00 98.25 347 LEU A N 1
ATOM 2611 C CA . LEU A 1 347 ? 6.608 -7.061 -7.764 1.00 98.25 347 LEU A CA 1
ATOM 26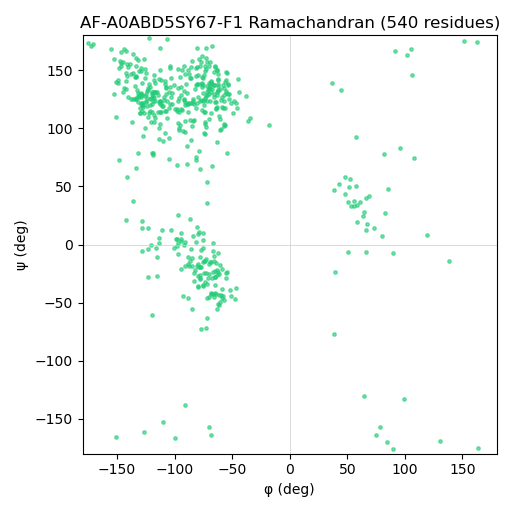12 C C . LEU A 1 347 ? 6.133 -7.659 -9.091 1.00 98.25 347 LEU A C 1
ATOM 2614 O O . LEU A 1 347 ? 6.836 -7.607 -10.105 1.00 98.25 347 LEU A O 1
ATOM 2618 N N . THR A 1 348 ? 4.894 -8.151 -9.107 1.00 98.12 348 THR A N 1
ATOM 2619 C CA . THR A 1 348 ? 4.206 -8.525 -10.349 1.00 98.12 348 THR A CA 1
ATOM 2620 C C . THR A 1 348 ? 3.275 -7.402 -10.801 1.00 98.12 348 THR A C 1
ATOM 2622 O O . THR A 1 348 ? 2.283 -7.096 -10.138 1.00 98.12 348 THR A O 1
ATOM 2625 N N . VAL A 1 349 ? 3.566 -6.797 -11.949 1.00 97.00 349 VAL A N 1
ATOM 2626 C CA . VAL A 1 349 ? 2.722 -5.787 -12.596 1.00 97.00 349 VAL A CA 1
ATOM 2627 C C . VAL A 1 349 ? 1.970 -6.415 -13.759 1.00 97.00 349 VAL A C 1
ATOM 2629 O O . VAL A 1 349 ? 2.585 -6.984 -14.658 1.00 97.00 349 VAL A O 1
ATOM 2632 N N . ILE A 1 350 ? 0.647 -6.264 -13.771 1.00 95.31 350 ILE A N 1
ATOM 2633 C CA . ILE A 1 350 ? -0.215 -6.717 -14.867 1.00 95.31 350 ILE A CA 1
ATOM 2634 C C . ILE A 1 350 ? -1.044 -5.534 -15.351 1.00 95.31 350 ILE A C 1
ATOM 2636 O O . ILE A 1 350 ? -1.780 -4.924 -14.579 1.00 95.31 350 ILE A O 1
ATOM 2640 N N . ALA A 1 351 ? -0.940 -5.208 -16.633 1.00 92.06 351 ALA A N 1
ATOM 2641 C CA . ALA A 1 351 ? -1.737 -4.162 -17.249 1.00 92.06 351 ALA A CA 1
ATOM 2642 C C . ALA A 1 351 ? -2.449 -4.719 -18.487 1.00 92.06 351 ALA A C 1
ATOM 2644 O O . ALA A 1 351 ? -1.816 -5.076 -19.479 1.00 92.06 351 ALA A O 1
ATOM 2645 N N . ASP A 1 352 ? -3.772 -4.803 -18.417 1.00 90.62 352 ASP A N 1
ATOM 2646 C CA . ASP A 1 352 ? -4.645 -5.371 -19.442 1.00 90.62 352 ASP A CA 1
ATOM 2647 C C . ASP A 1 352 ? -5.843 -4.459 -19.707 1.00 90.62 352 ASP A C 1
ATOM 26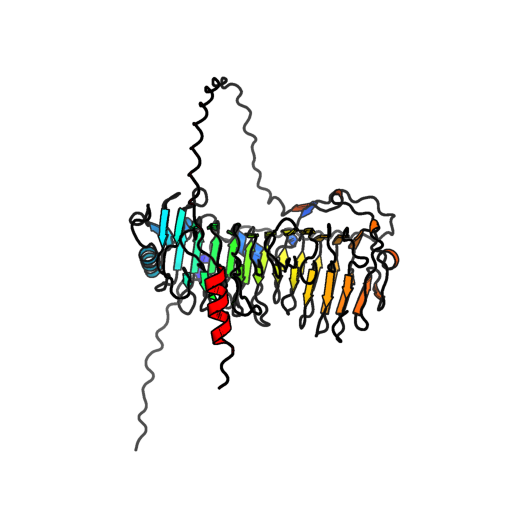49 O O . ASP A 1 352 ? -6.988 -4.779 -19.390 1.00 90.62 352 ASP A O 1
ATOM 2653 N N . SER A 1 353 ? -5.583 -3.271 -20.244 1.00 81.56 353 SER A N 1
ATOM 2654 C CA . SER A 1 353 ? -6.637 -2.314 -20.557 1.00 81.56 353 SER A CA 1
ATOM 2655 C C . SER A 1 353 ? -6.315 -1.496 -21.798 1.00 81.56 353 SER A C 1
ATOM 2657 O O . SER A 1 353 ? -5.149 -1.301 -22.126 1.00 81.56 353 SER A O 1
ATOM 2659 N N . ASP A 1 354 ? -7.343 -0.956 -22.465 1.00 75.69 354 ASP A N 1
ATOM 2660 C CA . ASP A 1 354 ? -7.205 -0.083 -23.643 1.00 75.69 354 ASP A CA 1
ATOM 2661 C C . ASP A 1 354 ? -6.282 1.132 -23.376 1.00 75.69 354 ASP A C 1
ATOM 2663 O O . ASP A 1 354 ? -5.655 1.671 -24.301 1.00 75.69 354 ASP A O 1
ATOM 2667 N N . GLY A 1 355 ? -6.145 1.523 -22.102 1.00 71.25 355 GLY A N 1
ATOM 2668 C CA . GLY A 1 355 ? -5.092 2.390 -21.574 1.00 71.25 355 GLY A CA 1
ATOM 2669 C C . GLY A 1 355 ? -4.865 2.151 -20.074 1.00 71.25 355 GLY A C 1
ATOM 2670 O O . GLY A 1 355 ? -5.674 1.510 -19.420 1.00 71.25 355 GLY A O 1
ATOM 2671 N N . TRP A 1 356 ? -3.783 2.692 -19.511 1.00 75.56 356 TRP A N 1
ATOM 2672 C CA . TRP A 1 356 ? -3.415 2.550 -18.083 1.00 75.56 356 TRP A CA 1
ATOM 2673 C C . TRP A 1 356 ? -2.829 3.843 -17.506 1.00 75.56 356 TRP A C 1
ATOM 2675 O O . TRP A 1 356 ? -1.678 3.942 -17.081 1.00 75.56 356 TRP A O 1
ATOM 2685 N N . GLY A 1 357 ? -3.611 4.914 -17.576 1.00 75.94 357 GLY A N 1
ATOM 2686 C CA . GLY A 1 357 ? -3.169 6.227 -17.136 1.00 75.94 357 GLY A CA 1
ATOM 2687 C C . GLY A 1 357 ? -2.013 6.728 -17.998 1.00 75.94 357 GLY A C 1
ATOM 2688 O O . GLY A 1 357 ? -2.089 6.734 -19.230 1.00 75.94 357 GLY A O 1
ATOM 2689 N N . GLY A 1 358 ? -0.939 7.184 -17.351 1.00 75.25 358 GLY A N 1
ATOM 2690 C CA . GLY A 1 358 ? 0.211 7.779 -18.037 1.00 75.25 358 GLY A CA 1
ATOM 2691 C C . GLY A 1 358 ? 1.218 6.767 -18.585 1.00 75.25 358 GLY A C 1
ATOM 2692 O O . GLY A 1 358 ? 1.875 7.074 -19.585 1.00 75.25 358 GLY A O 1
ATOM 2693 N N . ALA A 1 359 ? 1.359 5.626 -17.909 1.00 84.00 359 ALA A N 1
ATOM 2694 C CA . ALA A 1 359 ? 2.184 4.476 -18.272 1.00 84.00 359 ALA A CA 1
ATOM 2695 C C . ALA A 1 359 ? 1.882 3.287 -17.340 1.00 84.00 359 ALA A C 1
ATOM 2697 O O . ALA A 1 359 ? 1.132 3.453 -16.385 1.00 84.00 359 ALA A O 1
ATOM 2698 N N . GLY A 1 360 ? 2.437 2.109 -17.612 1.00 83.44 360 GLY A N 1
ATOM 2699 C CA . GLY A 1 360 ? 2.355 0.951 -16.720 1.00 83.44 360 GLY A CA 1
ATOM 2700 C C . GLY A 1 360 ? 3.223 1.124 -15.466 1.00 83.44 360 GLY A C 1
ATOM 2701 O O . GLY A 1 360 ? 2.771 0.963 -14.335 1.00 83.44 360 GLY A O 1
ATOM 2702 N N . ILE A 1 361 ? 4.458 1.569 -15.682 1.00 89.38 361 ILE A N 1
ATOM 2703 C CA . ILE A 1 361 ? 5.329 2.148 -14.658 1.00 89.38 361 ILE A CA 1
ATOM 2704 C C . ILE A 1 361 ? 5.611 3.585 -15.043 1.00 89.38 361 ILE A C 1
ATOM 2706 O O . ILE A 1 361 ? 6.008 3.873 -16.177 1.00 89.38 361 ILE A O 1
ATOM 2710 N N . GLN A 1 362 ? 5.444 4.488 -14.086 1.00 88.81 362 GLN A N 1
ATOM 2711 C CA . GLN A 1 362 ? 5.725 5.889 -14.301 1.00 88.81 362 GLN A CA 1
ATOM 2712 C C . GLN A 1 362 ? 6.608 6.463 -13.205 1.00 88.81 362 GLN A C 1
ATOM 2714 O O . GLN A 1 362 ? 6.170 6.619 -12.066 1.00 88.81 362 GLN A O 1
ATOM 2719 N N . THR A 1 363 ? 7.803 6.914 -13.580 1.00 85.38 363 THR A N 1
ATOM 2720 C CA . THR A 1 363 ? 8.544 7.869 -12.759 1.00 85.38 363 THR A CA 1
ATOM 2721 C C . THR A 1 363 ? 8.202 9.286 -13.215 1.00 85.38 363 THR A C 1
ATOM 2723 O O . THR A 1 363 ? 8.239 9.592 -14.411 1.00 85.38 363 THR A O 1
ATOM 2726 N N . ARG A 1 364 ? 7.742 10.135 -12.285 1.00 73.69 364 ARG A N 1
ATOM 2727 C CA . ARG A 1 364 ? 7.462 11.557 -12.531 1.00 73.69 364 ARG A CA 1
ATOM 2728 C C . ARG A 1 364 ? 8.388 12.413 -11.673 1.00 73.69 364 ARG A C 1
ATOM 2730 O O . ARG A 1 364 ? 8.582 12.080 -10.516 1.00 73.69 364 ARG A O 1
ATOM 2737 N N . THR A 1 365 ? 8.879 13.489 -12.297 1.00 62.47 365 THR A N 1
ATOM 2738 C CA . THR A 1 365 ? 9.287 14.821 -11.785 1.00 62.47 365 THR A CA 1
ATOM 2739 C C . THR A 1 365 ? 9.974 14.949 -10.414 1.00 62.47 365 THR A C 1
ATOM 2741 O O . THR A 1 365 ? 9.602 14.307 -9.454 1.00 62.47 365 THR A O 1
ATOM 2744 N N . ASP A 1 366 ? 10.998 15.815 -10.361 1.00 64.69 366 ASP A N 1
ATOM 2745 C CA . ASP A 1 366 ? 11.855 16.203 -9.214 1.00 64.69 366 ASP A CA 1
ATOM 2746 C C . ASP A 1 366 ? 12.525 15.120 -8.340 1.00 64.69 366 ASP A C 1
ATOM 2748 O O . ASP A 1 366 ? 13.397 15.461 -7.541 1.00 64.69 366 ASP A O 1
ATOM 2752 N N . ALA A 1 367 ? 12.218 13.844 -8.549 1.00 66.06 367 ALA A N 1
ATOM 2753 C CA . ALA A 1 367 ? 12.905 12.703 -7.948 1.00 66.06 367 ALA A CA 1
ATOM 2754 C C . ALA A 1 367 ? 14.230 12.366 -8.650 1.00 66.06 367 ALA A C 1
ATOM 2756 O O . ALA A 1 367 ? 14.383 12.676 -9.828 1.00 66.06 367 ALA A O 1
ATOM 2757 N N . GLU A 1 368 ? 15.126 11.653 -7.959 1.00 69.75 368 GLU A N 1
ATOM 2758 C CA . GLU A 1 368 ? 16.309 11.010 -8.558 1.00 69.75 368 GLU A CA 1
ATOM 2759 C C . GLU A 1 368 ? 15.998 9.609 -9.119 1.00 69.75 368 GLU A C 1
ATOM 2761 O O . GLU A 1 368 ? 16.833 9.049 -9.806 1.00 69.75 368 GLU A O 1
ATOM 2766 N N . GLY A 1 369 ? 14.777 9.083 -8.949 1.00 77.88 369 GLY A N 1
ATOM 2767 C CA . GLY A 1 369 ? 14.373 7.758 -9.441 1.00 77.88 369 GLY A CA 1
ATOM 2768 C C . GLY A 1 369 ? 14.415 6.683 -8.352 1.00 77.88 369 GLY A C 1
ATOM 2769 O O . GLY A 1 369 ? 13.809 6.917 -7.308 1.00 77.88 369 GLY A O 1
ATOM 2770 N N . GLY A 1 370 ? 15.004 5.519 -8.628 1.00 90.94 370 GLY A N 1
ATOM 2771 C CA . GLY A 1 370 ? 15.089 4.368 -7.713 1.00 90.94 370 GLY A CA 1
ATOM 2772 C C . GLY A 1 370 ? 15.451 3.067 -8.443 1.00 90.94 370 GLY A C 1
ATOM 2773 O O . GLY A 1 370 ? 15.690 3.087 -9.652 1.00 90.94 370 GLY A O 1
ATOM 2774 N N . GLU A 1 371 ? 15.463 1.937 -7.737 1.00 95.38 371 GLU A N 1
ATOM 2775 C CA . GLU A 1 371 ? 15.807 0.620 -8.301 1.00 95.38 371 GLU A CA 1
ATOM 2776 C C . GLU A 1 371 ? 14.569 -0.279 -8.450 1.00 95.38 371 GLU A C 1
ATOM 2778 O O . GLU A 1 371 ? 13.761 -0.401 -7.531 1.00 95.38 371 GLU A O 1
ATOM 2783 N N . ILE A 1 372 ? 14.405 -0.953 -9.588 1.00 96.62 372 ILE A N 1
ATOM 2784 C CA . ILE A 1 372 ? 13.412 -2.021 -9.761 1.00 96.62 372 ILE A CA 1
ATOM 2785 C C . ILE A 1 372 ? 14.147 -3.306 -10.106 1.00 96.62 372 ILE A C 1
ATOM 2787 O O . ILE A 1 372 ? 14.822 -3.379 -11.129 1.00 96.62 372 ILE A O 1
ATOM 2791 N N . ARG A 1 373 ? 13.986 -4.340 -9.286 1.00 97.44 373 ARG A N 1
ATOM 2792 C CA . ARG A 1 373 ? 14.648 -5.619 -9.509 1.00 97.44 373 ARG A CA 1
ATOM 2793 C C . ARG A 1 373 ? 13.759 -6.825 -9.306 1.00 97.44 373 ARG A C 1
ATOM 2795 O O . ARG A 1 373 ? 12.693 -6.721 -8.699 1.00 97.44 373 ARG A O 1
ATOM 2802 N N . LYS A 1 374 ? 14.194 -7.981 -9.812 1.00 97.06 374 LYS A N 1
ATOM 2803 C CA . LYS A 1 374 ? 13.534 -9.281 -9.597 1.00 97.06 374 LYS A CA 1
ATOM 2804 C C . LYS A 1 374 ? 12.026 -9.191 -9.839 1.00 97.06 374 LYS A C 1
ATOM 2806 O O . LYS A 1 374 ? 11.262 -9.628 -8.995 1.00 97.06 374 LYS A O 1
ATOM 2811 N N . SER A 1 375 ? 11.580 -8.525 -10.901 1.00 98.06 375 SER A N 1
ATOM 2812 C CA . SER A 1 375 ? 10.166 -8.145 -11.061 1.00 98.06 375 SER A CA 1
ATOM 2813 C C . SER A 1 375 ? 9.613 -8.553 -12.422 1.00 98.06 375 SER A C 1
ATOM 2815 O O . SER A 1 375 ? 10.337 -8.631 -13.420 1.00 98.06 375 SER A O 1
ATOM 2817 N N . VAL A 1 376 ? 8.305 -8.801 -12.456 1.00 97.56 376 VAL A N 1
ATOM 2818 C CA . VAL A 1 376 ? 7.570 -9.218 -13.655 1.00 97.56 376 VAL A CA 1
ATOM 2819 C C . VAL A 1 376 ? 6.687 -8.077 -14.116 1.00 97.56 376 VAL A C 1
ATOM 2821 O O . VAL A 1 376 ? 5.850 -7.597 -13.355 1.00 97.56 376 VAL A O 1
ATOM 2824 N N . LEU A 1 377 ? 6.839 -7.667 -15.373 1.00 96.06 377 LEU A N 1
ATOM 2825 C CA . LEU A 1 377 ? 6.008 -6.652 -16.007 1.00 96.06 377 LEU A CA 1
ATOM 2826 C C . LEU A 1 377 ? 5.280 -7.277 -17.195 1.00 96.06 377 LEU A C 1
ATOM 2828 O O . LEU A 1 377 ? 5.904 -7.617 -18.201 1.00 96.06 377 LEU A O 1
ATOM 2832 N N . HIS A 1 378 ? 3.962 -7.414 -17.082 1.00 95.38 378 HIS A N 1
ATOM 2833 C CA . HIS A 1 378 ? 3.121 -7.992 -18.120 1.00 95.38 378 HIS A CA 1
ATOM 2834 C C . HIS A 1 378 ? 2.112 -6.975 -18.651 1.00 95.38 378 HIS A C 1
ATOM 2836 O O . HIS A 1 378 ? 1.140 -6.620 -17.985 1.00 95.38 378 HIS A O 1
ATOM 2842 N N . PHE A 1 379 ? 2.334 -6.525 -19.881 1.00 92.50 379 PHE A N 1
ATOM 2843 C CA . PHE A 1 379 ? 1.478 -5.582 -20.593 1.00 92.50 379 PHE A CA 1
ATOM 2844 C C . PHE A 1 379 ? 0.670 -6.340 -21.648 1.00 92.50 379 PHE A C 1
ATOM 2846 O O . PHE A 1 379 ? 1.145 -6.553 -22.757 1.00 92.50 379 PHE A O 1
ATOM 2853 N N . LYS A 1 380 ? -0.534 -6.790 -21.288 1.00 91.19 380 LYS A N 1
ATOM 2854 C CA . LYS A 1 380 ? -1.369 -7.699 -22.094 1.00 91.19 380 LYS A CA 1
ATOM 2855 C C . LYS A 1 380 ? -2.043 -7.029 -23.292 1.00 91.19 380 LYS A C 1
ATOM 2857 O O . LYS A 1 380 ? -2.252 -7.657 -24.325 1.00 91.19 380 LYS A O 1
ATOM 2862 N N . SER A 1 381 ? -2.436 -5.766 -23.152 1.00 86.00 381 SER A N 1
ATOM 2863 C CA . SER A 1 381 ? -3.192 -5.025 -24.173 1.00 86.00 381 SER A CA 1
ATOM 2864 C C . SER A 1 381 ? -2.894 -3.524 -24.089 1.00 86.00 381 SER A C 1
ATOM 2866 O O . SER A 1 381 ? -1.890 -3.159 -23.510 1.00 86.00 381 SER A O 1
ATOM 2868 N N . GLY A 1 382 ? -3.670 -2.632 -24.708 1.00 83.06 382 GLY A N 1
ATOM 2869 C CA . GLY A 1 382 ? -3.506 -1.181 -24.521 1.00 83.06 382 GLY A CA 1
ATOM 2870 C C . GLY A 1 382 ? -2.582 -0.435 -25.487 1.00 83.06 382 GLY A C 1
ATOM 2871 O O . GLY A 1 382 ? -1.837 -1.012 -26.279 1.00 83.06 382 GLY A O 1
ATOM 2872 N N . ASN A 1 383 ? -2.692 0.900 -25.447 1.00 79.69 383 ASN A N 1
ATOM 2873 C CA . ASN A 1 383 ? -1.947 1.832 -26.313 1.00 79.69 383 ASN A CA 1
ATOM 2874 C C . ASN A 1 383 ? -1.067 2.835 -25.543 1.00 79.69 383 ASN A C 1
ATOM 2876 O O . ASN A 1 383 ? -0.431 3.703 -26.151 1.00 79.69 383 ASN A O 1
ATOM 2880 N N . SER A 1 384 ? -1.073 2.771 -24.211 1.00 82.81 384 SER A N 1
ATOM 2881 C CA . SER A 1 384 ? -0.219 3.605 -23.365 1.00 82.81 384 SER A CA 1
ATOM 2882 C C . SER A 1 384 ? 1.214 3.064 -23.360 1.00 82.81 384 SER A C 1
ATOM 2884 O O . SER A 1 384 ? 1.444 1.891 -23.624 1.00 82.81 384 SER A O 1
ATOM 2886 N N . LEU A 1 385 ? 2.195 3.919 -23.052 1.00 85.94 385 LEU A N 1
ATOM 2887 C CA . LEU A 1 385 ? 3.579 3.461 -22.890 1.00 85.94 385 LEU A CA 1
ATOM 2888 C C . LEU A 1 385 ? 3.654 2.479 -21.709 1.00 85.94 385 LEU A C 1
ATOM 2890 O O . LEU A 1 385 ? 3.149 2.815 -20.636 1.00 85.94 385 LEU A O 1
ATOM 2894 N N . PRO A 1 386 ? 4.277 1.305 -21.857 1.00 87.88 386 PRO A N 1
ATOM 2895 C CA . PRO A 1 386 ? 4.468 0.394 -20.737 1.00 87.88 386 PRO A CA 1
ATOM 2896 C C . PRO A 1 386 ? 5.335 0.990 -19.628 1.00 87.88 386 PRO A C 1
ATOM 2898 O O . PRO A 1 386 ? 4.906 1.063 -18.480 1.00 87.88 386 PRO A O 1
ATOM 2901 N N . ILE A 1 387 ? 6.514 1.513 -19.964 1.00 90.19 387 ILE A N 1
ATOM 2902 C CA . ILE A 1 387 ? 7.446 2.093 -18.992 1.00 90.19 387 ILE A CA 1
ATOM 2903 C C . ILE A 1 387 ? 7.797 3.514 -19.410 1.00 90.19 387 ILE A C 1
ATOM 2905 O O . ILE A 1 387 ? 8.217 3.780 -20.542 1.00 90.19 387 ILE A O 1
ATOM 2909 N N . ARG A 1 388 ? 7.633 4.450 -18.479 1.00 89.12 388 ARG A N 1
ATOM 2910 C CA . ARG A 1 388 ? 7.895 5.867 -18.704 1.00 89.12 388 ARG A CA 1
ATOM 2911 C C . ARG A 1 388 ? 8.805 6.433 -17.629 1.00 89.12 388 ARG A C 1
ATOM 2913 O O . ARG A 1 388 ? 8.434 6.477 -16.458 1.00 89.12 388 ARG A O 1
ATOM 2920 N N . VAL A 1 389 ? 9.946 6.942 -18.080 1.00 86.75 389 VAL A N 1
ATOM 2921 C CA . VAL A 1 389 ? 10.958 7.600 -17.256 1.00 86.75 389 VAL A CA 1
ATOM 2922 C C . VAL A 1 389 ? 11.022 9.066 -17.656 1.00 86.75 389 VAL A C 1
ATOM 2924 O O . VAL A 1 389 ? 11.720 9.431 -18.598 1.00 86.75 389 VAL A O 1
ATOM 2927 N N . ASP A 1 390 ? 10.239 9.917 -16.995 1.00 79.75 390 ASP A N 1
ATOM 2928 C CA . ASP A 1 390 ? 10.114 11.333 -17.348 1.00 79.75 390 ASP A CA 1
ATOM 2929 C C . ASP A 1 390 ? 10.349 12.217 -16.121 1.00 79.75 390 ASP A C 1
ATOM 2931 O O . ASP A 1 390 ? 9.671 12.081 -15.103 1.00 79.75 390 ASP A O 1
ATOM 2935 N N . SER A 1 391 ? 11.242 13.204 -16.231 1.00 68.81 391 SER A N 1
ATOM 2936 C CA . SER A 1 391 ? 11.515 14.084 -15.097 1.00 68.81 391 SER A CA 1
ATOM 2937 C C . SER A 1 391 ? 11.846 15.524 -15.454 1.00 68.81 391 SER A C 1
ATOM 2939 O O . SER A 1 391 ? 12.327 15.863 -16.533 1.00 68.81 391 SER A O 1
ATOM 2941 N N . THR A 1 392 ? 11.551 16.392 -14.492 1.00 68.25 392 THR A N 1
ATOM 2942 C CA . THR A 1 392 ? 12.019 17.775 -14.388 1.00 68.25 392 THR A CA 1
ATOM 2943 C C . THR A 1 392 ? 13.303 17.883 -13.560 1.00 68.25 392 THR A C 1
ATOM 2945 O O . THR A 1 392 ? 13.817 18.988 -13.418 1.00 68.25 392 THR A O 1
ATOM 2948 N N . ALA A 1 393 ? 13.838 16.784 -13.041 1.00 73.06 393 ALA A N 1
ATOM 2949 C CA . ALA A 1 393 ? 15.175 16.664 -12.468 1.00 73.06 393 ALA A CA 1
ATOM 2950 C C . ALA A 1 393 ? 15.954 15.569 -13.212 1.00 73.06 393 ALA A C 1
ATOM 2952 O O . ALA A 1 393 ? 15.428 14.970 -14.148 1.00 73.06 393 ALA A O 1
ATOM 2953 N N . GLU A 1 394 ? 17.211 15.360 -12.836 1.00 76.00 394 GLU A N 1
ATOM 2954 C CA . GLU A 1 394 ? 17.985 14.204 -13.286 1.00 76.00 394 GLU A CA 1
ATOM 2955 C C . GLU A 1 394 ? 17.403 12.963 -12.600 1.00 76.00 394 GLU A C 1
ATOM 2957 O O . GLU A 1 394 ? 17.511 12.833 -11.387 1.00 76.00 394 GLU A O 1
ATOM 2962 N N . VAL A 1 395 ? 16.700 12.119 -13.361 1.00 82.62 395 VAL A N 1
ATOM 2963 C CA . VAL A 1 395 ? 16.196 10.824 -12.871 1.00 82.62 395 VAL A CA 1
ATOM 2964 C C . VAL A 1 395 ? 17.112 9.721 -13.352 1.00 82.62 395 VAL A C 1
ATOM 2966 O O . VAL A 1 395 ? 17.463 9.697 -14.527 1.00 82.62 395 VAL A O 1
ATOM 2969 N N . HIS A 1 396 ? 17.403 8.791 -12.459 1.00 87.88 396 HIS A N 1
ATOM 2970 C CA . HIS A 1 396 ? 18.090 7.539 -12.683 1.00 87.88 396 HIS A CA 1
ATOM 2971 C C . HIS A 1 396 ? 17.171 6.393 -12.244 1.00 87.88 396 HIS A C 1
ATOM 2973 O O . HIS A 1 396 ? 16.792 6.294 -11.080 1.00 87.88 396 HIS A O 1
ATOM 2979 N N . LEU A 1 397 ? 16.752 5.556 -13.186 1.00 92.44 397 LEU A N 1
ATOM 2980 C CA . LEU A 1 397 ? 16.018 4.331 -12.879 1.00 92.44 397 LEU A CA 1
ATOM 2981 C C . LEU A 1 397 ? 16.917 3.144 -13.194 1.00 92.44 397 LEU A C 1
ATOM 2983 O O . LEU A 1 397 ? 17.295 2.980 -14.352 1.00 92.44 397 LEU A O 1
ATOM 2987 N N . ASP A 1 398 ? 17.212 2.336 -12.185 1.00 94.75 398 ASP A N 1
ATOM 2988 C CA . ASP A 1 398 ? 17.962 1.090 -12.332 1.00 94.75 398 ASP A CA 1
ATOM 2989 C C . ASP A 1 398 ? 16.989 -0.082 -12.489 1.00 94.75 398 ASP A C 1
ATOM 2991 O O . ASP A 1 398 ? 15.990 -0.169 -11.770 1.00 94.75 398 ASP A O 1
ATOM 2995 N N . MET A 1 399 ? 17.258 -0.978 -13.439 1.00 96.25 399 MET A N 1
ATOM 2996 C CA . MET A 1 399 ? 16.476 -2.195 -13.657 1.00 96.25 399 MET A CA 1
ATOM 2997 C C . MET A 1 399 ? 17.363 -3.439 -13.733 1.00 96.25 399 MET A C 1
ATOM 2999 O O . MET A 1 399 ? 18.189 -3.534 -14.633 1.00 96.25 399 MET A O 1
ATOM 3003 N N . GLU A 1 400 ? 17.158 -4.428 -12.862 1.00 96.38 400 GLU A N 1
ATOM 3004 C CA . GLU A 1 400 ? 17.954 -5.672 -12.817 1.00 96.38 400 GLU A CA 1
ATOM 3005 C C . GLU A 1 400 ? 17.071 -6.914 -12.608 1.00 96.38 400 GLU A C 1
ATOM 3007 O O . GLU A 1 400 ? 16.055 -6.843 -11.931 1.00 96.38 400 GLU A O 1
ATOM 3012 N N . ASP A 1 401 ? 17.425 -8.073 -13.174 1.00 95.88 401 ASP A N 1
ATOM 3013 C CA . ASP A 1 401 ? 16.637 -9.311 -13.019 1.00 95.88 401 ASP A CA 1
ATOM 3014 C C . ASP A 1 401 ? 15.147 -9.104 -13.381 1.00 95.88 401 ASP A C 1
ATOM 3016 O O . ASP A 1 401 ? 14.246 -9.300 -12.566 1.00 95.88 401 ASP A O 1
ATOM 3020 N N . MET A 1 402 ? 14.878 -8.640 -14.602 1.00 96.38 402 MET A N 1
ATOM 3021 C CA . MET A 1 402 ? 13.533 -8.233 -15.032 1.00 96.38 402 MET A CA 1
ATOM 3022 C C . MET A 1 402 ? 12.960 -9.169 -16.094 1.00 96.38 402 MET A C 1
ATOM 3024 O O . MET A 1 402 ? 13.663 -9.544 -17.033 1.00 96.38 402 MET A O 1
ATOM 3028 N N . TRP A 1 403 ? 11.657 -9.452 -16.011 1.00 95.75 403 TRP A N 1
ATOM 3029 C CA . TRP A 1 403 ? 10.894 -10.165 -17.043 1.00 95.75 403 TRP A CA 1
ATOM 3030 C C . TRP A 1 403 ? 9.800 -9.256 -17.596 1.00 95.75 403 TRP A C 1
ATOM 3032 O O . TRP A 1 403 ? 8.800 -9.004 -16.926 1.00 95.75 403 TRP A O 1
ATOM 3042 N N . ILE A 1 404 ? 9.995 -8.747 -18.812 1.00 94.69 404 ILE A N 1
ATOM 3043 C CA . ILE A 1 404 ? 9.105 -7.767 -19.441 1.00 94.69 404 ILE A CA 1
ATOM 3044 C C . ILE A 1 404 ? 8.432 -8.403 -20.658 1.00 94.69 404 ILE A C 1
ATOM 3046 O O . ILE A 1 404 ? 9.022 -8.491 -21.737 1.00 94.69 404 ILE A O 1
ATOM 3050 N N . LEU A 1 405 ? 7.184 -8.829 -20.480 1.00 93.44 405 LEU A N 1
ATOM 3051 C CA . LEU A 1 405 ? 6.325 -9.322 -21.553 1.00 93.44 405 LEU A CA 1
ATOM 3052 C C . LEU A 1 405 ? 5.409 -8.188 -22.015 1.00 93.44 405 LEU A C 1
ATOM 3054 O O . LEU A 1 405 ? 4.463 -7.814 -21.321 1.00 93.44 405 LEU A O 1
ATOM 3058 N N . ASP A 1 406 ? 5.722 -7.623 -23.179 1.00 90.94 406 ASP A N 1
ATOM 3059 C CA . ASP A 1 406 ? 4.961 -6.533 -23.782 1.00 90.94 406 ASP A CA 1
ATOM 3060 C C . ASP A 1 406 ? 4.179 -7.030 -24.998 1.00 90.94 406 ASP A C 1
ATOM 3062 O O . ASP A 1 406 ? 4.695 -7.113 -26.111 1.00 90.94 406 ASP A O 1
ATOM 3066 N N . GLU A 1 407 ? 2.916 -7.365 -24.763 1.00 88.75 407 GLU A N 1
ATOM 3067 C CA . GLU A 1 407 ? 1.931 -7.733 -25.781 1.00 88.75 407 GLU A CA 1
ATOM 3068 C C . GLU A 1 407 ? 1.036 -6.539 -26.153 1.00 88.75 407 GLU A C 1
ATOM 3070 O O . GLU A 1 407 ? 0.093 -6.677 -26.943 1.00 88.75 407 GLU A O 1
ATOM 3075 N N . SER A 1 408 ? 1.326 -5.349 -25.610 1.00 79.75 408 SER A N 1
ATOM 3076 C CA . SER A 1 408 ? 0.596 -4.138 -25.952 1.00 79.75 408 SER A CA 1
ATOM 3077 C C . SER A 1 408 ? 0.781 -3.845 -27.441 1.00 79.75 408 SER A C 1
ATOM 3079 O O . SER A 1 408 ? 1.852 -4.017 -28.022 1.00 79.75 408 SER A O 1
ATOM 3081 N N . GLY A 1 409 ? -0.273 -3.382 -28.114 1.00 70.38 409 GLY A N 1
ATOM 3082 C CA . GLY A 1 409 ? -0.214 -3.091 -29.554 1.00 70.38 409 GLY A CA 1
ATOM 3083 C C . GLY A 1 409 ? 0.712 -1.917 -29.915 1.00 70.38 409 GLY A C 1
ATOM 3084 O O . GLY A 1 409 ? 0.784 -1.521 -31.085 1.00 70.38 409 GLY A O 1
ATOM 3085 N N . GLY A 1 410 ? 1.377 -1.316 -28.923 1.00 68.94 410 GLY A N 1
ATOM 3086 C CA . GLY A 1 410 ? 2.296 -0.203 -29.069 1.00 68.94 410 GLY A CA 1
ATOM 3087 C C . GLY A 1 410 ? 3.655 -0.638 -29.617 1.00 68.94 410 GLY A C 1
ATOM 3088 O O . GLY A 1 410 ? 4.245 -1.617 -29.198 1.00 68.94 410 GLY A O 1
ATOM 3089 N N . ALA A 1 411 ? 4.226 0.154 -30.526 1.00 62.44 411 ALA A N 1
ATOM 3090 C CA . ALA A 1 411 ? 5.563 -0.115 -31.071 1.00 62.44 411 ALA A CA 1
ATOM 3091 C C . ALA A 1 411 ? 6.720 0.226 -30.098 1.00 62.44 411 ALA A C 1
ATOM 3093 O O . ALA A 1 411 ? 7.860 0.379 -30.543 1.00 62.44 411 ALA A O 1
ATOM 3094 N N . LYS A 1 412 ? 6.431 0.518 -28.820 1.00 82.19 412 LYS A N 1
ATOM 3095 C CA . LYS A 1 412 ? 7.374 1.164 -27.891 1.00 82.19 412 LYS A CA 1
ATOM 3096 C C . LYS A 1 412 ? 7.121 0.759 -26.440 1.00 82.19 412 LYS A C 1
ATOM 3098 O O . LYS A 1 412 ? 6.182 1.270 -25.839 1.00 82.19 412 LYS A O 1
ATOM 3103 N N . THR A 1 413 ? 8.024 -0.033 -25.868 1.00 83.81 413 THR A N 1
ATOM 3104 C CA . THR A 1 413 ? 7.954 -0.465 -24.460 1.00 83.81 413 THR A CA 1
ATOM 3105 C C . THR A 1 413 ? 8.444 0.610 -23.489 1.00 83.81 413 THR A C 1
ATOM 3107 O O . THR A 1 413 ? 7.863 0.811 -22.428 1.00 83.81 413 THR A O 1
ATOM 3110 N N . PHE A 1 414 ? 9.479 1.366 -23.873 1.00 86.25 414 PHE A N 1
ATOM 3111 C CA . PHE A 1 414 ? 10.082 2.397 -23.024 1.00 86.25 414 PHE A CA 1
ATOM 3112 C C . PHE A 1 414 ? 9.960 3.789 -23.643 1.00 86.25 414 PHE A C 1
ATOM 3114 O O . PHE A 1 414 ? 10.152 3.966 -24.852 1.00 86.25 414 PHE A O 1
ATOM 3121 N N . GLY A 1 415 ? 9.703 4.792 -22.803 1.00 85.81 415 GLY A N 1
ATOM 3122 C CA . GLY A 1 415 ? 9.820 6.211 -23.133 1.00 85.81 415 GLY A CA 1
ATOM 3123 C C . GLY A 1 415 ? 10.634 6.967 -22.087 1.00 85.81 415 GLY A C 1
ATOM 3124 O O . GLY A 1 415 ? 10.171 7.128 -20.960 1.00 85.81 415 GLY A O 1
ATOM 3125 N N . ILE A 1 416 ? 11.812 7.462 -22.477 1.00 84.50 416 ILE A N 1
ATOM 3126 C CA . ILE A 1 416 ? 12.757 8.156 -21.586 1.00 84.50 416 ILE A CA 1
ATOM 3127 C C . ILE A 1 416 ? 12.862 9.637 -21.967 1.00 84.50 416 ILE A C 1
ATOM 3129 O O . ILE A 1 416 ? 13.180 9.954 -23.116 1.00 84.50 416 ILE A O 1
ATOM 3133 N N . SER A 1 417 ? 12.602 10.538 -21.015 1.00 77.44 417 SER A N 1
ATOM 3134 C CA . SER A 1 417 ? 12.674 12.005 -21.140 1.00 77.44 417 SER A CA 1
ATOM 3135 C C . SER A 1 417 ? 12.081 12.529 -22.457 1.00 77.44 417 SER A C 1
ATOM 3137 O O . SER A 1 417 ? 12.701 13.241 -23.252 1.00 77.44 417 SER A O 1
ATOM 3139 N N . THR A 1 418 ? 10.850 12.112 -22.751 1.00 62.47 418 THR A N 1
ATOM 3140 C CA . THR A 1 418 ? 10.229 12.386 -24.060 1.00 62.47 418 THR A CA 1
ATOM 3141 C C . THR A 1 418 ? 9.497 13.724 -24.116 1.00 62.47 418 THR A C 1
ATOM 3143 O O . THR A 1 418 ? 9.226 14.224 -25.211 1.00 62.47 418 THR A O 1
ATOM 3146 N N . ILE A 1 419 ? 9.167 14.295 -22.953 1.00 69.44 419 ILE A N 1
ATOM 3147 C CA . ILE A 1 419 ? 8.320 15.493 -22.831 1.00 69.44 419 ILE A CA 1
ATOM 3148 C C . ILE A 1 419 ? 9.019 16.636 -22.080 1.00 69.44 419 ILE A C 1
ATOM 3150 O O . ILE A 1 419 ? 8.733 17.805 -22.346 1.00 69.44 419 ILE A O 1
ATOM 3154 N N . PHE A 1 420 ? 9.948 16.330 -21.173 1.00 72.62 420 PHE A N 1
ATOM 3155 C CA . PHE A 1 420 ? 10.611 17.325 -20.330 1.00 72.62 420 PHE A CA 1
ATOM 3156 C C . PHE A 1 420 ? 12.039 17.629 -20.807 1.00 72.62 420 PHE A C 1
ATOM 3158 O O . PHE A 1 420 ? 12.658 16.809 -21.475 1.00 72.62 420 PHE A O 1
ATOM 3165 N N . PRO A 1 421 ? 12.569 18.833 -20.519 1.00 66.69 421 PRO A N 1
ATOM 3166 C CA . PRO A 1 421 ? 13.874 19.259 -21.026 1.00 66.69 421 PRO A CA 1
ATOM 3167 C C . PRO A 1 421 ? 15.073 18.664 -20.272 1.00 66.69 421 PRO A C 1
ATOM 3169 O O . PRO A 1 421 ? 16.201 18.854 -20.723 1.00 66.69 421 PRO A O 1
ATOM 3172 N N . ASN A 1 422 ? 14.851 18.017 -19.126 1.00 72.19 422 ASN A N 1
ATOM 3173 C CA . ASN A 1 422 ? 15.916 17.538 -18.250 1.00 72.19 422 ASN A CA 1
ATOM 3174 C C . ASN A 1 422 ? 16.225 16.061 -18.499 1.00 72.19 422 ASN A C 1
ATOM 3176 O O . ASN A 1 422 ? 15.347 15.328 -18.964 1.00 72.19 422 ASN A O 1
ATOM 3180 N N . PRO A 1 423 ? 17.474 15.634 -18.253 1.00 74.25 423 PRO A N 1
ATOM 3181 C CA . PRO A 1 423 ? 17.881 14.287 -18.584 1.00 74.25 423 PRO A CA 1
ATOM 3182 C C . PRO A 1 423 ? 17.185 13.249 -17.711 1.00 74.25 423 PRO A C 1
ATOM 3184 O O . PRO A 1 423 ? 16.982 13.455 -16.519 1.00 74.25 423 PRO A O 1
ATOM 3187 N N . GLY A 1 424 ? 16.796 12.146 -18.339 1.00 84.19 424 GLY A N 1
ATOM 3188 C CA . GLY A 1 424 ? 16.367 10.938 -17.649 1.00 84.19 424 GLY A CA 1
ATOM 3189 C C . GLY A 1 424 ? 17.252 9.798 -18.121 1.00 84.19 424 GLY A C 1
ATOM 3190 O O . GLY A 1 424 ? 17.459 9.667 -19.329 1.00 84.19 424 GLY A O 1
ATOM 3191 N N . THR A 1 425 ? 17.751 9.010 -17.186 1.00 89.38 425 THR A N 1
ATOM 3192 C CA . THR A 1 425 ? 18.599 7.850 -17.423 1.00 89.38 425 THR A CA 1
ATOM 3193 C C . THR A 1 425 ? 17.851 6.603 -16.976 1.00 89.38 425 THR A C 1
ATOM 3195 O O . THR A 1 425 ? 17.268 6.566 -15.892 1.00 89.38 425 THR A O 1
ATOM 3198 N N . LEU A 1 426 ? 17.835 5.599 -17.845 1.00 92.62 426 LEU A N 1
ATOM 3199 C CA . LEU A 1 426 ? 17.449 4.233 -17.514 1.00 92.62 426 LEU A CA 1
ATOM 3200 C C . LEU A 1 426 ? 18.696 3.364 -17.646 1.00 92.62 426 LEU A C 1
ATOM 3202 O O . LEU A 1 426 ? 19.267 3.311 -18.736 1.00 92.62 426 LEU A O 1
ATOM 3206 N N . ASP A 1 427 ? 19.107 2.706 -16.572 1.00 94.88 427 ASP A N 1
ATOM 3207 C CA . ASP A 1 427 ? 20.182 1.718 -16.592 1.00 94.88 427 ASP A CA 1
ATOM 3208 C C . ASP A 1 427 ? 19.570 0.314 -16.553 1.00 94.88 427 ASP A C 1
ATOM 3210 O O . ASP A 1 427 ? 18.786 -0.029 -15.665 1.00 94.88 427 ASP A O 1
ATOM 3214 N N . LEU A 1 428 ? 19.863 -0.478 -17.581 1.00 94.94 428 LEU A N 1
ATOM 3215 C CA . LEU A 1 428 ? 19.492 -1.882 -17.641 1.00 94.94 428 LEU A CA 1
ATOM 3216 C C . LEU A 1 428 ? 20.683 -2.692 -17.147 1.00 94.94 428 LEU A C 1
ATOM 3218 O O . LEU A 1 428 ? 21.645 -2.909 -17.883 1.00 94.94 428 LEU A O 1
ATOM 3222 N N . GLY A 1 429 ? 20.581 -3.159 -15.910 1.00 93.69 429 GLY A N 1
ATOM 3223 C CA . GLY A 1 429 ? 21.538 -4.033 -15.261 1.00 93.69 429 GLY A CA 1
ATOM 3224 C C . GLY A 1 429 ? 21.539 -5.450 -15.833 1.00 93.69 429 GLY A C 1
ATOM 3225 O O . GLY A 1 429 ? 21.173 -5.723 -16.982 1.00 93.69 429 GLY A O 1
ATOM 3226 N N . SER A 1 430 ? 22.009 -6.396 -15.024 1.00 91.56 430 SER A N 1
ATOM 3227 C CA . SER A 1 430 ? 22.142 -7.773 -15.478 1.00 91.56 430 SER A CA 1
ATOM 3228 C C . SER A 1 430 ? 20.780 -8.473 -15.596 1.00 91.56 430 SER A C 1
ATOM 3230 O O . SER A 1 430 ? 19.810 -8.112 -14.935 1.00 91.56 430 SER A O 1
ATOM 3232 N N . ASN A 1 431 ? 20.700 -9.480 -16.476 1.00 91.31 431 ASN A N 1
ATOM 3233 C CA . ASN A 1 431 ? 19.558 -10.401 -16.549 1.00 91.31 431 ASN A CA 1
ATOM 3234 C C . ASN A 1 431 ? 18.183 -9.729 -16.804 1.00 91.31 431 ASN A C 1
ATOM 3236 O O . ASN A 1 431 ? 17.152 -10.198 -16.327 1.00 91.31 431 ASN A O 1
ATOM 3240 N N . VAL A 1 432 ? 18.162 -8.638 -17.576 1.00 92.75 432 VAL A N 1
ATOM 3241 C CA . VAL A 1 432 ? 16.932 -8.012 -18.086 1.00 92.75 432 VAL A CA 1
ATOM 3242 C C . VAL A 1 432 ? 16.480 -8.718 -19.367 1.00 92.75 432 VAL A C 1
ATOM 3244 O O . VAL A 1 432 ? 17.239 -8.793 -20.335 1.00 92.75 432 VAL A O 1
ATOM 3247 N N . HIS A 1 433 ? 15.232 -9.186 -19.388 1.00 92.56 433 HIS A N 1
ATOM 3248 C CA . HIS A 1 433 ? 14.603 -9.858 -20.527 1.00 92.56 433 HIS A CA 1
ATOM 3249 C C . HIS A 1 433 ? 13.389 -9.068 -21.010 1.00 92.56 433 HI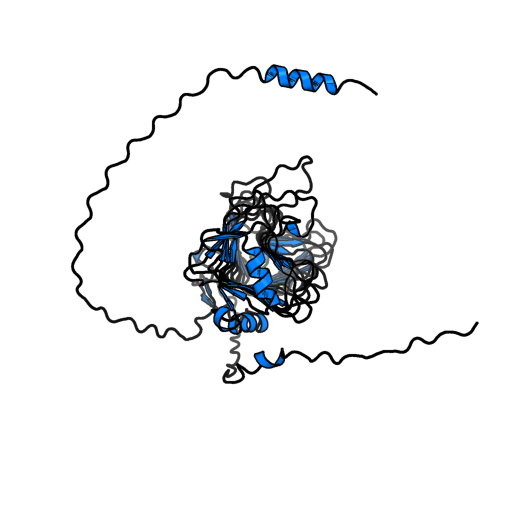S A C 1
ATOM 3251 O O . HIS A 1 433 ? 12.480 -8.776 -20.233 1.00 92.56 433 HIS A O 1
ATOM 3257 N N . VAL A 1 434 ? 13.348 -8.760 -22.304 1.00 89.38 434 VAL A N 1
ATOM 3258 C CA . VAL A 1 434 ? 12.247 -8.047 -22.962 1.00 89.38 434 VAL A CA 1
ATOM 3259 C C . VAL A 1 434 ? 11.743 -8.874 -24.138 1.00 89.38 434 VAL A C 1
ATOM 3261 O O . VAL A 1 434 ? 12.544 -9.302 -24.973 1.00 89.38 434 VAL A O 1
ATOM 3264 N N . ASP A 1 435 ? 10.430 -9.101 -24.223 1.00 86.12 435 ASP A N 1
ATOM 3265 C CA . ASP A 1 435 ? 9.864 -9.967 -25.260 1.00 86.12 435 ASP A CA 1
ATOM 3266 C C . ASP A 1 435 ? 10.177 -9.475 -26.689 1.00 86.12 435 ASP A C 1
ATOM 3268 O O . ASP A 1 435 ? 9.892 -8.349 -27.099 1.00 86.12 435 ASP A O 1
ATOM 3272 N N . SER A 1 436 ? 10.778 -10.364 -27.471 1.00 68.19 436 SER A N 1
ATOM 3273 C CA . SER A 1 436 ? 11.266 -10.149 -28.833 1.00 68.19 436 SER A CA 1
ATOM 3274 C C . SER A 1 436 ? 10.155 -10.218 -29.881 1.00 68.19 436 SER A C 1
ATOM 3276 O O . SER A 1 436 ? 10.340 -9.729 -31.002 1.00 68.19 436 SER A O 1
ATOM 3278 N N . ASN A 1 437 ? 8.988 -10.777 -29.542 1.00 67.75 437 ASN A N 1
ATOM 3279 C CA . ASN A 1 437 ? 7.891 -10.961 -30.495 1.00 67.75 437 ASN A CA 1
ATOM 3280 C C . ASN A 1 437 ? 7.212 -9.642 -30.910 1.00 67.75 437 ASN A C 1
ATOM 3282 O O . ASN A 1 437 ? 6.567 -9.595 -31.962 1.00 67.75 437 ASN A O 1
ATOM 3286 N N . ALA A 1 438 ? 7.411 -8.557 -30.155 1.00 62.06 438 ALA A N 1
ATOM 3287 C CA . ALA A 1 438 ? 6.749 -7.273 -30.385 1.00 62.06 438 ALA A CA 1
ATOM 3288 C C . ALA A 1 438 ? 7.540 -6.253 -31.240 1.00 62.06 438 ALA A C 1
ATOM 3290 O O . ALA A 1 438 ? 7.043 -5.153 -31.471 1.00 62.06 438 ALA A O 1
ATOM 3291 N N . ASN A 1 439 ? 8.733 -6.578 -31.777 1.00 66.31 439 ASN A N 1
ATOM 3292 C CA . ASN A 1 439 ? 9.645 -5.570 -32.367 1.00 66.31 439 ASN A CA 1
ATOM 3293 C C . ASN A 1 439 ? 9.820 -4.371 -31.414 1.00 66.31 439 ASN A C 1
ATOM 3295 O O . ASN A 1 439 ? 9.518 -3.223 -31.750 1.00 66.31 439 ASN A O 1
ATOM 3299 N N . VAL A 1 440 ? 10.286 -4.655 -30.200 1.00 80.00 440 VAL A N 1
ATOM 3300 C CA . VAL A 1 440 ? 10.382 -3.654 -29.142 1.00 80.00 440 VAL A CA 1
ATOM 3301 C C . VAL A 1 440 ? 11.452 -2.611 -29.464 1.00 80.00 440 VAL A C 1
ATOM 3303 O O . VAL A 1 440 ? 12.653 -2.895 -29.471 1.00 80.00 440 VAL A O 1
ATOM 3306 N N . THR A 1 441 ? 11.010 -1.373 -29.691 1.00 85.19 441 THR A N 1
ATOM 3307 C CA . THR A 1 441 ? 11.877 -0.195 -29.775 1.00 85.19 441 THR A CA 1
ATOM 3308 C C . THR A 1 441 ? 11.803 0.611 -28.478 1.00 85.19 441 THR A C 1
ATOM 3310 O O . THR A 1 441 ? 10.728 0.984 -28.008 1.00 85.19 441 THR A O 1
ATOM 3313 N N . PHE A 1 442 ? 12.958 0.961 -27.925 1.00 87.75 442 PHE A N 1
ATOM 3314 C CA . PHE A 1 442 ? 13.098 1.887 -26.808 1.00 87.75 442 PHE A CA 1
ATOM 3315 C C . PHE A 1 442 ? 13.125 3.313 -27.341 1.00 87.75 442 PHE A C 1
ATOM 3317 O O . PHE A 1 442 ? 13.959 3.646 -28.183 1.00 87.75 442 PHE A O 1
ATOM 3324 N N . ARG A 1 443 ? 12.200 4.165 -26.888 1.00 86.31 443 ARG A N 1
ATOM 3325 C CA . ARG A 1 443 ? 12.151 5.568 -27.305 1.00 86.31 443 ARG A CA 1
ATOM 3326 C C . ARG A 1 443 ? 12.972 6.432 -26.366 1.00 86.31 443 ARG A C 1
ATOM 3328 O O . ARG A 1 443 ? 12.624 6.575 -25.194 1.00 86.31 443 ARG A O 1
ATOM 3335 N N . ILE A 1 444 ? 13.969 7.103 -26.926 1.00 85.25 444 ILE A N 1
ATOM 3336 C CA . ILE A 1 444 ? 14.867 7.975 -26.173 1.00 85.25 444 ILE A CA 1
ATOM 3337 C C . ILE A 1 444 ? 14.647 9.411 -26.643 1.00 85.25 444 ILE A C 1
ATOM 3339 O O . ILE A 1 444 ? 14.855 9.751 -27.810 1.00 85.25 444 ILE A O 1
ATOM 3343 N N . GLY A 1 445 ? 14.136 10.255 -25.748 1.00 81.50 445 GLY A N 1
ATOM 3344 C CA . GLY A 1 445 ? 13.968 11.681 -26.002 1.00 81.50 445 GLY A CA 1
ATOM 3345 C C . GLY A 1 445 ? 15.309 12.405 -26.122 1.00 81.50 445 GLY A C 1
ATOM 3346 O O . GLY A 1 445 ? 16.363 11.857 -25.829 1.00 81.50 445 GLY A O 1
ATOM 3347 N N . SER A 1 446 ? 15.293 13.672 -26.541 1.00 82.62 446 SER A N 1
ATOM 3348 C CA . SER A 1 446 ? 16.525 14.428 -26.836 1.00 82.62 446 SER A CA 1
ATOM 3349 C C . SER A 1 446 ? 17.445 14.671 -25.635 1.00 82.62 446 SER A C 1
ATOM 3351 O O . SER A 1 446 ? 18.582 15.092 -25.830 1.00 82.62 446 SER A O 1
ATOM 3353 N N . ALA A 1 447 ? 16.930 14.484 -24.421 1.00 83.38 447 ALA A N 1
ATOM 3354 C CA . ALA A 1 447 ? 17.689 14.546 -23.178 1.00 83.38 447 ALA A CA 1
ATOM 3355 C C . ALA A 1 447 ? 17.759 13.175 -22.476 1.00 83.38 447 ALA A C 1
ATOM 3357 O O . ALA A 1 447 ? 18.331 13.084 -21.401 1.00 83.38 447 ALA A O 1
ATOM 3358 N N . GLY A 1 448 ? 17.175 12.122 -23.051 1.00 86.88 448 GLY A N 1
ATOM 3359 C CA . GLY A 1 448 ? 17.179 10.791 -22.457 1.00 86.88 448 GLY A CA 1
ATOM 3360 C C . GLY A 1 448 ? 18.486 10.043 -22.706 1.00 86.88 448 GLY A C 1
ATOM 3361 O O . GLY A 1 448 ? 19.152 10.248 -23.725 1.00 86.88 448 GLY A O 1
ATOM 3362 N N . GLU A 1 449 ? 18.801 9.135 -21.797 1.00 92.00 449 GLU A N 1
ATOM 3363 C CA . GLU A 1 449 ? 19.884 8.170 -21.914 1.00 92.00 449 GLU A CA 1
ATOM 3364 C C . GLU A 1 449 ? 19.377 6.786 -21.501 1.00 92.00 449 GLU A C 1
ATOM 3366 O O . GLU A 1 449 ? 18.649 6.637 -20.521 1.00 92.00 449 GLU A O 1
ATOM 3371 N N . LEU A 1 450 ? 19.752 5.774 -22.274 1.00 93.75 450 LEU A N 1
ATOM 3372 C CA . LEU A 1 450 ? 19.627 4.373 -21.897 1.00 93.75 450 LEU A CA 1
ATOM 3373 C C . LEU A 1 450 ? 21.034 3.797 -21.776 1.00 93.75 450 LEU A C 1
ATOM 3375 O O . LEU A 1 450 ? 21.811 3.913 -22.725 1.00 93.75 450 LEU A O 1
ATOM 3379 N N . ILE A 1 451 ? 21.340 3.153 -20.661 1.00 95.00 451 ILE A N 1
ATOM 3380 C CA . ILE A 1 451 ? 22.568 2.385 -20.465 1.00 95.00 451 ILE A CA 1
ATOM 3381 C C . ILE A 1 451 ? 22.185 0.907 -20.573 1.00 95.00 451 ILE A C 1
ATOM 3383 O O . ILE A 1 451 ? 21.279 0.443 -19.890 1.00 95.00 451 ILE A O 1
ATOM 3387 N N . GLY A 1 452 ? 22.789 0.192 -21.522 1.00 95.06 452 GLY A N 1
ATOM 3388 C CA . GLY A 1 452 ? 22.561 -1.243 -21.694 1.00 95.06 452 GLY A CA 1
ATOM 3389 C C . GLY A 1 452 ? 23.377 -2.090 -20.707 1.00 95.06 452 GLY A C 1
ATOM 3390 O O . GLY A 1 452 ? 24.347 -1.583 -20.141 1.00 95.06 452 GLY A O 1
ATOM 3391 N N . PRO A 1 453 ? 23.105 -3.406 -20.600 1.00 93.38 453 PRO A N 1
ATOM 3392 C CA . PRO A 1 453 ? 23.801 -4.301 -19.660 1.00 93.38 453 PRO A CA 1
ATOM 3393 C C . PRO A 1 453 ? 25.319 -4.416 -19.861 1.00 93.38 453 PRO A C 1
ATOM 3395 O O . PRO A 1 453 ? 26.046 -4.882 -18.984 1.00 93.38 453 PRO A O 1
ATOM 3398 N N . ASP A 1 454 ? 25.825 -4.027 -21.033 1.00 92.88 454 ASP A N 1
ATOM 3399 C CA . ASP A 1 454 ? 27.254 -3.981 -21.351 1.00 92.88 454 ASP A CA 1
ATOM 3400 C C . ASP A 1 454 ? 27.913 -2.621 -21.029 1.00 92.88 454 ASP A C 1
ATOM 3402 O O . ASP A 1 454 ? 29.111 -2.435 -21.278 1.00 92.88 454 ASP A O 1
ATOM 3406 N N . GLY A 1 455 ? 27.145 -1.678 -20.476 1.00 94.31 455 GLY A N 1
ATOM 3407 C CA . GLY A 1 455 ? 27.536 -0.301 -20.189 1.00 94.31 455 GLY A CA 1
ATOM 3408 C C . GLY A 1 455 ? 27.501 0.634 -21.403 1.00 94.31 455 GLY A C 1
ATOM 3409 O O . GLY A 1 455 ? 27.979 1.770 -21.312 1.00 94.31 455 GLY A O 1
ATOM 3410 N N . THR A 1 456 ? 26.994 0.193 -22.559 1.00 96.44 456 THR A N 1
ATOM 3411 C CA . THR A 1 456 ? 26.847 1.051 -23.742 1.00 96.44 456 THR A CA 1
ATOM 3412 C C . THR A 1 456 ? 25.722 2.060 -23.526 1.00 96.44 456 THR A C 1
ATOM 3414 O O . THR A 1 456 ? 24.599 1.694 -23.198 1.00 96.44 456 THR A O 1
ATOM 3417 N N . SER A 1 457 ? 26.020 3.340 -23.762 1.00 96.00 457 SER A N 1
ATOM 3418 C CA . SER A 1 457 ? 25.049 4.436 -23.686 1.00 96.00 457 SER A CA 1
ATOM 3419 C C . SER A 1 457 ? 24.401 4.712 -25.046 1.00 96.00 457 SER A C 1
ATOM 3421 O O . SER A 1 457 ? 25.081 4.864 -26.071 1.00 96.00 457 SER A O 1
ATOM 3423 N N . TYR A 1 458 ? 23.075 4.819 -25.041 1.00 94.94 458 TYR A N 1
ATOM 3424 C CA . TYR A 1 458 ? 22.228 5.126 -26.185 1.00 94.94 458 TYR A CA 1
ATOM 3425 C C . TYR A 1 458 ? 21.448 6.419 -25.914 1.00 94.94 458 TYR A C 1
ATOM 3427 O O . TYR A 1 458 ? 20.810 6.581 -24.881 1.00 94.94 458 TYR A O 1
ATOM 3435 N N . THR A 1 459 ? 21.470 7.346 -26.874 1.00 93.06 459 THR A N 1
ATOM 3436 C CA . THR A 1 459 ? 20.821 8.677 -26.779 1.00 93.06 459 THR A CA 1
ATOM 3437 C C . THR A 1 459 ? 19.811 8.923 -27.909 1.00 93.06 459 THR A C 1
ATOM 3439 O O . THR A 1 459 ? 19.393 10.048 -28.182 1.00 93.06 459 THR A O 1
ATOM 3442 N N . SER A 1 460 ? 19.434 7.858 -28.616 1.00 92.06 460 SER A N 1
ATOM 3443 C CA . SER A 1 460 ? 18.441 7.842 -29.693 1.00 92.06 460 SER A CA 1
ATOM 3444 C C . SER A 1 460 ? 17.716 6.503 -29.700 1.00 92.06 460 SER A C 1
ATOM 3446 O O . SER A 1 460 ? 18.294 5.524 -29.235 1.00 92.06 460 SER A O 1
ATOM 3448 N N . ASP A 1 461 ? 16.511 6.449 -30.277 1.00 92.56 461 ASP A N 1
ATOM 3449 C CA . ASP A 1 461 ? 15.717 5.217 -30.377 1.00 92.56 461 ASP A CA 1
ATOM 3450 C C . ASP A 1 461 ? 16.573 3.998 -30.798 1.00 92.56 461 ASP A C 1
ATOM 3452 O O . ASP A 1 461 ? 17.338 4.067 -31.766 1.00 92.56 461 ASP A O 1
ATOM 3456 N N . VAL A 1 462 ? 16.437 2.893 -30.062 1.00 93.06 462 VAL A N 1
ATOM 3457 C CA . VAL A 1 462 ? 17.220 1.653 -30.220 1.00 93.06 462 VAL A CA 1
ATOM 3458 C C . VAL A 1 462 ? 16.316 0.441 -29.984 1.00 93.06 462 VAL A C 1
ATOM 3460 O O . VAL A 1 462 ? 15.362 0.537 -29.217 1.00 93.06 462 VAL A O 1
ATOM 3463 N N . ASN A 1 463 ? 16.554 -0.688 -30.653 1.00 91.50 463 ASN A N 1
ATOM 3464 C CA . ASN A 1 463 ? 15.753 -1.897 -30.427 1.00 91.50 463 ASN A CA 1
ATOM 3465 C C . ASN A 1 463 ? 16.299 -2.723 -29.262 1.00 91.50 463 ASN A C 1
ATOM 3467 O O . ASN A 1 463 ? 17.509 -2.737 -29.036 1.00 91.50 463 ASN A O 1
ATOM 3471 N N . ALA A 1 464 ? 15.433 -3.493 -28.601 1.00 89.62 464 ALA A N 1
ATOM 3472 C CA . ALA A 1 464 ? 15.828 -4.416 -27.532 1.00 89.62 464 ALA A CA 1
ATOM 3473 C C . ALA A 1 464 ? 16.977 -5.359 -27.948 1.00 89.62 464 ALA A C 1
ATOM 3475 O O . ALA A 1 464 ? 17.925 -5.557 -27.189 1.00 89.62 464 ALA A O 1
ATOM 3476 N N . SER A 1 465 ? 16.958 -5.852 -29.193 1.00 90.12 465 SER A N 1
ATOM 3477 C CA . SER A 1 465 ? 18.008 -6.727 -29.731 1.00 90.12 465 SER A CA 1
ATOM 3478 C C . SER A 1 465 ? 19.362 -6.043 -29.919 1.00 90.12 465 SER A C 1
ATOM 3480 O O . SER A 1 465 ? 20.403 -6.689 -29.848 1.00 90.12 465 SER A O 1
ATOM 3482 N N . ASP A 1 466 ? 19.365 -4.733 -30.174 1.00 91.38 466 ASP A N 1
ATOM 3483 C CA . ASP A 1 466 ? 20.598 -3.952 -30.330 1.00 91.38 466 ASP A CA 1
ATOM 3484 C C . ASP A 1 466 ? 21.231 -3.611 -28.966 1.00 91.38 466 ASP A C 1
ATOM 3486 O O . ASP A 1 466 ? 22.420 -3.291 -28.904 1.00 91.38 466 ASP A O 1
ATOM 3490 N N . VAL A 1 467 ? 20.439 -3.681 -27.889 1.00 90.69 467 VAL A N 1
ATOM 3491 C CA . VAL A 1 467 ? 20.874 -3.537 -26.487 1.00 90.69 467 VAL A CA 1
ATOM 3492 C C . VAL A 1 467 ? 21.253 -4.894 -25.872 1.00 90.69 467 VAL A C 1
ATOM 3494 O O . VAL A 1 467 ? 21.990 -4.942 -24.893 1.00 90.69 467 VAL A O 1
ATOM 3497 N N . GLY A 1 468 ? 20.806 -6.004 -26.471 1.00 89.06 468 GLY A N 1
ATOM 3498 C CA . GLY A 1 468 ? 21.111 -7.365 -26.018 1.00 89.06 468 GLY A CA 1
ATOM 3499 C C . GLY A 1 468 ? 20.214 -7.867 -24.884 1.00 89.06 468 GLY A C 1
ATOM 3500 O O . GLY A 1 468 ? 20.657 -8.697 -24.096 1.00 89.06 468 GLY A O 1
ATOM 3501 N N . VAL A 1 469 ? 18.981 -7.355 -24.801 1.00 88.69 469 VAL A N 1
ATOM 3502 C CA . VAL A 1 469 ? 17.971 -7.739 -23.792 1.00 88.69 469 VAL A CA 1
ATOM 3503 C C . VAL A 1 469 ? 16.761 -8.452 -24.406 1.00 88.69 469 VAL A C 1
ATOM 3505 O O . VAL A 1 469 ? 15.778 -8.709 -23.719 1.00 88.69 469 VAL A O 1
ATOM 3508 N N . ASP A 1 470 ? 16.790 -8.749 -25.707 1.00 86.62 470 ASP A N 1
ATOM 3509 C CA . ASP A 1 470 ? 15.698 -9.443 -26.383 1.00 86.62 470 ASP A CA 1
ATOM 3510 C C . ASP A 1 470 ? 15.623 -10.923 -25.978 1.00 86.62 470 ASP A C 1
ATOM 3512 O O . ASP A 1 470 ? 16.610 -11.661 -26.002 1.00 86.62 470 ASP A O 1
ATOM 3516 N N . ALA A 1 471 ? 14.423 -11.378 -25.631 1.00 86.88 471 ALA A N 1
ATOM 3517 C CA . ALA A 1 471 ? 14.149 -12.752 -25.229 1.00 86.88 471 ALA A CA 1
ATOM 3518 C C . ALA A 1 471 ? 12.829 -13.234 -25.841 1.00 86.88 471 ALA A C 1
ATOM 3520 O O . ALA A 1 471 ? 11.966 -12.440 -26.183 1.00 86.88 471 ALA A O 1
ATOM 3521 N N . ASN A 1 472 ? 12.643 -14.541 -26.015 1.00 88.44 472 ASN A N 1
ATOM 3522 C CA . ASN A 1 472 ? 11.325 -15.085 -26.350 1.00 88.44 472 ASN A CA 1
ATOM 3523 C C . ASN A 1 472 ? 10.637 -15.455 -25.037 1.00 88.44 472 ASN A C 1
ATOM 3525 O O . ASN A 1 472 ? 10.965 -16.504 -24.482 1.00 88.44 472 ASN A O 1
ATOM 3529 N N . LEU A 1 473 ? 9.770 -14.574 -24.540 1.00 89.94 473 LEU A N 1
ATOM 3530 C CA . LEU A 1 473 ? 9.124 -14.722 -23.238 1.00 89.94 473 LEU A CA 1
ATOM 3531 C C . LEU A 1 473 ? 7.669 -15.169 -23.381 1.00 89.94 473 LEU A C 1
ATOM 3533 O O . LEU A 1 473 ? 6.986 -14.871 -24.358 1.00 89.94 473 LEU A O 1
ATOM 3537 N N . SER A 1 474 ? 7.197 -15.865 -22.360 1.00 91.56 474 SER A N 1
ATOM 3538 C CA . SER A 1 474 ? 5.806 -16.223 -22.124 1.00 91.56 474 SER A CA 1
ATOM 3539 C C . SER A 1 474 ? 5.514 -16.139 -20.626 1.00 91.56 474 SER A C 1
ATOM 3541 O O . SER A 1 474 ? 6.440 -16.122 -19.817 1.00 91.56 474 SER A O 1
ATOM 3543 N N . GLU A 1 475 ? 4.237 -16.163 -20.232 1.00 92.12 475 GLU A N 1
ATOM 3544 C CA . GLU A 1 475 ? 3.869 -16.213 -18.806 1.00 92.12 475 GLU A CA 1
ATOM 3545 C C . GLU A 1 475 ? 4.521 -17.403 -18.069 1.00 92.12 475 GLU A C 1
ATOM 3547 O O . GLU A 1 475 ? 4.814 -17.316 -16.883 1.00 92.12 475 GLU A O 1
ATOM 3552 N N . SER A 1 476 ? 4.797 -18.513 -18.769 1.00 91.62 476 SER A N 1
ATOM 3553 C CA . SER A 1 476 ? 5.448 -19.696 -18.182 1.00 91.62 476 SER A CA 1
ATOM 3554 C C . SER A 1 476 ? 6.950 -19.553 -17.927 1.00 91.62 476 SER A C 1
ATOM 3556 O O . SER A 1 476 ? 7.562 -20.495 -17.431 1.00 91.62 476 SER A O 1
ATOM 3558 N N . ASP A 1 477 ? 7.543 -18.421 -18.308 1.00 92.62 477 ASP A N 1
ATOM 3559 C CA . ASP A 1 477 ? 8.932 -18.079 -18.000 1.00 92.62 477 ASP A CA 1
ATOM 3560 C C . ASP A 1 477 ? 9.037 -17.173 -16.760 1.00 92.62 477 ASP A C 1
ATOM 3562 O O . ASP A 1 477 ? 10.148 -16.889 -16.302 1.00 92.62 477 ASP A O 1
ATOM 3566 N N . PHE A 1 478 ? 7.908 -16.685 -16.229 1.00 94.62 478 PHE A N 1
ATOM 3567 C CA . PHE A 1 478 ? 7.901 -15.805 -15.066 1.00 94.62 478 PHE A CA 1
ATOM 3568 C C . PHE A 1 478 ? 8.326 -16.561 -13.799 1.00 94.62 478 PHE A C 1
ATOM 3570 O O . PHE A 1 478 ? 7.913 -17.702 -13.582 1.00 94.62 478 PHE A O 1
ATOM 3577 N N . PRO A 1 479 ? 9.154 -15.950 -12.939 1.00 94.62 479 PRO A N 1
ATOM 3578 C CA . PRO A 1 479 ? 9.490 -16.537 -11.653 1.00 94.62 479 PRO A CA 1
ATOM 3579 C C . PRO A 1 479 ? 8.261 -16.623 -10.744 1.00 94.62 479 PRO A C 1
ATOM 3581 O O . PRO A 1 479 ? 7.350 -15.798 -10.825 1.00 94.62 479 PRO A O 1
ATOM 3584 N N . ASN A 1 480 ? 8.283 -17.580 -9.817 1.00 93.88 480 ASN A N 1
ATOM 3585 C CA . ASN A 1 480 ? 7.365 -17.567 -8.683 1.00 93.88 480 ASN A CA 1
ATOM 3586 C C . ASN A 1 480 ? 8.069 -16.900 -7.505 1.00 93.88 480 ASN A C 1
ATOM 3588 O O . ASN A 1 480 ? 9.068 -17.409 -6.986 1.00 93.88 480 ASN A O 1
ATOM 3592 N N . PHE A 1 481 ? 7.540 -15.766 -7.068 1.00 95.69 481 PHE A N 1
ATOM 3593 C CA . PHE A 1 481 ? 8.007 -15.113 -5.857 1.00 95.69 481 PHE A CA 1
ATOM 3594 C C . PHE A 1 481 ? 7.417 -15.792 -4.625 1.00 95.69 481 PHE A C 1
ATOM 3596 O O . PHE A 1 481 ? 6.239 -16.144 -4.604 1.00 95.69 481 PHE A O 1
ATOM 3603 N N . HIS A 1 482 ? 8.239 -15.974 -3.602 1.00 94.69 482 HIS A N 1
ATOM 3604 C CA . HIS A 1 482 ? 7.805 -16.472 -2.304 1.00 94.69 482 HIS A CA 1
ATOM 3605 C C . HIS A 1 482 ? 8.647 -15.837 -1.201 1.00 94.69 482 HIS A C 1
ATOM 3607 O O . HIS A 1 482 ? 9.698 -15.255 -1.458 1.00 94.69 482 HIS A O 1
ATOM 3613 N N . PHE A 1 483 ? 8.189 -15.968 0.035 1.00 93.56 483 PHE A N 1
ATOM 3614 C CA . PHE A 1 483 ? 8.977 -15.684 1.225 1.00 93.56 483 PHE A CA 1
ATOM 3615 C C . PHE A 1 483 ? 9.212 -17.033 1.888 1.00 93.56 483 PHE A C 1
ATOM 3617 O O . PHE A 1 483 ? 8.241 -17.750 2.126 1.00 93.56 483 PHE A O 1
ATOM 3624 N N . GLY A 1 484 ? 10.474 -17.420 2.080 1.00 84.19 484 GLY A N 1
ATOM 3625 C CA . GLY A 1 484 ? 10.842 -18.767 2.504 1.00 84.19 484 GLY A CA 1
ATOM 3626 C C . GLY A 1 484 ? 9.978 -19.312 3.646 1.00 84.19 484 GLY A C 1
ATOM 3627 O O . GLY A 1 484 ? 9.634 -18.596 4.588 1.00 84.19 484 GLY A O 1
ATOM 3628 N N . ASP A 1 485 ? 9.673 -20.611 3.596 1.00 65.06 485 ASP A N 1
ATOM 3629 C CA . ASP A 1 485 ? 9.166 -21.322 4.764 1.00 65.06 485 ASP A CA 1
ATOM 3630 C C . ASP A 1 485 ? 10.245 -21.239 5.844 1.00 65.06 485 ASP A C 1
ATOM 3632 O O . ASP A 1 485 ? 11.290 -21.892 5.751 1.00 65.06 485 ASP A O 1
ATOM 3636 N N . ASN A 1 486 ? 10.012 -20.448 6.889 1.00 47.62 486 ASN A N 1
ATOM 3637 C CA . ASN A 1 486 ? 10.836 -20.447 8.093 1.00 47.62 486 ASN A CA 1
ATOM 3638 C C . ASN A 1 486 ? 10.676 -21.788 8.839 1.00 47.62 486 ASN A C 1
ATOM 3640 O O . ASN A 1 486 ? 10.105 -21.845 9.920 1.00 47.62 486 ASN A O 1
ATOM 3644 N N . GLY A 1 487 ? 11.157 -22.887 8.249 1.00 41.00 487 GLY A N 1
ATOM 3645 C CA . GLY A 1 487 ? 11.572 -24.129 8.902 1.00 41.00 487 GLY A CA 1
ATOM 3646 C C . GLY A 1 487 ? 10.724 -24.612 10.080 1.00 41.00 487 GLY A C 1
ATOM 3647 O O . GLY A 1 487 ? 11.297 -24.971 11.108 1.00 41.00 487 GLY A O 1
ATOM 3648 N N . GLY A 1 488 ? 9.397 -24.628 9.938 1.00 39.31 488 GLY A N 1
ATOM 3649 C CA . GLY A 1 488 ? 8.471 -24.962 11.023 1.00 39.31 488 GLY A CA 1
ATOM 3650 C C . GLY A 1 488 ? 7.255 -25.780 10.598 1.00 39.31 488 GLY A C 1
ATOM 3651 O O . GLY A 1 488 ? 6.261 -25.790 11.311 1.00 39.31 488 GLY A O 1
ATOM 3652 N N . SER A 1 489 ? 7.301 -26.473 9.460 1.00 37.78 489 SER A N 1
ATOM 3653 C CA . SER A 1 489 ? 6.279 -27.467 9.124 1.00 37.78 489 SER A CA 1
ATOM 3654 C C . SER A 1 489 ? 6.588 -28.793 9.834 1.00 37.78 489 SER A C 1
ATOM 3656 O O . SER A 1 489 ? 7.016 -29.762 9.208 1.00 37.78 489 SER A O 1
ATOM 3658 N N . ASP A 1 490 ? 6.321 -28.837 11.143 1.00 39.78 490 ASP A N 1
ATOM 3659 C CA . ASP A 1 490 ? 5.935 -30.064 11.863 1.00 39.78 490 ASP A CA 1
ATOM 3660 C C . ASP A 1 490 ? 4.490 -30.441 11.460 1.00 39.78 490 ASP A C 1
ATOM 3662 O O . ASP A 1 490 ? 3.596 -30.607 12.290 1.00 39.78 490 ASP A O 1
ATOM 3666 N N . SER A 1 491 ? 4.227 -30.563 10.156 1.00 41.03 491 SER A N 1
ATOM 3667 C CA . SER A 1 491 ? 3.053 -31.290 9.683 1.00 41.03 491 SER A CA 1
ATOM 3668 C C . SER A 1 491 ? 3.383 -32.779 9.754 1.00 41.03 491 SER A C 1
ATOM 3670 O O . SER A 1 491 ? 3.764 -33.424 8.779 1.00 41.03 491 SER A O 1
ATOM 3672 N N . GLU A 1 492 ? 3.268 -33.336 10.962 1.00 39.22 492 GLU A N 1
ATOM 3673 C CA . GLU A 1 492 ? 2.907 -34.743 11.082 1.00 39.22 492 GLU A CA 1
ATOM 3674 C C . GLU A 1 492 ? 1.572 -34.900 10.341 1.00 39.22 492 GLU A C 1
ATOM 3676 O O . GLU A 1 492 ? 0.524 -34.480 10.832 1.00 39.22 492 GLU A O 1
ATOM 3681 N N . GLU A 1 493 ? 1.627 -35.438 9.118 1.00 37.50 493 GLU A N 1
ATOM 3682 C CA . GLU A 1 493 ? 0.461 -35.990 8.434 1.00 37.50 493 GLU A CA 1
ATOM 3683 C C . GLU A 1 493 ? -0.293 -36.867 9.447 1.00 37.50 493 GLU A C 1
ATOM 3685 O O . GLU A 1 493 ? 0.281 -37.842 9.948 1.00 37.50 493 GLU A O 1
ATOM 3690 N N . PRO A 1 494 ? -1.550 -36.549 9.804 1.00 45.38 494 PRO A N 1
ATOM 3691 C CA . PRO A 1 494 ? -2.335 -37.472 10.596 1.00 45.38 494 PRO A CA 1
ATOM 3692 C C . PRO A 1 494 ? -2.541 -38.727 9.747 1.00 45.38 494 PRO A C 1
ATOM 3694 O O . PRO A 1 494 ? -3.136 -38.659 8.673 1.00 45.38 494 PRO A O 1
ATOM 3697 N N . GLU A 1 495 ? -2.019 -39.864 10.218 1.00 40.97 495 GLU A N 1
ATOM 3698 C CA . GLU A 1 495 ? -2.297 -41.163 9.612 1.00 40.97 495 GLU A CA 1
ATOM 3699 C C . GLU A 1 495 ? -3.815 -41.332 9.462 1.00 40.97 495 GLU A C 1
ATOM 3701 O O . GLU A 1 495 ? -4.567 -41.265 10.440 1.00 40.97 495 GLU A O 1
ATOM 3706 N N . ASP A 1 496 ? -4.225 -41.546 8.210 1.00 44.12 496 ASP A N 1
ATOM 3707 C CA . ASP A 1 496 ? -5.540 -41.997 7.772 1.00 44.12 496 ASP A CA 1
ATOM 3708 C C . ASP A 1 496 ? -6.149 -42.985 8.778 1.00 44.12 496 ASP A C 1
ATOM 3710 O O . ASP A 1 496 ? -5.734 -44.143 8.893 1.00 44.12 496 ASP A O 1
ATOM 3714 N N . SER A 1 497 ? -7.183 -42.536 9.490 1.00 48.56 497 SER A N 1
ATOM 3715 C CA . SER A 1 497 ? -8.141 -43.454 10.099 1.00 48.56 497 SER A CA 1
ATOM 3716 C C . SER A 1 497 ? -9.263 -43.675 9.095 1.00 48.56 497 SER A C 1
ATOM 3718 O O . SER A 1 497 ? -10.178 -42.868 8.958 1.00 48.56 497 SER A O 1
ATOM 3720 N N . GLU A 1 498 ? -9.141 -44.775 8.353 1.00 46.53 498 GLU A N 1
ATOM 3721 C CA . GLU A 1 498 ? -10.226 -45.327 7.553 1.00 46.53 498 GLU A CA 1
ATOM 3722 C C . GLU A 1 498 ? -11.473 -45.566 8.428 1.00 46.53 498 GLU A C 1
ATOM 3724 O O . GLU A 1 498 ? -11.379 -45.983 9.586 1.00 46.53 498 GLU A O 1
ATOM 3729 N N . ASP A 1 499 ? -12.629 -45.402 7.781 1.00 53.72 499 ASP A N 1
ATOM 3730 C CA . ASP A 1 499 ? -13.958 -45.907 8.146 1.00 53.72 499 ASP A CA 1
ATOM 3731 C C . ASP A 1 499 ? -14.882 -44.941 8.922 1.00 53.72 499 ASP A C 1
ATOM 3733 O O . ASP A 1 499 ? -15.060 -45.001 10.141 1.00 53.72 499 ASP A O 1
ATOM 3737 N N . SER A 1 500 ? -15.565 -44.076 8.162 1.00 47.25 500 SER A N 1
ATOM 3738 C CA . SER A 1 500 ? -16.857 -43.506 8.557 1.00 47.25 500 SER A CA 1
ATOM 3739 C C . SER A 1 500 ? -17.844 -43.617 7.392 1.00 47.25 500 SER A C 1
ATOM 3741 O O . SER A 1 500 ? -17.537 -43.277 6.253 1.00 47.25 500 SER A O 1
ATOM 3743 N N . GLU A 1 501 ? -18.999 -44.205 7.699 1.00 51.94 501 GLU A N 1
ATOM 3744 C CA . GLU A 1 501 ? -20.059 -44.602 6.774 1.00 51.94 501 GLU A CA 1
ATOM 3745 C C . GLU A 1 501 ? -20.676 -43.396 6.035 1.00 51.94 501 GLU A C 1
ATOM 3747 O O . GLU A 1 501 ? -20.874 -42.330 6.621 1.00 51.94 501 GLU A O 1
ATOM 3752 N N . GLU A 1 502 ? -21.002 -43.595 4.751 1.00 52.47 502 GLU A N 1
ATOM 3753 C CA . GLU A 1 502 ? -21.729 -42.653 3.886 1.00 52.47 502 GLU A CA 1
ATOM 3754 C C . GLU A 1 502 ? -22.997 -42.102 4.574 1.00 52.47 502 GLU A C 1
ATOM 3756 O O . GLU A 1 502 ? -23.879 -42.886 4.941 1.00 52.47 502 GLU A O 1
ATOM 3761 N N . PRO A 1 503 ? -23.160 -40.773 4.712 1.00 57.47 503 PRO A N 1
ATOM 3762 C CA . PRO A 1 503 ? -24.452 -40.199 5.056 1.00 57.47 503 PRO A CA 1
ATOM 3763 C C . PRO A 1 503 ? -25.380 -40.203 3.830 1.00 57.47 503 PRO A C 1
ATOM 3765 O O . PRO A 1 503 ? -24.981 -39.835 2.727 1.00 57.47 503 PRO A O 1
ATOM 3768 N N . GLU A 1 504 ? -26.633 -40.614 4.045 1.00 57.25 504 GLU A N 1
ATOM 3769 C CA . GLU A 1 504 ? -27.698 -40.607 3.034 1.00 57.25 504 GLU A CA 1
ATOM 3770 C C . GLU A 1 504 ? -27.935 -39.193 2.463 1.00 57.25 504 GLU A C 1
ATOM 3772 O O . GLU A 1 504 ? -27.977 -38.205 3.201 1.00 57.25 504 GLU A O 1
ATOM 3777 N N . GLU A 1 505 ? -28.114 -39.114 1.140 1.00 64.62 505 GLU A N 1
ATOM 3778 C CA . GLU A 1 505 ? -28.392 -37.879 0.400 1.00 64.62 505 GLU A CA 1
ATOM 3779 C C . GLU A 1 505 ? -29.663 -37.172 0.922 1.00 64.62 505 GLU A C 1
ATOM 3781 O O . GLU A 1 505 ? -30.727 -37.798 1.007 1.00 64.62 505 GLU A O 1
ATOM 3786 N N . PRO A 1 506 ? -29.609 -35.865 1.243 1.00 64.25 506 PRO A N 1
ATOM 3787 C CA . PRO A 1 506 ? -30.805 -35.105 1.580 1.00 64.25 506 PRO A CA 1
ATOM 3788 C C . PRO A 1 506 ? -31.673 -34.850 0.336 1.00 64.25 506 PRO A C 1
ATOM 3790 O O . PRO A 1 506 ? -31.176 -34.468 -0.722 1.00 64.25 506 PRO A O 1
ATOM 3793 N N . GLU A 1 507 ? -32.990 -35.030 0.486 1.00 61.38 507 GLU A N 1
ATOM 3794 C CA . GLU A 1 507 ? -33.987 -34.755 -0.556 1.00 61.38 507 GLU A CA 1
ATOM 3795 C C . GLU A 1 507 ? -33.925 -33.293 -1.043 1.00 61.38 507 GLU A C 1
ATOM 3797 O O . GLU A 1 507 ? -33.878 -32.353 -0.245 1.00 61.38 507 GLU A O 1
ATOM 3802 N N . GLU A 1 508 ? -33.977 -33.113 -2.368 1.00 65.88 508 GLU A N 1
ATOM 3803 C CA . GLU A 1 508 ? -33.947 -31.811 -3.039 1.00 65.88 508 GLU A CA 1
ATOM 3804 C C . GLU A 1 508 ? -35.056 -30.861 -2.532 1.00 65.88 508 GLU A C 1
ATOM 3806 O O . GLU A 1 508 ? -36.241 -31.227 -2.504 1.00 65.88 508 GLU A O 1
ATOM 3811 N N . PRO A 1 509 ? -34.722 -29.606 -2.174 1.00 63.84 509 PRO A N 1
ATOM 3812 C CA . PRO A 1 509 ? -35.721 -28.612 -1.822 1.00 63.84 509 PRO A CA 1
ATOM 3813 C C . PRO A 1 509 ? -36.537 -28.204 -3.056 1.00 63.84 509 PRO A C 1
ATOM 3815 O O . PRO A 1 509 ? -36.004 -27.916 -4.125 1.00 63.84 509 PRO A O 1
ATOM 3818 N N . LYS A 1 510 ? -37.862 -28.146 -2.890 1.00 63.75 510 LYS A N 1
ATOM 3819 C CA . LYS A 1 510 ? -38.792 -27.666 -3.921 1.00 63.75 510 LYS A CA 1
ATOM 3820 C C . LYS A 1 510 ? -38.514 -26.202 -4.264 1.00 63.75 510 LYS A C 1
ATOM 3822 O O . LYS A 1 510 ? -38.426 -25.370 -3.362 1.00 63.75 510 LYS A O 1
ATOM 3827 N N . GLU A 1 511 ? -38.463 -25.904 -5.562 1.00 61.41 511 GLU A N 1
ATOM 3828 C CA . GLU A 1 511 ? -38.336 -24.544 -6.091 1.00 61.41 511 GLU A CA 1
ATOM 3829 C C . GLU A 1 511 ? -39.419 -23.609 -5.517 1.00 61.41 511 GLU A C 1
ATOM 3831 O O . GLU A 1 511 ? -40.610 -23.946 -5.560 1.00 61.41 511 GLU A O 1
ATOM 3836 N N . PRO A 1 512 ? -39.043 -22.430 -4.992 1.00 64.56 512 PRO A N 1
ATOM 3837 C CA . PRO A 1 512 ? -40.006 -21.414 -4.601 1.00 64.56 512 PRO A CA 1
ATOM 3838 C C . PRO A 1 512 ? -40.667 -20.782 -5.834 1.00 64.56 512 PRO A C 1
ATOM 3840 O O . PRO A 1 512 ? -40.020 -20.480 -6.837 1.00 64.56 512 PRO A O 1
ATOM 3843 N N . GLU A 1 513 ? -41.979 -20.560 -5.741 1.00 62.22 513 GLU A N 1
ATOM 3844 C CA . GLU A 1 513 ? -42.763 -19.893 -6.780 1.00 62.22 513 GLU A CA 1
ATOM 3845 C C . GLU A 1 513 ? -42.273 -18.451 -6.998 1.00 62.22 513 GLU A C 1
ATOM 3847 O O . GLU A 1 513 ? -42.066 -17.677 -6.061 1.00 62.22 513 GLU A O 1
ATOM 3852 N N . ARG A 1 514 ? -42.079 -18.100 -8.271 1.00 59.03 514 ARG A N 1
ATOM 3853 C CA . ARG A 1 514 ? -41.569 -16.806 -8.731 1.00 59.03 514 ARG A CA 1
ATOM 3854 C C . ARG A 1 514 ? -42.573 -15.685 -8.403 1.00 59.03 514 ARG A C 1
ATOM 3856 O O . ARG A 1 514 ? -43.733 -15.818 -8.793 1.00 59.03 514 ARG A O 1
ATOM 3863 N N . PRO A 1 515 ? -42.163 -14.574 -7.765 1.00 60.72 515 PRO A N 1
ATOM 3864 C CA . PRO A 1 515 ? -43.060 -13.448 -7.518 1.00 60.72 515 PRO A CA 1
ATOM 3865 C C . PRO A 1 515 ? -43.555 -12.831 -8.830 1.00 60.72 515 PRO A C 1
ATOM 3867 O O . PRO A 1 515 ? -42.779 -12.652 -9.773 1.00 60.72 515 PRO A O 1
ATOM 3870 N N . GLU A 1 516 ? -44.844 -12.494 -8.880 1.00 58.38 516 GLU A N 1
ATOM 3871 C CA . GLU A 1 516 ? -45.440 -11.761 -9.997 1.00 58.38 516 GLU A CA 1
ATOM 3872 C C . GLU A 1 516 ? -44.860 -10.341 -10.088 1.00 58.38 516 GLU A C 1
ATOM 3874 O O . GLU A 1 516 ? -44.651 -9.649 -9.090 1.00 58.38 516 GLU A O 1
ATOM 3879 N N . GLN A 1 517 ? -44.570 -9.931 -11.320 1.00 59.94 517 GLN A N 1
ATOM 3880 C CA . GLN A 1 517 ? -43.950 -8.659 -11.668 1.00 59.94 517 GLN A CA 1
ATOM 3881 C C . GLN A 1 517 ? -44.941 -7.504 -11.416 1.00 59.94 517 GLN A C 1
ATOM 3883 O O . GLN A 1 517 ? -46.076 -7.588 -11.887 1.00 59.94 517 GLN A O 1
ATOM 3888 N N . PRO A 1 518 ? -44.559 -6.429 -10.703 1.00 59.66 518 PRO A N 1
ATOM 3889 C CA . PRO A 1 518 ? -45.464 -5.310 -10.465 1.00 59.66 518 PRO A CA 1
ATOM 3890 C C . PRO A 1 518 ? -45.771 -4.555 -11.767 1.00 59.66 518 PRO A C 1
ATOM 3892 O O . PRO A 1 518 ? -44.887 -4.317 -12.594 1.00 59.66 518 PRO A O 1
ATOM 3895 N N . GLU A 1 519 ? -47.042 -4.187 -11.935 1.00 56.03 519 GLU A N 1
ATOM 3896 C CA . GLU A 1 519 ? -47.547 -3.414 -13.072 1.00 56.03 519 GLU A CA 1
ATOM 3897 C C . GLU A 1 519 ? -46.869 -2.034 -13.148 1.00 56.03 519 GLU A C 1
ATOM 3899 O O . GLU A 1 519 ? -46.741 -1.324 -12.148 1.00 56.03 519 GLU A O 1
ATOM 3904 N N . GLN A 1 520 ? -46.427 -1.655 -14.352 1.00 52.97 520 GLN A N 1
ATOM 3905 C CA . GLN A 1 520 ? -45.855 -0.336 -14.629 1.00 52.97 520 GLN A CA 1
ATOM 3906 C C . GLN A 1 520 ? -46.915 0.766 -14.461 1.00 52.97 520 GLN A C 1
ATOM 3908 O O . GLN A 1 520 ? -48.029 0.608 -14.964 1.00 52.97 520 GLN A O 1
ATOM 3913 N N . PRO A 1 521 ? -46.586 1.908 -13.833 1.00 58.22 521 PRO A N 1
ATOM 3914 C CA . PRO A 1 521 ? -47.482 3.053 -13.817 1.00 58.22 521 PRO A CA 1
ATOM 3915 C C . PRO A 1 521 ? -47.526 3.735 -15.194 1.00 58.22 521 PRO A C 1
ATOM 3917 O O . PRO A 1 521 ? -46.494 4.097 -15.761 1.00 58.22 521 PRO A O 1
ATOM 3920 N N . GLU A 1 522 ? -48.741 3.919 -15.711 1.00 53.50 522 GLU A N 1
ATOM 3921 C CA . GLU A 1 522 ? -49.039 4.792 -16.848 1.00 53.50 522 GLU A CA 1
ATOM 3922 C C . GLU A 1 522 ? -48.890 6.281 -16.461 1.00 53.50 522 GLU A C 1
ATOM 3924 O O . GLU A 1 522 ? -49.095 6.667 -15.309 1.00 53.50 522 GLU A O 1
ATOM 3929 N N . ASP A 1 523 ? -48.586 7.103 -17.472 1.00 48.16 523 ASP A N 1
ATOM 3930 C CA . ASP A 1 523 ? -48.531 8.575 -17.500 1.00 48.16 523 ASP A CA 1
ATOM 3931 C C . ASP A 1 523 ? -47.266 9.280 -16.966 1.00 48.16 523 ASP A C 1
ATOM 3933 O O . ASP A 1 523 ? -47.262 9.957 -15.934 1.00 48.16 523 ASP A O 1
ATOM 3937 N N . SER A 1 524 ? -46.207 9.284 -17.788 1.00 46.44 524 SER A N 1
ATOM 3938 C CA . SER A 1 524 ? -45.179 10.333 -17.748 1.00 46.44 524 SER A CA 1
ATOM 3939 C C . SER A 1 524 ? -45.731 11.627 -18.363 1.00 46.44 524 SER A C 1
ATOM 3941 O O . SER A 1 524 ? -45.864 11.745 -19.584 1.00 46.44 524 SER A O 1
ATOM 3943 N N . LYS A 1 525 ? -46.048 12.617 -17.526 1.00 48.91 525 LYS A N 1
ATOM 3944 C CA . LYS A 1 525 ? -46.292 13.988 -17.989 1.00 48.91 525 LYS A CA 1
ATOM 3945 C C . LYS A 1 525 ? -44.997 14.616 -18.509 1.00 48.91 525 LYS A C 1
ATOM 3947 O O . LYS A 1 525 ? -43.966 14.563 -17.848 1.00 48.91 525 LYS A O 1
ATOM 3952 N N . ASP A 1 526 ? -45.130 15.194 -19.698 1.00 56.75 526 ASP A N 1
ATOM 3953 C CA . ASP A 1 526 ? -44.208 16.023 -20.478 1.00 56.75 526 ASP A CA 1
ATOM 3954 C C . ASP A 1 526 ? -43.027 16.651 -19.706 1.00 56.75 526 ASP A C 1
ATOM 3956 O O . ASP A 1 526 ? -43.140 17.700 -19.075 1.00 56.75 526 ASP A O 1
ATOM 3960 N N . LEU A 1 527 ? -41.842 16.053 -19.872 1.00 53.38 527 LEU A N 1
ATOM 3961 C CA . LEU A 1 527 ? -40.530 16.650 -19.564 1.00 53.38 527 LEU A CA 1
ATOM 3962 C C . LEU A 1 527 ? -40.197 17.853 -20.468 1.00 53.38 527 LEU A C 1
ATOM 3964 O O . LEU A 1 527 ? -39.231 18.572 -20.221 1.00 53.38 527 LEU A O 1
ATOM 3968 N N . LYS A 1 528 ? -40.997 18.085 -21.513 1.00 56.16 528 LYS A N 1
ATOM 3969 C CA . LYS A 1 528 ? -40.796 19.169 -22.473 1.00 56.16 528 LYS A CA 1
ATOM 3970 C C . LYS A 1 528 ? -41.150 20.544 -21.898 1.00 56.16 528 LYS A C 1
ATOM 3972 O O . LYS A 1 528 ? -40.457 21.511 -22.191 1.00 56.16 528 LYS A O 1
ATOM 3977 N N . ASP A 1 529 ? -42.132 20.607 -20.997 1.00 55.81 529 ASP A N 1
ATOM 3978 C CA . ASP A 1 529 ? -42.537 21.859 -20.344 1.00 55.81 529 ASP A CA 1
ATOM 3979 C C . ASP A 1 529 ? -41.510 22.341 -19.299 1.00 55.81 529 ASP A C 1
ATOM 3981 O O . ASP A 1 529 ? -41.420 23.539 -19.031 1.00 55.81 529 ASP A O 1
ATOM 3985 N N . LEU A 1 530 ? -40.698 21.435 -18.734 1.00 55.34 530 LEU A N 1
ATOM 3986 C CA . LEU A 1 530 ? -39.619 21.796 -17.804 1.00 55.34 530 LEU A CA 1
ATOM 3987 C C . LEU A 1 530 ? -38.378 22.345 -18.523 1.00 55.34 530 LEU A C 1
ATOM 3989 O O . LEU A 1 530 ? -37.664 23.176 -17.968 1.00 55.34 530 LEU A O 1
ATOM 3993 N N . TYR A 1 531 ? -38.127 21.907 -19.760 1.00 58.59 531 TYR A N 1
ATOM 3994 C CA . TYR A 1 531 ? -36.963 22.355 -20.526 1.00 58.59 531 TYR A CA 1
ATOM 3995 C C . TYR A 1 531 ? -37.154 23.777 -21.078 1.00 58.59 531 TYR A C 1
ATOM 3997 O O . TYR A 1 531 ? -36.224 24.585 -21.067 1.00 58.59 531 TYR A O 1
ATOM 4005 N N . ASP A 1 532 ? -38.382 24.120 -21.478 1.00 54.81 532 ASP A N 1
ATOM 4006 C CA . ASP A 1 532 ? -38.687 25.434 -22.048 1.00 54.81 532 ASP A CA 1
ATOM 4007 C C . ASP A 1 532 ? -38.728 26.552 -20.980 1.00 54.81 532 ASP A C 1
ATOM 4009 O O . ASP A 1 532 ? -38.429 27.703 -21.299 1.00 54.81 532 ASP A O 1
ATOM 4013 N N . SER A 1 533 ? -38.984 26.246 -19.695 1.00 52.62 533 SER A N 1
ATOM 4014 C CA . SER A 1 533 ? -38.957 27.270 -18.631 1.00 52.62 533 SER A CA 1
ATOM 4015 C C . SER A 1 533 ? -37.548 27.654 -18.163 1.00 52.62 533 SER A C 1
ATOM 4017 O O . SER A 1 533 ? -37.372 28.710 -17.559 1.00 52.62 533 SER A O 1
ATOM 4019 N N . CYS A 1 534 ? -36.536 26.817 -18.416 1.00 47.81 534 CYS A N 1
ATOM 4020 C CA . CYS A 1 534 ? -35.151 27.104 -18.027 1.00 47.81 534 CYS A CA 1
ATOM 4021 C C . CYS A 1 534 ? -34.422 28.010 -19.033 1.00 47.81 534 CYS A C 1
ATOM 4023 O O . CYS A 1 534 ? -33.511 28.741 -18.646 1.00 47.81 534 CYS A O 1
ATOM 4025 N N . LEU A 1 535 ? -34.843 28.029 -20.302 1.00 47.84 535 LEU A N 1
ATOM 4026 C CA . LEU A 1 535 ? -34.219 28.858 -21.340 1.00 47.84 535 LEU A CA 1
ATOM 4027 C C . LEU A 1 535 ? -34.626 30.340 -21.271 1.00 47.84 535 LEU A C 1
ATOM 4029 O O . LEU A 1 535 ? -33.833 31.202 -21.642 1.00 47.84 535 LEU A O 1
ATOM 4033 N N . GLU A 1 536 ? -35.799 30.670 -20.721 1.00 48.75 536 GLU A N 1
ATOM 4034 C CA . GLU A 1 536 ? -36.250 32.068 -20.596 1.00 48.75 536 GLU A CA 1
ATOM 4035 C C . GLU A 1 536 ? -35.514 32.864 -19.497 1.00 48.75 536 GLU A C 1
ATOM 4037 O O . GLU A 1 536 ? -35.564 34.094 -19.486 1.00 48.75 536 GLU A O 1
ATOM 4042 N N . TYR A 1 537 ? -34.779 32.196 -18.597 1.00 46.97 537 TYR A N 1
ATOM 4043 C CA . TYR A 1 537 ? -34.048 32.857 -17.505 1.00 46.97 537 TYR A CA 1
ATOM 4044 C C . TYR A 1 537 ? -32.620 33.296 -17.885 1.00 46.97 537 TYR A C 1
ATOM 4046 O O . TYR A 1 537 ? -31.993 34.053 -17.145 1.00 46.97 537 TYR A O 1
ATOM 4054 N N . LEU A 1 538 ? -32.102 32.859 -19.041 1.00 44.78 538 LEU A N 1
ATOM 4055 C CA . LEU A 1 538 ? -30.717 33.111 -19.472 1.00 44.78 538 LEU A CA 1
ATOM 4056 C C . LEU A 1 538 ? -30.564 34.245 -20.503 1.00 44.78 538 LEU A C 1
ATOM 4058 O O . LEU A 1 538 ? -29.438 34.603 -20.840 1.00 44.78 538 LEU A O 1
ATOM 4062 N N . GLU A 1 539 ? -31.657 34.862 -20.966 1.00 45.50 539 GLU A N 1
ATOM 4063 C CA . GLU A 1 539 ? -31.611 35.931 -21.984 1.00 45.50 539 GLU A CA 1
ATOM 4064 C C . GLU A 1 539 ? -31.980 37.342 -21.478 1.00 45.50 539 GLU A C 1
ATOM 4066 O O . GLU A 1 539 ? -32.139 38.260 -22.286 1.00 45.50 539 GLU A O 1
ATOM 4071 N N . SER A 1 540 ? -32.066 37.594 -20.163 1.00 37.69 540 SER A N 1
ATOM 4072 C CA . SER A 1 540 ? -32.228 38.972 -19.664 1.00 37.69 540 SER A CA 1
ATOM 4073 C C . SER A 1 540 ? -30.866 39.656 -19.438 1.00 37.69 540 SER A C 1
ATOM 4075 O O . SER A 1 540 ? -30.136 39.243 -18.534 1.00 37.69 540 SER A O 1
ATOM 4077 N N . PRO A 1 541 ? -30.504 40.711 -20.193 1.00 48.62 541 PRO A N 1
ATOM 4078 C CA . PRO A 1 541 ? -29.271 41.452 -19.957 1.00 48.62 541 PRO A CA 1
ATOM 4079 C C . PRO A 1 541 ? -29.423 42.366 -18.729 1.00 48.62 541 PRO A C 1
ATOM 4081 O O . PRO A 1 541 ? -30.388 43.130 -18.640 1.00 48.62 541 PRO A O 1
ATOM 4084 N N . GLN A 1 542 ? -28.458 42.301 -17.806 1.00 46.19 542 GLN A N 1
ATOM 4085 C CA . GLN A 1 542 ? -28.155 43.400 -16.881 1.00 46.19 542 GLN A CA 1
ATOM 4086 C C . GLN A 1 542 ? -27.173 44.378 -17.520 1.00 46.19 542 GLN A C 1
ATOM 4088 O O . GLN A 1 542 ? -26.225 43.907 -18.190 1.00 46.19 542 GLN A O 1
#

Nearest PDB structures (foldseek):
  2iou-assembly1_H  TM=2.471E-01  e=2.611E+00  Bordetella bronchiseptica RB50

pLDDT: mean 80.14, std 20.8, range [26.97, 98.81]

Secondary structure (DSSP, 8-state):
----PPP-----------GGGSTTS--S--PPPPP----PPP-----------EEE-GGGS-HHHHHHHHHS-S-HHHHS-EEE-TTTTTT-SBTHHHHHHHHHTT-EEEPPTT-EEEE-S------SEEEEE--TTSPEEEEE-S--GGGEEEEE-STT--EEEEEEEEEE-TTSS--EEEEESS-BSSEEEEEEEEEES-B---BSSSGGGEEEEE-B-TT-EEEEEEEEE-S-B-----SSSS--B--EEEEE-TT--SEEEEES-EEE--SS-SEEE---TTPPPEEEES-EEES-BSEEEEE-TT-EEES-EEEEETT--S-S-BPEEEEE-SS---EEES-EEEEESS--TT-SEEEESSS-EEEEEEEEEEE-S-SS-SEEEE-SS-EEEEEEEEEEEE-SS-SEEEEESSSSSS-EEEEE-TTEEEEGGG--EEEE-TTEEEE-TTS-EE-S-EEHHHHT-EE---GGGSPEEE----S-------------PPPPPPPPPPPPPPPPPPPPPP----THHHHHHHHTTS----

Sequence (542 aa):
MPQKQIPDESRGEKQKSTSLARREWLKMGGTAIGASMFGLLGGVGTSTAATNTDIDLIDEVPDRAYRIDQEAPDDASDALPTTTASGYNNRSGDLTTAIENASQNGRLLELEPGGTYEMSSGVYNTGSIMGVVCDPDNPATIYLTGGFTEDVAWPVGGAGDDELVMQGIEYDISEVDDASILTTYGAIQEYVLIQDVTLRGQRAKLAEGGDAVHTFLVNVASGGEFLVRRVEFPDGGIEVPGEDGFDLNYAIPMASNRDHQGYGVWKDCYVAHFNNNGYYLSAGQQTGPNVLWDCVAENNARGNMRLGHQDVIVGGRSEVNSDYQKNEQPGTPVVNGNHEFDYVSGLTVIADSDGWGGAGIQTRTDAEGGEIRKSVLHFKSGNSLPIRVDSTAEVHLDMEDMWILDESGGAKTFGISTIFPNPGTLDLGSNVHVDSNANVTFRIGSAGELIGPDGTSYTSDVNASDVGVDANLSESDFPNFHFGDNGGSDSEEPEDSEDSEEPEEPEEPKEPERPEQPEQPEDSKDLKDLYDSCLEYLESPQ